Protein AF-H5TN17-F1 (afdb_monomer_lite)

Sequence (384 aa):
MGSSLEGPAGLLGFRPIAGLRTSDGRRVIDGALYRSATPQFVAAADARHFVERTGLRQIVDLRLDYEAAAEGSGGFSATEVAILNIPFAIRAPVAEGSAVAPMPGADPLVATYLGYLGACDAFRALIDALLDRDGLPAMVHCTMGKDRTGVAVAMVLDSIGVLRRDICRNYAQRSEDIPAMMGRLREMASYGDAVDVYPPEAMQMDPATVLRFLAWMDLRHNGTRQWLASVGVDATRLLQLENTLLEDDMTTASTQILRSVVLPATPDEVWAVVGDTGGVHRWIPGIDSSSVDGEVRTAIFDDGSPAHERIVEHDDARRTYTYSYLDGPIPLDAYESTITVGPELDGDGALFVWNATLSATPEVVTAVEGLYDAGIARLQEIFR

Foldseek 3Di:
DDDADDAAPPFAPKHWLFQFDFLVQKTFDTLFEIETAAQLRHALVRLVVSCVVSVQAEEEEQDDPLLCVQRPRHNVVVDNHHYHDLHLDQADAPDPLASHHAQDDQLSQLLVLVSSLVSLVSLVVLLVLSLDPRNTPYYYYYNGSARSVLSSQLLLCVLLRGALLSSLVSNQPSLVCLVVSVVVQCVGPNHNPVCVSYDPCVSHRGSVSSLVSQQVCCVPQVGSQSSNVVSPCHPVSSVSSNVSTIDGHPDFRKDKAKDKDWFAAALLVLLVQPLPLQNLCQQQPQFPGWDDDDQWIWTQGPVRKIWIKGFPDHDSVQSKTKIATDDIDQPWDPKMKMWGWGADDPDRIIMIMIMIMTGDDPVSVVVVNVRVVSSVVRSNVVRD

InterPro domains:
  IPR000387 Tyrosine-specific protein phosphatases domain [PS50056] (121-157)
  IPR016130 Protein-tyrosine phosphatase, active site [PS00383] (140-150)
  IPR019587 Polyketide cyclase/dehydrase [PF10604] (259-381)
  IPR023393 START-like domain superfamily [G3DSA:3.30.530.20] (254-383)
  IPR026893 Tyrosine/serine-protein phosphatase IphP-type [PF13350] (13-247)
  IPR029021 Protein-tyrosine phosphatase-like [G3DSA:3.90.190.10] (9-246)
  IPR029021 Protein-tyrosine phosphatase-like [SSF52799] (14-246)

Organism: Gordonia otitidis (strain DSM 44809 / CCUG 52243 / JCM 12355 / NBRC 100426 / IFM 10032) (NCBI:txid1108044)

Structure (mmCIF, N/CA/C/O backbone):
data_AF-H5TN17-F1
#
_entry.id   AF-H5TN17-F1
#
loop_
_atom_site.group_PDB
_atom_site.id
_atom_site.type_symbol
_atom_site.label_atom_id
_atom_site.label_alt_id
_atom_site.label_comp_id
_atom_site.label_asym_id
_atom_site.label_entity_id
_atom_site.label_seq_id
_atom_site.pdbx_PDB_ins_code
_atom_site.Cartn_x
_atom_site.Cartn_y
_atom_site.Cartn_z
_atom_site.occupancy
_atom_site.B_iso_or_equiv
_atom_site.auth_seq_id
_atom_site.auth_comp_id
_atom_site.auth_asym_id
_atom_site.auth_atom_id
_atom_site.pdbx_PDB_model_num
ATOM 1 N N . MET A 1 1 ? -4.064 25.799 -7.564 1.00 29.78 1 MET A N 1
ATOM 2 C CA . MET A 1 1 ? -4.654 24.849 -8.530 1.00 29.78 1 MET A CA 1
ATOM 3 C C . MET A 1 1 ? -3.506 24.254 -9.331 1.00 29.78 1 MET A C 1
ATOM 5 O O . MET A 1 1 ? -3.147 24.803 -10.362 1.00 29.78 1 MET A O 1
ATOM 9 N N . GLY A 1 2 ? -2.830 23.241 -8.784 1.00 38.84 2 GLY A N 1
ATOM 10 C CA . GLY A 1 2 ? -1.743 22.562 -9.494 1.00 38.84 2 GLY A CA 1
ATOM 11 C C . GLY A 1 2 ? -2.352 21.586 -10.491 1.00 38.84 2 GLY A C 1
ATOM 12 O O . GLY A 1 2 ? -3.173 20.763 -10.095 1.00 38.84 2 GLY A O 1
ATOM 13 N N . SER A 1 3 ? -2.020 21.706 -11.775 1.00 44.12 3 SER A N 1
ATOM 14 C CA . SER A 1 3 ? -2.397 20.693 -12.762 1.00 44.12 3 SER A CA 1
ATOM 15 C C . SER A 1 3 ? -1.764 19.366 -12.347 1.00 44.12 3 SER A C 1
ATOM 17 O O . SER A 1 3 ? -0.541 19.303 -12.206 1.00 44.12 3 SER A O 1
ATOM 19 N N . SER A 1 4 ? -2.566 18.323 -12.139 1.00 71.75 4 SER A N 1
ATOM 20 C CA . SER A 1 4 ? -2.053 16.973 -11.907 1.00 71.75 4 SER A CA 1
ATOM 21 C C . SER A 1 4 ? -1.130 16.589 -13.062 1.00 71.75 4 SER A C 1
ATOM 23 O O . SER A 1 4 ? -1.545 16.638 -14.219 1.00 71.75 4 SER A O 1
ATOM 25 N N . LEU A 1 5 ? 0.126 16.250 -12.768 1.00 86.62 5 LEU A N 1
ATOM 26 C CA . LEU A 1 5 ? 1.064 15.782 -13.783 1.00 86.62 5 LEU A CA 1
ATOM 27 C C . LEU A 1 5 ? 0.512 14.499 -14.421 1.00 86.62 5 LEU A C 1
ATOM 29 O O . LEU A 1 5 ? 0.372 13.480 -13.747 1.00 86.62 5 LEU A O 1
ATOM 33 N N . GLU A 1 6 ? 0.208 14.552 -15.715 1.00 90.62 6 GLU A N 1
ATOM 34 C CA . GLU A 1 6 ? -0.247 13.396 -16.492 1.00 90.62 6 GLU A CA 1
ATOM 35 C C . GLU A 1 6 ? 0.919 12.702 -17.199 1.00 90.62 6 GLU A C 1
ATOM 37 O O . GLU A 1 6 ? 1.883 13.349 -17.621 1.00 90.62 6 GLU A O 1
ATOM 42 N N . GLY A 1 7 ? 0.822 11.379 -17.337 1.00 93.25 7 GLY A N 1
ATOM 43 C CA . GLY A 1 7 ? 1.794 10.575 -18.073 1.00 93.25 7 GLY A CA 1
ATOM 44 C C . GLY A 1 7 ? 1.673 10.792 -19.585 1.00 93.25 7 GLY A C 1
ATOM 45 O O . GLY A 1 7 ? 0.625 11.235 -20.059 1.00 93.25 7 GLY A O 1
ATOM 46 N N . PRO A 1 8 ? 2.725 10.495 -20.366 1.00 95.88 8 PRO A N 1
ATOM 47 C CA . PRO A 1 8 ? 2.626 10.496 -21.817 1.00 95.88 8 PRO A CA 1
ATOM 48 C C . PRO A 1 8 ? 1.641 9.416 -22.285 1.00 95.88 8 PRO A C 1
ATOM 50 O O . PRO A 1 8 ? 1.426 8.407 -21.605 1.00 95.88 8 PRO A O 1
ATOM 53 N N . ALA A 1 9 ? 1.071 9.608 -23.475 1.00 94.50 9 ALA A N 1
ATOM 54 C CA . ALA A 1 9 ? 0.209 8.608 -24.092 1.00 94.50 9 ALA A CA 1
ATOM 55 C C . ALA A 1 9 ? 0.918 7.243 -24.139 1.00 94.50 9 ALA A C 1
ATOM 57 O O . ALA A 1 9 ? 2.100 7.142 -24.464 1.00 94.50 9 ALA A O 1
ATOM 58 N N . GLY A 1 10 ? 0.193 6.186 -23.771 1.00 93.00 10 GLY A N 1
ATOM 59 C CA . GLY A 1 10 ? 0.748 4.836 -23.679 1.00 93.00 10 GLY A CA 1
ATOM 60 C C . GLY A 1 10 ? 1.281 4.449 -22.295 1.00 93.00 10 GLY A C 1
ATOM 61 O O . GLY A 1 10 ? 1.310 3.251 -22.016 1.00 93.00 10 GLY A O 1
ATOM 62 N N . LEU A 1 11 ? 1.602 5.400 -21.409 1.00 96.56 11 LEU A N 1
ATOM 63 C CA . LEU A 1 11 ? 2.094 5.121 -20.052 1.00 96.56 11 LEU A CA 1
ATOM 64 C C . LEU A 1 11 ? 0.942 4.977 -19.046 1.00 96.56 11 LEU A C 1
ATOM 66 O O . LEU A 1 11 ? 0.649 5.882 -18.263 1.00 96.56 11 LEU A O 1
ATOM 70 N N . LEU A 1 12 ? 0.272 3.827 -19.086 1.00 96.75 12 LEU A N 1
ATOM 71 C CA . LEU A 1 12 ? -0.854 3.529 -18.197 1.00 96.75 12 LEU A CA 1
ATOM 72 C C . LEU A 1 12 ? -0.422 3.471 -16.725 1.00 96.75 12 LEU A C 1
ATOM 74 O O . LEU A 1 12 ? 0.736 3.189 -16.403 1.00 96.75 12 LEU A O 1
ATOM 78 N N . GLY A 1 13 ? -1.360 3.732 -15.815 1.00 95.25 13 GLY A N 1
ATOM 79 C CA . GLY A 1 13 ? -1.133 3.663 -14.371 1.00 95.25 13 GLY A CA 1
ATOM 80 C C . GLY A 1 13 ? -0.176 4.720 -13.828 1.00 95.25 13 GLY A C 1
ATOM 81 O O . GLY A 1 13 ? 0.133 4.696 -12.632 1.00 95.25 13 GLY A O 1
ATOM 82 N N . PHE A 1 14 ? 0.312 5.626 -14.683 1.00 97.69 14 PHE A N 1
ATOM 83 C CA . PHE A 1 14 ? 1.251 6.658 -14.286 1.00 97.69 14 PHE A CA 1
ATOM 84 C C . PHE A 1 14 ? 0.647 7.573 -13.226 1.00 97.69 14 PHE A C 1
ATOM 86 O O . PHE A 1 14 ? -0.470 8.088 -13.367 1.00 97.69 14 PHE A O 1
ATOM 93 N N . ARG A 1 15 ? 1.439 7.815 -12.184 1.00 96.50 15 ARG A N 1
ATOM 94 C CA . ARG A 1 15 ? 1.158 8.821 -11.168 1.00 96.50 15 ARG A CA 1
ATOM 95 C C . ARG A 1 15 ? 2.422 9.221 -10.404 1.00 96.50 15 ARG A C 1
ATOM 97 O O . ARG A 1 15 ? 3.283 8.368 -10.156 1.00 96.50 15 ARG A O 1
ATOM 104 N N . PRO A 1 16 ? 2.517 10.489 -9.978 1.00 96.50 16 PRO A N 1
ATOM 105 C CA . PRO A 1 16 ? 3.448 10.895 -8.935 1.00 96.50 16 PRO A CA 1
ATOM 106 C C . PRO A 1 16 ? 3.158 10.196 -7.609 1.00 96.50 16 PRO A C 1
ATOM 108 O O . PRO A 1 16 ? 2.006 9.928 -7.262 1.00 96.50 16 PRO A O 1
ATOM 111 N N . ILE A 1 17 ? 4.217 9.937 -6.853 1.00 96.69 17 ILE A N 1
ATOM 112 C CA . ILE A 1 17 ? 4.142 9.623 -5.431 1.00 96.69 17 ILE A CA 1
ATOM 113 C C . ILE A 1 17 ? 4.407 10.944 -4.717 1.00 96.69 17 ILE A C 1
ATOM 115 O O . ILE A 1 17 ? 5.549 11.341 -4.528 1.00 96.69 17 ILE A O 1
ATOM 119 N N . ALA A 1 18 ? 3.328 11.665 -4.439 1.00 90.19 18 ALA A N 1
ATOM 120 C CA . ALA A 1 18 ? 3.352 13.063 -4.029 1.00 90.19 18 ALA A CA 1
ATOM 121 C C . ALA A 1 18 ? 2.337 13.294 -2.906 1.00 90.19 18 ALA A C 1
ATOM 123 O O . ALA A 1 18 ? 1.306 12.615 -2.856 1.00 90.19 18 ALA A O 1
ATOM 124 N N . GLY A 1 19 ? 2.637 14.232 -2.008 1.00 87.31 19 GLY A N 1
ATOM 125 C CA . GLY A 1 19 ? 1.747 14.625 -0.910 1.00 87.31 19 GLY A CA 1
ATOM 126 C C . GLY A 1 19 ? 1.412 13.539 0.125 1.00 87.31 19 GLY A C 1
ATOM 127 O O . GLY A 1 19 ? 0.492 13.741 0.919 1.00 87.31 19 GLY A O 1
ATOM 128 N N . LEU A 1 20 ? 2.117 12.400 0.130 1.00 95.31 20 LEU A N 1
ATOM 129 C CA . LEU A 1 20 ? 1.919 11.343 1.128 1.00 95.31 20 LEU A CA 1
ATOM 130 C C . LEU A 1 20 ? 2.637 11.718 2.424 1.00 95.31 20 LEU A C 1
ATOM 132 O O . LEU A 1 20 ? 3.803 12.109 2.384 1.00 95.31 20 LEU A O 1
ATOM 136 N N . ARG A 1 21 ? 1.947 11.607 3.558 1.00 94.44 21 ARG A N 1
ATOM 137 C CA . ARG A 1 21 ? 2.403 12.165 4.838 1.00 94.44 21 ARG A CA 1
ATOM 138 C C . ARG A 1 21 ? 2.988 11.103 5.743 1.00 94.44 21 ARG A C 1
ATOM 140 O O . ARG A 1 21 ? 2.549 9.956 5.711 1.00 94.44 21 ARG A O 1
ATOM 147 N N . THR A 1 22 ? 3.934 11.498 6.581 1.00 94.69 22 THR A N 1
ATOM 148 C CA . THR A 1 22 ? 4.460 10.676 7.668 1.00 94.69 22 THR A CA 1
ATOM 149 C C . THR A 1 22 ? 3.795 11.029 8.995 1.00 94.69 22 THR A C 1
ATOM 151 O O . THR A 1 22 ? 3.180 12.089 9.149 1.00 94.69 22 THR A O 1
ATOM 154 N N . SER A 1 23 ? 3.940 10.151 9.987 1.00 87.56 23 SER A N 1
ATOM 155 C CA . SER A 1 23 ? 3.427 10.412 11.337 1.00 87.56 23 SER A CA 1
ATOM 156 C C . SER A 1 23 ? 4.197 11.491 12.105 1.00 87.56 23 SER A C 1
ATOM 158 O O . SER A 1 23 ? 3.718 11.975 13.126 1.00 87.56 23 SER A O 1
ATOM 160 N N . ASP A 1 24 ? 5.388 11.870 11.636 1.00 89.88 24 ASP A N 1
ATOM 161 C CA . ASP A 1 24 ? 6.265 12.851 12.283 1.00 89.88 24 ASP A CA 1
ATOM 162 C C . ASP A 1 24 ? 6.238 14.243 11.633 1.00 89.88 24 ASP A C 1
ATOM 164 O O . ASP A 1 24 ? 7.095 15.076 11.915 1.00 89.88 24 ASP A O 1
ATOM 168 N N . GLY A 1 25 ? 5.225 14.519 10.803 1.00 90.12 25 GLY A N 1
ATOM 169 C CA . GLY A 1 25 ? 5.008 15.851 10.230 1.00 90.12 25 GLY A CA 1
ATOM 170 C C . GLY A 1 25 ? 5.872 16.155 9.007 1.00 90.12 25 GLY A C 1
ATOM 171 O O . GLY A 1 25 ? 6.120 17.320 8.709 1.00 90.12 25 GLY A O 1
ATOM 172 N N . ARG A 1 26 ? 6.324 15.127 8.288 1.00 95.12 26 ARG A N 1
ATOM 173 C CA . ARG A 1 26 ? 6.974 15.251 6.980 1.00 95.12 26 ARG A CA 1
ATOM 174 C C . ARG A 1 26 ? 6.045 14.743 5.878 1.00 95.12 26 ARG A C 1
ATOM 176 O O . ARG A 1 26 ? 5.018 14.108 6.131 1.00 95.12 26 ARG A O 1
ATOM 183 N N . ARG A 1 27 ? 6.399 15.016 4.627 1.00 96.00 27 ARG A N 1
ATOM 184 C CA . ARG A 1 27 ? 5.713 14.482 3.445 1.00 96.00 27 ARG A CA 1
ATOM 185 C C . ARG A 1 27 ? 6.704 14.107 2.358 1.00 96.00 27 ARG A C 1
ATOM 187 O O . ARG A 1 27 ? 7.814 14.630 2.327 1.00 96.00 27 ARG A O 1
ATOM 194 N N . VAL A 1 28 ? 6.287 13.229 1.451 1.00 96.94 28 VAL A N 1
ATOM 195 C CA . VAL A 1 28 ? 7.069 12.896 0.255 1.00 96.94 28 VAL A CA 1
ATOM 196 C C . VAL A 1 28 ? 7.235 14.137 -0.623 1.00 96.94 28 VAL A C 1
ATOM 198 O O . VAL A 1 28 ? 6.247 14.809 -0.921 1.00 96.94 28 VAL A O 1
ATOM 201 N N . ILE A 1 29 ? 8.473 14.406 -1.044 1.00 96.25 29 ILE A N 1
ATOM 202 C CA . ILE A 1 29 ? 8.836 15.515 -1.930 1.00 96.25 29 ILE A CA 1
ATOM 203 C C . ILE A 1 29 ? 8.144 15.338 -3.281 1.00 96.25 29 ILE A C 1
ATOM 205 O O . ILE A 1 29 ? 8.331 14.338 -3.986 1.00 96.25 29 ILE A O 1
ATOM 209 N N . ASP A 1 30 ? 7.378 16.351 -3.671 1.00 95.12 30 ASP A N 1
ATOM 210 C CA . ASP A 1 30 ? 6.678 16.356 -4.946 1.00 95.12 30 ASP A CA 1
ATOM 211 C C . ASP A 1 30 ? 7.665 16.279 -6.119 1.00 95.12 30 ASP A C 1
ATOM 213 O O . ASP A 1 30 ? 8.630 17.037 -6.225 1.00 95.12 30 ASP A O 1
ATOM 217 N N . GLY A 1 31 ? 7.405 15.345 -7.033 1.00 95.38 31 GLY A N 1
ATOM 218 C CA . GLY A 1 31 ? 8.223 15.149 -8.227 1.00 95.38 31 GLY A CA 1
ATOM 219 C C . GLY A 1 31 ? 9.525 14.380 -8.002 1.00 95.38 31 GLY A C 1
ATOM 220 O O . GLY A 1 31 ? 10.259 14.208 -8.968 1.00 95.38 31 GLY A O 1
ATOM 221 N N . ALA A 1 32 ? 9.806 13.879 -6.793 1.00 97.00 32 ALA A N 1
ATOM 222 C CA . ALA A 1 32 ? 10.967 13.022 -6.540 1.00 97.00 32 ALA A CA 1
ATOM 223 C C . ALA A 1 32 ? 10.771 11.596 -7.083 1.00 97.00 32 ALA A C 1
ATOM 225 O O . ALA A 1 32 ? 11.688 11.014 -7.664 1.00 97.00 32 ALA A O 1
ATOM 226 N N . LEU A 1 33 ? 9.572 11.031 -6.920 1.00 98.12 33 LEU A N 1
ATOM 227 C CA . LEU A 1 33 ? 9.294 9.636 -7.252 1.00 98.12 33 LEU A CA 1
ATOM 228 C C . LEU A 1 33 ? 7.982 9.485 -8.030 1.00 98.12 33 LEU A C 1
ATOM 230 O O . LEU A 1 33 ? 6.953 10.078 -7.699 1.00 98.12 33 LEU A O 1
ATOM 234 N N . TYR A 1 34 ? 8.012 8.641 -9.054 1.00 98.44 34 TYR A N 1
ATOM 235 C CA . TYR A 1 34 ? 6.870 8.277 -9.885 1.00 98.44 34 TYR A CA 1
ATOM 236 C C . TYR A 1 34 ? 6.704 6.761 -9.928 1.00 98.44 34 TYR A C 1
ATOM 238 O O . TYR A 1 34 ? 7.658 6.002 -9.741 1.00 98.44 34 TYR A O 1
ATOM 246 N N . ARG A 1 35 ? 5.494 6.311 -10.254 1.00 98.44 35 ARG A N 1
ATOM 247 C CA . ARG A 1 35 ? 5.220 4.909 -10.581 1.00 98.44 35 ARG A CA 1
ATOM 248 C C . ARG A 1 35 ? 4.317 4.786 -11.796 1.00 98.44 35 ARG A C 1
ATOM 250 O O . ARG A 1 35 ? 3.513 5.681 -12.054 1.00 98.44 35 ARG A O 1
ATOM 257 N N . SER A 1 36 ? 4.430 3.678 -12.517 1.00 98.19 36 SER A N 1
ATOM 258 C CA . SER A 1 36 ? 3.649 3.408 -13.731 1.00 98.19 36 SER A CA 1
ATOM 259 C C . SER A 1 36 ? 3.616 1.918 -14.080 1.00 98.19 36 SER A C 1
ATOM 261 O O . SER A 1 36 ? 4.308 1.103 -13.465 1.00 98.19 36 SER A O 1
ATOM 263 N N . ALA A 1 37 ? 2.802 1.568 -15.078 1.00 97.44 37 ALA A N 1
ATOM 264 C CA . ALA A 1 37 ? 2.973 0.348 -15.859 1.00 97.44 37 ALA A CA 1
ATOM 265 C C . ALA A 1 37 ? 4.128 0.489 -16.869 1.00 97.44 37 ALA A C 1
ATOM 267 O O . ALA A 1 37 ? 4.792 1.524 -16.945 1.00 97.44 37 ALA A O 1
ATOM 268 N N . THR A 1 38 ? 4.362 -0.563 -17.655 1.00 97.25 38 THR A N 1
ATOM 269 C CA . THR A 1 38 ? 5.454 -0.612 -18.635 1.00 97.25 38 THR A CA 1
ATOM 270 C C . THR A 1 38 ? 5.465 0.601 -19.586 1.00 97.25 38 THR A C 1
ATOM 272 O O . THR A 1 38 ? 4.427 0.953 -20.161 1.00 97.25 38 THR A O 1
ATOM 275 N N . PRO A 1 39 ? 6.635 1.231 -19.811 1.00 97.25 39 PRO A N 1
ATOM 276 C CA . PRO A 1 39 ? 6.781 2.344 -20.741 1.00 97.25 39 PRO A CA 1
ATOM 277 C C . PRO A 1 39 ? 6.913 1.913 -22.209 1.00 97.25 39 PRO A C 1
ATOM 279 O O . PRO A 1 39 ? 7.036 2.776 -23.079 1.00 97.25 39 PRO A O 1
ATOM 282 N N . GLN A 1 40 ? 6.864 0.611 -22.521 1.00 96.06 40 GLN A N 1
ATOM 283 C CA . GLN A 1 40 ? 7.117 0.092 -23.876 1.00 96.06 40 GLN A CA 1
ATOM 284 C C . GLN A 1 40 ? 6.216 0.689 -24.970 1.00 96.06 40 GLN A C 1
ATOM 286 O O . GLN A 1 40 ? 6.600 0.741 -26.134 1.00 96.06 40 GLN A O 1
ATOM 291 N N . PHE A 1 41 ? 5.033 1.179 -24.594 1.00 96.31 41 PHE A N 1
ATOM 292 C CA . PHE A 1 41 ? 4.046 1.752 -25.513 1.00 96.31 41 PHE A CA 1
ATOM 293 C C . PHE A 1 41 ? 4.167 3.270 -25.695 1.00 96.31 41 PHE A C 1
ATOM 295 O O . PHE A 1 41 ? 3.321 3.873 -26.352 1.00 96.31 41 PHE A O 1
ATOM 302 N N . VAL A 1 42 ? 5.171 3.906 -25.092 1.00 98.12 42 VAL A N 1
ATOM 303 C CA . VAL A 1 42 ? 5.386 5.353 -25.196 1.00 98.12 42 VAL A CA 1
ATOM 304 C C . VAL A 1 42 ? 6.219 5.660 -26.436 1.00 98.12 42 VAL A C 1
ATOM 306 O O . VAL A 1 42 ? 7.265 5.050 -26.651 1.00 98.12 42 VAL A O 1
ATOM 309 N N . ALA A 1 43 ? 5.798 6.630 -27.250 1.00 98.19 43 ALA A N 1
ATOM 310 C CA . ALA A 1 43 ? 6.569 7.055 -28.416 1.00 98.19 43 ALA A CA 1
ATOM 311 C C . ALA A 1 43 ? 7.800 7.893 -28.017 1.00 98.19 43 ALA A C 1
ATOM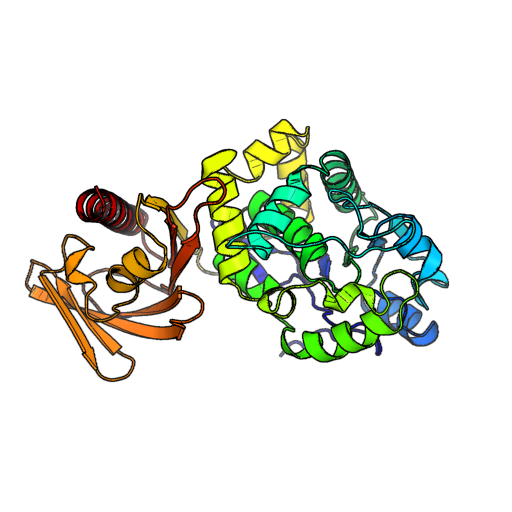 313 O O . ALA A 1 43 ? 7.795 8.616 -27.024 1.00 98.19 43 ALA A O 1
ATOM 314 N N . ALA A 1 44 ? 8.864 7.860 -28.828 1.00 98.00 44 ALA A N 1
ATOM 315 C CA . ALA A 1 44 ? 10.125 8.555 -28.527 1.00 98.00 44 ALA A CA 1
ATOM 316 C C . ALA A 1 44 ? 9.996 10.087 -28.404 1.00 98.00 44 ALA A C 1
ATOM 318 O O . ALA A 1 44 ? 10.758 10.719 -27.675 1.00 98.00 44 ALA A O 1
ATOM 319 N N . ALA A 1 45 ? 9.056 10.712 -29.120 1.00 97.88 45 ALA A N 1
ATOM 320 C CA . ALA A 1 45 ? 8.790 12.144 -28.969 1.00 97.88 45 ALA A CA 1
ATOM 321 C C . ALA A 1 45 ? 8.142 12.457 -27.610 1.00 97.88 45 ALA A C 1
ATOM 323 O O . ALA A 1 45 ? 8.593 13.371 -26.921 1.00 97.88 45 ALA A O 1
ATOM 324 N N . ASP A 1 46 ? 7.159 11.652 -27.201 1.00 98.19 46 ASP A N 1
ATOM 325 C CA . ASP A 1 46 ? 6.454 11.821 -25.929 1.00 98.19 46 ASP A CA 1
ATOM 326 C C . ASP A 1 46 ? 7.362 11.518 -24.734 1.00 98.19 46 ASP A C 1
ATOM 328 O O . ASP A 1 46 ? 7.333 12.243 -23.742 1.00 98.19 46 ASP A O 1
ATOM 332 N N . ALA A 1 47 ? 8.224 10.500 -24.845 1.00 98.44 47 ALA A N 1
ATOM 333 C CA . ALA A 1 47 ? 9.234 10.197 -23.834 1.00 98.44 47 ALA A CA 1
ATOM 334 C C . ALA A 1 47 ? 10.204 11.373 -23.638 1.00 98.44 47 ALA A C 1
ATOM 336 O O . ALA A 1 47 ? 10.403 11.810 -22.508 1.00 98.44 47 ALA A O 1
ATOM 337 N N . ARG A 1 48 ? 10.757 11.945 -24.720 1.00 98.19 48 ARG A N 1
ATOM 338 C CA . ARG A 1 48 ? 11.640 13.125 -24.631 1.00 98.19 48 ARG A CA 1
ATOM 339 C C . ARG A 1 48 ? 10.940 14.315 -23.983 1.00 98.19 48 ARG A C 1
ATOM 341 O O . ARG A 1 48 ? 11.479 14.888 -23.043 1.00 98.19 48 ARG A O 1
ATOM 348 N N . HIS A 1 49 ? 9.721 14.629 -24.419 1.00 97.50 49 HIS A N 1
ATOM 349 C CA . HIS A 1 49 ? 8.951 15.725 -23.833 1.00 97.50 49 HIS A CA 1
ATOM 350 C C . HIS A 1 49 ? 8.650 15.492 -22.344 1.00 97.50 49 HIS A C 1
ATOM 352 O O . HIS A 1 49 ? 8.737 16.408 -21.525 1.00 97.50 49 HIS A O 1
ATOM 358 N N . PHE A 1 50 ? 8.328 14.253 -21.969 1.00 97.94 50 PHE A N 1
ATOM 359 C CA . PHE A 1 50 ? 8.103 13.888 -20.578 1.00 97.94 50 PHE A CA 1
ATOM 360 C C . PHE A 1 50 ? 9.364 14.080 -19.724 1.00 97.94 50 PHE A C 1
ATOM 362 O O . PHE A 1 50 ? 9.276 14.651 -18.636 1.00 97.94 50 PHE A O 1
ATOM 369 N N . VAL A 1 51 ? 10.529 13.663 -20.225 1.00 98.25 51 VAL A N 1
ATOM 370 C CA . VAL A 1 51 ? 11.826 13.845 -19.553 1.00 98.25 51 VAL A CA 1
ATOM 371 C C . VAL A 1 51 ? 12.176 15.324 -19.411 1.00 98.25 51 VAL A C 1
ATOM 373 O O . VAL A 1 51 ? 12.530 15.754 -18.319 1.00 98.25 51 VAL A O 1
ATOM 376 N N . GLU A 1 52 ? 12.006 16.127 -20.463 1.00 97.25 52 GLU A N 1
ATOM 377 C CA . GLU A 1 52 ? 12.230 17.580 -20.421 1.00 97.25 52 GLU A CA 1
ATOM 378 C C . GLU A 1 52 ? 11.346 18.268 -19.372 1.00 97.25 52 GLU A C 1
ATOM 380 O O . GLU A 1 52 ? 11.808 19.144 -18.642 1.00 97.25 52 GLU A O 1
ATOM 385 N N . ARG A 1 53 ? 10.077 17.854 -19.269 1.00 96.31 53 ARG A N 1
ATOM 386 C CA . ARG A 1 53 ? 9.097 18.453 -18.353 1.00 96.31 53 ARG A CA 1
ATOM 387 C C . ARG A 1 53 ? 9.305 18.055 -16.893 1.00 96.31 53 ARG A C 1
ATOM 389 O O . ARG A 1 53 ? 9.042 18.861 -16.008 1.00 96.31 53 ARG A O 1
ATOM 396 N N . THR A 1 54 ? 9.700 16.811 -16.640 1.00 96.81 54 THR A N 1
ATOM 397 C CA . THR A 1 54 ? 9.806 16.257 -15.277 1.00 96.81 54 THR A CA 1
ATOM 398 C C . THR A 1 54 ? 11.225 16.263 -14.732 1.00 96.81 54 THR A C 1
ATOM 400 O O . THR A 1 54 ? 11.418 16.120 -13.530 1.00 96.81 54 THR A O 1
ATOM 403 N N . GLY A 1 55 ? 12.222 16.389 -15.606 1.00 97.44 55 GLY A N 1
ATOM 404 C CA . GLY A 1 55 ? 13.617 16.183 -15.256 1.00 97.44 55 GLY A CA 1
ATOM 405 C C . GLY A 1 55 ? 13.952 14.731 -14.909 1.00 97.44 55 GLY A C 1
ATOM 406 O O . GLY A 1 55 ? 14.997 14.524 -14.301 1.00 97.44 55 GLY A O 1
ATOM 407 N N . LEU A 1 56 ? 13.110 13.748 -15.267 1.00 98.38 56 LEU A N 1
ATOM 408 C CA . LEU A 1 56 ? 13.323 12.329 -14.957 1.00 98.38 56 LEU A CA 1
ATOM 409 C C . LEU A 1 56 ? 14.776 11.913 -15.231 1.00 98.38 56 LEU A C 1
ATOM 411 O O . LEU A 1 56 ? 15.294 12.156 -16.321 1.00 98.38 56 LEU A O 1
ATOM 415 N N . ARG A 1 57 ? 15.427 11.316 -14.231 1.00 98.44 57 ARG A N 1
ATOM 416 C CA . ARG A 1 57 ? 16.832 10.895 -14.299 1.00 98.44 57 ARG A CA 1
ATOM 417 C C . ARG A 1 57 ? 16.980 9.405 -14.519 1.00 98.44 57 ARG A C 1
ATOM 419 O O . ARG A 1 57 ? 17.830 8.994 -15.304 1.00 98.44 57 ARG A O 1
ATOM 426 N N . GLN A 1 58 ? 16.120 8.614 -13.881 1.00 98.50 58 GLN A N 1
ATOM 427 C CA . GLN A 1 58 ? 16.163 7.165 -14.022 1.00 98.50 58 GLN A CA 1
ATOM 428 C C . GLN A 1 58 ? 14.786 6.503 -14.083 1.00 98.50 58 GLN A C 1
ATOM 430 O O . GLN A 1 58 ? 13.778 7.016 -13.584 1.00 98.50 58 GLN A O 1
ATOM 435 N N . ILE A 1 59 ? 14.784 5.305 -14.657 1.00 98.75 59 ILE A N 1
ATOM 436 C CA . ILE A 1 59 ? 13.691 4.344 -14.657 1.00 98.75 59 ILE A CA 1
ATOM 437 C C . ILE A 1 59 ? 14.198 3.071 -13.995 1.00 98.75 59 ILE A C 1
ATOM 439 O O . ILE A 1 59 ? 15.150 2.456 -14.470 1.00 98.75 59 ILE A O 1
ATOM 443 N N . VAL A 1 60 ? 13.533 2.666 -12.920 1.00 98.81 60 VAL A N 1
ATOM 444 C CA . VAL A 1 60 ? 13.769 1.389 -12.253 1.00 98.81 60 VAL A CA 1
ATOM 445 C C . VAL A 1 60 ? 12.752 0.377 -12.780 1.00 98.81 60 VAL A C 1
ATOM 447 O O . VAL A 1 60 ? 11.559 0.456 -12.471 1.00 98.81 60 VAL A O 1
ATOM 450 N N . ASP A 1 61 ? 13.230 -0.555 -13.599 1.00 98.75 61 ASP A N 1
ATOM 451 C CA . ASP A 1 61 ? 12.441 -1.607 -14.236 1.00 98.75 61 ASP A CA 1
ATOM 452 C C . ASP A 1 61 ? 12.497 -2.895 -13.411 1.00 98.75 61 ASP A C 1
ATOM 454 O O . ASP A 1 61 ? 13.511 -3.594 -13.387 1.00 98.75 61 ASP A O 1
ATOM 458 N N . LEU A 1 62 ? 11.388 -3.223 -12.746 1.00 98.56 62 LEU A N 1
ATOM 459 C CA . LEU A 1 62 ? 11.273 -4.393 -11.874 1.00 98.56 62 LEU A CA 1
ATOM 460 C C . LEU A 1 62 ? 10.911 -5.690 -12.613 1.00 98.56 62 LEU A C 1
ATOM 462 O O . LEU A 1 62 ? 10.673 -6.725 -11.973 1.00 98.56 62 LEU A O 1
ATOM 466 N N . ARG A 1 63 ? 10.779 -5.643 -13.945 1.00 97.50 63 ARG A N 1
ATOM 467 C CA . ARG A 1 63 ? 10.486 -6.824 -14.764 1.00 97.50 63 ARG A CA 1
ATOM 468 C C . ARG A 1 63 ? 11.645 -7.816 -14.741 1.00 97.50 63 ARG A C 1
ATOM 470 O O . ARG A 1 63 ? 12.779 -7.455 -14.445 1.00 97.50 63 ARG A O 1
ATOM 477 N N . LEU A 1 64 ? 11.352 -9.078 -15.036 1.00 95.00 64 LEU A N 1
ATOM 478 C CA . LEU A 1 64 ? 12.382 -10.102 -15.191 1.00 95.00 64 LEU A CA 1
ATOM 479 C C . LEU A 1 64 ? 13.264 -9.781 -16.403 1.00 95.00 64 LEU A C 1
ATOM 481 O O . LEU A 1 64 ? 12.797 -9.155 -17.352 1.00 95.00 64 LEU A O 1
ATOM 485 N N . ASP A 1 65 ? 14.511 -10.247 -16.401 1.00 94.12 65 ASP A N 1
ATOM 486 C CA . ASP A 1 65 ? 15.482 -9.909 -17.454 1.00 94.12 65 ASP A CA 1
ATOM 487 C C . ASP A 1 65 ? 14.953 -10.214 -18.866 1.00 94.12 65 ASP A C 1
ATOM 489 O O . ASP A 1 65 ? 15.098 -9.411 -19.787 1.00 94.12 65 ASP A O 1
ATOM 493 N N . TYR A 1 66 ? 14.278 -11.355 -19.041 1.00 91.56 66 TYR A N 1
ATOM 494 C CA . TYR A 1 66 ? 13.701 -11.737 -20.332 1.00 91.56 66 TYR A CA 1
ATOM 495 C C . TYR A 1 66 ? 12.451 -10.925 -20.696 1.00 91.56 66 TYR A C 1
ATOM 497 O O . TYR A 1 66 ? 12.243 -10.662 -21.876 1.00 91.56 66 TYR A O 1
ATOM 505 N N . GLU A 1 67 ? 11.651 -10.484 -19.716 1.00 93.69 67 GLU A N 1
ATOM 506 C CA . GLU A 1 67 ? 10.533 -9.562 -19.958 1.00 93.69 67 GLU A CA 1
ATOM 507 C C . GLU A 1 67 ? 11.063 -8.218 -20.456 1.00 93.69 67 GLU A C 1
ATOM 509 O O . GLU A 1 67 ? 10.594 -7.683 -21.457 1.00 93.69 67 GLU A O 1
ATOM 514 N N . ALA A 1 68 ? 12.062 -7.667 -19.764 1.00 95.38 68 ALA A N 1
ATOM 515 C CA . ALA A 1 68 ? 12.668 -6.397 -20.134 1.00 95.38 68 ALA A CA 1
ATOM 516 C C . ALA A 1 68 ? 13.328 -6.479 -21.520 1.00 95.38 68 ALA A C 1
ATOM 518 O O . ALA A 1 68 ? 13.151 -5.577 -22.340 1.00 95.38 68 ALA A O 1
ATOM 519 N N . ALA A 1 69 ? 14.027 -7.580 -21.814 1.00 94.44 69 ALA A N 1
ATOM 520 C CA . ALA A 1 69 ? 14.663 -7.807 -23.108 1.00 94.44 69 ALA A CA 1
ATOM 521 C C . ALA A 1 69 ? 13.656 -7.989 -24.258 1.00 94.44 69 ALA A C 1
ATOM 523 O O . ALA A 1 69 ? 13.892 -7.475 -25.351 1.00 94.44 69 ALA A O 1
ATOM 524 N N . ALA A 1 70 ? 12.554 -8.711 -24.031 1.00 93.69 70 ALA A N 1
ATOM 525 C CA . ALA A 1 70 ? 11.550 -8.978 -25.060 1.00 93.69 70 ALA A CA 1
ATOM 526 C C . ALA A 1 70 ? 10.685 -7.750 -25.369 1.00 93.69 70 ALA A C 1
ATOM 528 O O . ALA A 1 70 ? 10.375 -7.481 -26.528 1.00 93.69 70 ALA A O 1
ATOM 529 N N . GLU A 1 71 ? 10.302 -7.005 -24.334 1.00 94.62 71 GLU A N 1
ATOM 530 C CA . GLU A 1 71 ? 9.303 -5.945 -24.448 1.00 94.62 71 GLU A CA 1
ATOM 531 C C . GLU A 1 71 ? 9.922 -4.539 -24.568 1.00 94.62 71 GLU A C 1
ATOM 533 O O . GLU A 1 71 ? 9.298 -3.617 -25.095 1.00 94.62 71 GLU A O 1
ATOM 538 N N . GLY A 1 72 ? 11.153 -4.352 -24.081 1.00 95.25 72 GLY A N 1
ATOM 539 C CA . GLY A 1 72 ? 11.876 -3.080 -24.119 1.00 95.25 72 GLY A CA 1
ATOM 540 C C . GLY A 1 72 ? 11.255 -1.971 -23.259 1.00 95.25 72 GLY A C 1
ATOM 541 O O . GLY A 1 72 ? 10.332 -2.194 -22.469 1.00 95.25 72 GLY A O 1
ATOM 542 N N . SER A 1 73 ? 11.776 -0.749 -23.415 1.00 96.81 73 SER A N 1
ATOM 543 C CA . SER A 1 73 ? 11.356 0.446 -22.653 1.00 96.81 73 SER A CA 1
ATOM 544 C C . SER A 1 73 ? 10.743 1.542 -23.533 1.00 96.81 73 SER A C 1
ATOM 546 O O . SER A 1 73 ? 10.584 2.688 -23.105 1.00 96.81 73 SER A O 1
ATOM 548 N N . GLY A 1 74 ? 10.392 1.190 -24.774 1.00 96.75 74 GLY A N 1
ATOM 549 C CA . GLY A 1 74 ? 9.738 2.083 -25.725 1.00 96.75 74 GLY A CA 1
ATOM 550 C C . GLY A 1 74 ? 10.582 3.318 -26.032 1.00 96.75 74 GLY A C 1
ATOM 551 O O . GLY A 1 74 ? 11.804 3.255 -26.169 1.00 96.75 74 GLY A O 1
ATOM 552 N N . GLY A 1 75 ? 9.924 4.471 -26.120 1.00 97.69 75 GLY A N 1
ATOM 553 C CA . GLY A 1 75 ? 10.549 5.749 -26.441 1.00 97.69 75 GLY A CA 1
ATOM 554 C C . GLY A 1 75 ? 11.633 6.205 -25.463 1.00 97.69 75 GLY A C 1
ATOM 555 O O . GLY A 1 75 ? 12.476 7.013 -25.849 1.00 97.69 75 GLY A O 1
ATOM 556 N N . PHE A 1 76 ? 11.649 5.685 -24.231 1.00 98.12 76 PHE A N 1
ATOM 557 C CA . PHE A 1 76 ? 12.673 6.029 -23.241 1.00 98.12 76 PHE A CA 1
ATOM 558 C C . PHE A 1 76 ? 14.049 5.447 -23.573 1.00 98.12 76 PHE A C 1
ATOM 560 O O . PHE A 1 76 ? 15.049 6.009 -23.153 1.00 98.12 76 PHE A O 1
ATOM 567 N N . SER A 1 77 ? 14.139 4.402 -24.403 1.00 97.06 77 SER A N 1
ATOM 568 C CA . SER A 1 77 ? 15.433 3.902 -24.896 1.00 97.06 77 SER A CA 1
ATOM 569 C C . SER A 1 77 ? 16.164 4.896 -25.814 1.00 97.06 77 SER A C 1
ATOM 571 O O . SER A 1 77 ? 17.325 4.681 -26.144 1.00 97.06 77 SER A O 1
ATOM 573 N N . ALA A 1 78 ? 15.489 5.967 -26.247 1.00 96.19 78 ALA A N 1
ATOM 574 C CA . ALA A 1 78 ? 16.048 7.040 -27.069 1.00 96.19 78 ALA A CA 1
ATOM 575 C C . ALA A 1 78 ? 16.269 8.349 -26.281 1.00 96.19 78 ALA A C 1
ATOM 577 O O . ALA A 1 78 ? 16.370 9.419 -26.887 1.00 96.19 78 ALA A O 1
ATOM 578 N N . THR A 1 79 ? 16.284 8.289 -24.947 1.00 97.44 79 THR A N 1
ATOM 579 C CA . THR A 1 79 ? 16.561 9.433 -24.067 1.00 97.44 79 THR A CA 1
ATOM 580 C C . THR A 1 79 ? 17.832 9.191 -23.251 1.00 97.44 79 THR A C 1
ATOM 582 O O . THR A 1 79 ? 18.379 8.093 -23.243 1.00 97.44 79 THR A O 1
ATOM 585 N N . GLU A 1 80 ? 18.294 10.222 -22.543 1.00 95.56 80 GLU A N 1
ATOM 586 C CA . GLU A 1 80 ? 19.450 10.145 -21.631 1.00 95.56 80 GLU A CA 1
ATOM 587 C C . GLU A 1 80 ? 19.093 9.544 -20.256 1.00 95.56 80 GLU A C 1
ATOM 589 O O . GLU A 1 80 ? 19.913 9.542 -19.341 1.00 95.56 80 GLU A O 1
ATOM 594 N N . VAL A 1 81 ? 17.852 9.083 -20.070 1.00 97.88 81 VAL A N 1
ATOM 595 C CA . VAL A 1 81 ? 17.386 8.530 -18.795 1.00 97.88 81 VAL A CA 1
ATOM 596 C C . VAL A 1 81 ? 18.045 7.179 -18.552 1.00 97.88 81 VAL A C 1
ATOM 598 O O . VAL A 1 81 ? 17.958 6.281 -19.389 1.00 97.88 81 VAL A O 1
ATOM 601 N N . ALA A 1 82 ? 18.651 7.005 -17.378 1.00 98.19 82 ALA A N 1
ATOM 602 C CA . ALA A 1 82 ? 19.214 5.722 -16.984 1.00 98.19 82 ALA A CA 1
ATOM 603 C C . ALA A 1 82 ? 18.092 4.690 -16.794 1.00 98.19 82 ALA A C 1
ATOM 605 O O . ALA A 1 82 ? 17.151 4.925 -16.041 1.00 98.19 82 ALA A O 1
ATOM 606 N N . ILE A 1 83 ? 18.178 3.538 -17.458 1.00 98.25 83 ILE A N 1
ATOM 607 C CA . ILE A 1 83 ? 17.221 2.437 -17.283 1.00 98.25 83 ILE A CA 1
ATOM 608 C C . ILE A 1 83 ? 17.931 1.322 -16.521 1.00 98.25 83 ILE A C 1
ATOM 610 O O . ILE A 1 83 ? 18.852 0.695 -17.042 1.00 98.25 83 ILE A O 1
ATOM 614 N N . LEU A 1 84 ? 17.504 1.089 -15.282 1.00 98.12 84 LEU A N 1
ATOM 615 C CA . LEU A 1 84 ? 18.063 0.086 -14.385 1.00 98.12 84 LEU A CA 1
ATOM 616 C C . LEU A 1 84 ? 17.090 -1.084 -14.275 1.00 98.12 84 LEU A C 1
ATOM 618 O O . LEU A 1 84 ? 16.024 -0.948 -13.673 1.00 98.12 84 LEU A O 1
ATOM 622 N N . ASN A 1 85 ? 17.447 -2.237 -14.839 1.00 98.19 85 ASN A N 1
ATOM 623 C CA . ASN A 1 85 ? 16.660 -3.449 -14.649 1.00 98.19 85 ASN A CA 1
ATOM 624 C C . ASN A 1 85 ? 17.039 -4.118 -13.319 1.00 98.19 85 ASN A C 1
ATOM 626 O O . ASN A 1 85 ? 18.169 -4.566 -13.137 1.00 98.19 85 ASN A O 1
ATOM 630 N N . ILE A 1 86 ? 16.090 -4.133 -12.382 1.00 98.00 86 ILE A N 1
ATOM 631 C CA . ILE A 1 86 ? 16.219 -4.678 -11.028 1.00 98.00 86 ILE A CA 1
ATOM 632 C C . ILE A 1 86 ? 15.121 -5.741 -10.852 1.00 98.00 86 ILE A C 1
ATOM 634 O O . ILE A 1 86 ? 14.049 -5.439 -10.325 1.00 98.00 86 ILE A O 1
ATOM 638 N N . PRO A 1 87 ? 15.327 -6.975 -11.339 1.00 95.94 87 PRO A N 1
ATOM 639 C CA . PRO A 1 87 ? 14.258 -7.959 -11.471 1.00 95.94 87 PRO A CA 1
ATOM 640 C C . PRO A 1 87 ? 13.716 -8.432 -10.117 1.00 95.94 87 PRO A C 1
ATOM 642 O O . PRO A 1 87 ? 14.435 -8.978 -9.281 1.00 95.94 87 PRO A O 1
ATOM 645 N N . PHE A 1 88 ? 12.401 -8.306 -9.921 1.00 93.81 88 PHE A N 1
ATOM 646 C CA . PHE A 1 88 ? 11.700 -8.885 -8.768 1.00 93.81 88 PHE A CA 1
ATOM 647 C C . PHE A 1 88 ? 11.272 -10.327 -9.091 1.00 93.81 88 PHE A C 1
ATOM 649 O O . PHE A 1 88 ? 10.123 -10.590 -9.465 1.00 93.81 88 PHE A O 1
ATOM 656 N N . ALA A 1 89 ? 12.224 -11.261 -8.982 1.00 82.75 89 ALA A N 1
ATOM 657 C CA . ALA A 1 89 ? 12.085 -12.663 -9.382 1.00 82.75 89 ALA A CA 1
ATOM 658 C C . ALA A 1 89 ? 11.905 -13.605 -8.186 1.00 82.75 89 ALA A C 1
ATOM 660 O O . ALA A 1 89 ? 12.840 -13.844 -7.432 1.00 82.75 89 ALA A O 1
ATOM 661 N N . ILE A 1 90 ? 10.704 -14.163 -8.020 1.00 71.69 90 ILE A N 1
ATOM 662 C CA . ILE A 1 90 ? 10.379 -14.996 -6.842 1.00 71.69 90 ILE A CA 1
ATOM 663 C C . ILE A 1 90 ? 9.549 -16.245 -7.149 1.00 71.69 90 ILE A C 1
ATOM 665 O O . ILE A 1 90 ? 9.427 -17.120 -6.298 1.00 71.69 90 ILE A O 1
ATOM 669 N N . ARG A 1 91 ? 8.945 -16.337 -8.340 1.00 74.00 91 ARG A N 1
ATOM 670 C CA . ARG A 1 91 ? 8.016 -17.417 -8.689 1.00 74.00 91 ARG A CA 1
ATOM 671 C C . ARG A 1 91 ? 8.473 -18.131 -9.946 1.00 74.00 91 ARG A C 1
ATOM 673 O O . ARG A 1 91 ? 8.949 -17.497 -10.885 1.00 74.00 91 ARG A O 1
ATOM 680 N N . ALA A 1 92 ? 8.281 -19.447 -9.949 1.00 81.94 92 ALA A N 1
ATOM 681 C CA . ALA A 1 92 ? 8.445 -20.247 -11.146 1.00 81.94 92 ALA A CA 1
ATOM 682 C C . ALA A 1 92 ? 7.349 -19.861 -12.153 1.00 81.94 92 ALA A C 1
ATOM 684 O O . ALA A 1 92 ? 6.164 -19.881 -11.793 1.00 81.94 92 ALA A O 1
ATOM 685 N N . PRO A 1 93 ? 7.717 -19.486 -13.383 1.00 85.50 93 PRO A N 1
ATOM 686 C CA . PRO A 1 93 ? 6.733 -19.207 -14.408 1.00 85.50 93 PRO A CA 1
ATOM 687 C C . PRO A 1 93 ? 6.042 -20.484 -14.890 1.00 85.50 93 PRO A C 1
ATOM 689 O O . PRO A 1 93 ? 6.551 -21.592 -14.712 1.00 85.50 93 PRO A O 1
ATOM 692 N N . VAL A 1 94 ? 4.886 -20.329 -15.536 1.00 88.19 94 VAL A N 1
ATOM 693 C CA . VAL A 1 94 ? 4.117 -21.451 -16.104 1.00 88.19 94 VAL A CA 1
ATOM 694 C C . VAL A 1 94 ? 4.844 -22.161 -17.249 1.00 88.19 94 VAL A C 1
ATOM 696 O O . VAL A 1 94 ? 4.538 -23.313 -17.543 1.00 88.19 94 VAL A O 1
ATOM 699 N N . ALA A 1 95 ? 5.796 -21.485 -17.895 1.00 87.44 95 ALA A N 1
ATOM 700 C CA . ALA A 1 95 ? 6.648 -22.040 -18.938 1.00 87.44 95 ALA A CA 1
ATOM 701 C C . ALA A 1 95 ? 7.956 -21.239 -19.050 1.00 87.44 95 ALA A C 1
ATOM 703 O O . ALA A 1 95 ? 8.040 -20.101 -18.585 1.00 87.44 95 ALA A O 1
ATOM 704 N N . GLU A 1 96 ? 8.966 -21.812 -19.704 1.00 84.94 96 GLU A N 1
ATOM 705 C CA . GLU A 1 96 ? 10.195 -21.093 -20.053 1.00 84.94 96 GLU A CA 1
ATOM 706 C C . GLU A 1 96 ? 9.879 -19.872 -20.936 1.00 84.94 96 GLU A C 1
ATOM 708 O O . GLU A 1 96 ? 9.091 -19.966 -21.876 1.00 84.94 96 GLU A O 1
ATOM 713 N N . GLY A 1 97 ? 10.460 -18.714 -20.609 1.00 82.38 97 GLY A N 1
ATOM 714 C CA . GLY A 1 97 ? 10.223 -17.449 -21.318 1.00 82.38 97 GLY A CA 1
ATOM 715 C C . GLY A 1 97 ? 8.890 -16.749 -21.008 1.00 82.38 97 GLY A C 1
ATOM 716 O O . GLY A 1 97 ? 8.688 -15.629 -21.466 1.00 82.38 97 GLY A O 1
ATOM 717 N N . SER A 1 98 ? 7.998 -17.360 -20.218 1.00 88.19 98 SER A N 1
ATOM 718 C CA . SER A 1 98 ? 6.764 -16.719 -19.742 1.00 88.19 98 SER A CA 1
ATOM 719 C C . SER A 1 98 ? 7.003 -15.981 -18.432 1.00 88.19 98 SER A C 1
ATOM 721 O O . SER A 1 98 ? 7.610 -16.533 -17.531 1.00 88.19 98 SER A O 1
ATOM 723 N N . ALA A 1 99 ? 6.455 -14.778 -18.296 1.00 88.38 99 ALA A N 1
ATOM 724 C CA . ALA A 1 99 ? 6.419 -13.954 -17.089 1.00 88.38 99 ALA A CA 1
ATOM 725 C C . ALA A 1 99 ? 5.239 -14.268 -16.168 1.00 88.38 99 ALA A C 1
ATOM 727 O O . ALA A 1 99 ? 5.095 -13.680 -15.090 1.00 88.38 99 ALA A O 1
ATOM 728 N N . VAL A 1 100 ? 4.352 -15.158 -16.607 1.00 88.88 100 VAL A N 1
ATOM 729 C CA . VAL A 1 100 ? 3.164 -15.527 -15.855 1.00 88.88 100 VAL A CA 1
ATOM 730 C C . VAL A 1 100 ? 3.517 -16.600 -14.845 1.00 88.88 100 VAL A C 1
ATOM 732 O O . VAL A 1 100 ? 4.024 -17.661 -15.199 1.00 88.88 100 VAL A O 1
ATOM 735 N N . ALA A 1 101 ? 3.182 -16.344 -13.586 1.00 90.19 101 ALA A N 1
ATOM 736 C CA . ALA A 1 101 ? 3.269 -17.325 -12.517 1.00 90.19 101 ALA A CA 1
ATOM 737 C C . ALA A 1 101 ? 1.900 -17.484 -11.836 1.00 90.19 101 ALA A C 1
ATOM 739 O O . ALA A 1 101 ? 1.244 -16.467 -11.576 1.00 90.19 101 ALA A O 1
ATOM 740 N N . PRO A 1 102 ? 1.473 -18.714 -11.493 1.00 89.12 102 PRO A N 1
ATOM 741 C CA . PRO A 1 102 ? 0.214 -18.936 -10.788 1.00 89.12 102 PRO A CA 1
ATOM 742 C C . PRO A 1 102 ? 0.156 -18.173 -9.459 1.00 89.12 102 PRO A C 1
ATOM 744 O O . PRO A 1 102 ? 1.180 -17.963 -8.800 1.00 89.12 102 PRO A O 1
ATOM 747 N N . MET A 1 103 ? -1.051 -17.775 -9.059 1.00 91.75 103 MET A N 1
ATOM 748 C CA . MET A 1 103 ? -1.327 -17.161 -7.757 1.00 91.75 103 MET A CA 1
ATOM 749 C C . MET A 1 103 ? -2.309 -18.062 -6.992 1.00 91.75 103 MET A C 1
ATOM 751 O O . MET A 1 103 ? -3.517 -17.862 -7.098 1.00 91.75 103 MET A O 1
ATOM 755 N N . PRO A 1 104 ? -1.825 -19.121 -6.317 1.00 87.12 104 PRO A N 1
ATOM 756 C CA . PRO A 1 104 ? -2.682 -20.037 -5.573 1.00 87.12 104 PRO A CA 1
ATOM 757 C C . PRO A 1 104 ? -3.028 -19.489 -4.181 1.00 87.12 104 PRO A C 1
ATOM 759 O O . PRO A 1 104 ? -2.419 -18.533 -3.703 1.00 87.12 104 PRO A O 1
ATOM 762 N N . GLY A 1 105 ? -3.941 -20.179 -3.499 1.00 88.12 105 GLY A N 1
ATOM 763 C CA . GLY A 1 105 ? -4.276 -19.930 -2.097 1.00 88.12 105 GLY A CA 1
ATOM 764 C C . GLY A 1 105 ? -5.540 -19.096 -1.909 1.00 88.12 105 GLY A C 1
ATOM 765 O O . GLY A 1 105 ? -6.133 -18.611 -2.868 1.00 88.12 105 GLY A O 1
ATOM 766 N N . ALA A 1 106 ? -5.955 -18.965 -0.650 1.00 87.94 106 ALA A N 1
ATOM 767 C CA . ALA A 1 106 ? -7.175 -18.250 -0.273 1.00 87.94 106 ALA A CA 1
ATOM 768 C C . ALA A 1 106 ? -7.049 -16.721 -0.415 1.00 87.94 106 ALA A C 1
ATOM 770 O O . ALA A 1 106 ? -8.054 -16.032 -0.549 1.00 87.94 106 ALA A O 1
ATOM 771 N N . ASP A 1 107 ? -5.821 -16.194 -0.396 1.00 92.25 107 ASP A N 1
ATOM 772 C CA . ASP A 1 107 ? -5.518 -14.782 -0.640 1.00 92.25 107 ASP A CA 1
ATOM 773 C C . ASP A 1 107 ? -4.330 -14.643 -1.596 1.00 92.25 107 ASP A C 1
ATOM 775 O O . ASP A 1 107 ? -3.185 -14.414 -1.183 1.00 92.25 107 ASP A O 1
ATOM 779 N N . PRO A 1 108 ? -4.595 -14.840 -2.897 1.00 93.06 108 PRO A N 1
ATOM 780 C CA . PRO A 1 108 ? -3.555 -15.004 -3.903 1.00 93.06 108 PRO A CA 1
ATOM 781 C C . PRO A 1 108 ? -2.657 -13.770 -4.043 1.00 93.06 108 PRO A C 1
ATOM 783 O O . PRO A 1 108 ? -1.461 -13.907 -4.319 1.00 93.06 108 PRO A O 1
ATOM 786 N N . LEU A 1 109 ? -3.195 -12.563 -3.828 1.00 94.88 109 LEU A N 1
ATOM 787 C CA . LEU A 1 109 ? -2.421 -11.325 -3.927 1.00 94.88 109 LEU A CA 1
ATOM 788 C C . LEU A 1 109 ? -1.470 -11.146 -2.746 1.00 94.88 109 LEU A C 1
ATOM 790 O O . LEU A 1 109 ? -0.279 -10.948 -2.970 1.00 94.88 109 LEU A O 1
ATOM 794 N N . VAL A 1 110 ? -1.947 -11.246 -1.501 1.00 96.31 110 VAL A N 1
ATOM 795 C CA . VAL A 1 110 ? -1.073 -11.056 -0.329 1.00 96.31 110 VAL A CA 1
ATOM 796 C C . VAL A 1 110 ? -0.015 -12.153 -0.255 1.00 96.31 110 VAL A C 1
ATOM 798 O O . VAL A 1 110 ? 1.150 -11.846 -0.003 1.00 96.31 110 VAL A O 1
ATOM 801 N N . ALA A 1 111 ? -0.375 -13.405 -0.558 1.00 94.62 111 ALA A N 1
ATOM 802 C CA . ALA A 1 111 ? 0.592 -14.497 -0.652 1.00 94.62 111 ALA A CA 1
ATOM 803 C C . ALA A 1 111 ? 1.672 -14.203 -1.711 1.00 94.62 111 ALA A C 1
ATOM 805 O O . ALA A 1 111 ? 2.867 -14.361 -1.453 1.00 94.62 111 ALA A O 1
ATOM 806 N N . THR A 1 112 ? 1.273 -13.690 -2.882 1.00 94.69 112 THR A N 1
ATOM 807 C CA . THR A 1 112 ? 2.217 -13.242 -3.919 1.00 94.69 112 THR A CA 1
ATOM 808 C C . THR A 1 112 ? 3.092 -12.082 -3.433 1.00 94.69 112 THR A C 1
ATOM 810 O O . THR A 1 112 ? 4.291 -12.066 -3.712 1.00 94.69 112 THR A O 1
ATOM 813 N N . TYR A 1 113 ? 2.525 -11.124 -2.695 1.00 96.62 113 TYR A N 1
ATOM 814 C CA . TYR A 1 113 ? 3.236 -9.933 -2.221 1.00 96.62 113 TYR A CA 1
ATOM 815 C C . TYR A 1 113 ? 4.304 -10.282 -1.192 1.00 96.62 113 TYR A C 1
ATOM 817 O O . TYR A 1 113 ? 5.434 -9.811 -1.294 1.00 96.62 113 TYR A O 1
ATOM 825 N N . LEU A 1 114 ? 3.984 -11.175 -0.258 1.00 95.69 114 LEU A N 1
ATOM 826 C CA . LEU A 1 114 ? 4.956 -11.716 0.690 1.00 95.69 114 LEU A CA 1
ATOM 827 C C . LEU A 1 114 ? 6.007 -12.579 0.002 1.00 95.69 114 LEU A C 1
ATOM 829 O O . LEU A 1 114 ? 7.168 -12.564 0.401 1.00 95.69 114 LEU A O 1
ATOM 833 N N . GLY A 1 115 ? 5.637 -13.263 -1.081 1.00 94.75 115 GLY A N 1
ATOM 834 C CA . GLY A 1 115 ? 6.601 -13.928 -1.945 1.00 94.75 115 GLY A CA 1
ATOM 835 C C . GLY A 1 115 ? 7.691 -12.974 -2.441 1.00 94.75 115 GLY A C 1
ATOM 836 O O . GLY A 1 115 ? 8.849 -13.382 -2.507 1.00 94.75 115 GLY A O 1
ATOM 837 N N . TYR A 1 116 ? 7.365 -11.703 -2.738 1.00 96.25 116 TYR A N 1
ATOM 838 C CA . TYR A 1 116 ? 8.334 -10.744 -3.297 1.00 96.25 116 TYR A CA 1
ATOM 839 C C . TYR A 1 116 ? 9.453 -10.406 -2.315 1.00 96.25 116 TYR A C 1
ATOM 841 O O . TYR A 1 116 ? 10.535 -10.032 -2.759 1.00 96.25 116 TYR A O 1
ATOM 849 N N . LEU A 1 117 ? 9.249 -10.634 -1.014 1.00 95.75 117 LEU A N 1
ATOM 850 C CA . LEU A 1 117 ? 10.296 -10.519 0.002 1.00 95.75 117 LEU A CA 1
ATOM 851 C C . LEU A 1 117 ? 11.480 -11.462 -0.275 1.00 95.75 117 LEU A C 1
ATOM 853 O O . LEU A 1 117 ? 12.597 -11.181 0.135 1.00 95.75 117 LEU A O 1
ATOM 857 N N . GLY A 1 118 ? 11.297 -12.545 -1.036 1.00 95.00 118 GLY A N 1
ATOM 858 C CA . GLY A 1 118 ? 12.416 -13.379 -1.486 1.00 95.00 118 GLY A CA 1
ATOM 859 C C . GLY A 1 118 ? 13.438 -12.637 -2.364 1.00 95.00 118 GLY A C 1
ATOM 860 O O . GLY A 1 118 ? 14.591 -13.055 -2.441 1.00 95.00 118 GLY A O 1
ATOM 861 N N . ALA A 1 119 ? 13.059 -11.517 -2.992 1.00 95.50 119 ALA A N 1
ATOM 862 C CA . ALA A 1 119 ? 13.919 -10.715 -3.863 1.00 95.50 119 ALA A CA 1
ATOM 863 C C . ALA A 1 119 ? 14.820 -9.740 -3.074 1.00 95.50 119 ALA A C 1
ATOM 865 O O . ALA A 1 119 ? 14.884 -8.548 -3.374 1.00 95.50 119 ALA A O 1
ATOM 866 N N . CYS A 1 120 ? 15.527 -10.234 -2.054 1.00 96.50 120 CYS A N 1
ATOM 867 C CA . CYS A 1 120 ? 16.335 -9.420 -1.136 1.00 96.50 120 CYS A CA 1
ATOM 868 C C . CYS A 1 120 ? 17.338 -8.500 -1.857 1.00 96.50 120 CYS A C 1
ATOM 870 O O . CYS A 1 120 ? 17.469 -7.329 -1.505 1.00 96.50 120 CYS A O 1
ATOM 872 N N . ASP A 1 121 ? 18.028 -9.011 -2.882 1.00 96.62 121 ASP A N 1
ATOM 873 C CA . ASP A 1 121 ? 18.999 -8.229 -3.659 1.00 96.62 121 ASP A CA 1
ATOM 874 C C . ASP A 1 121 ? 18.330 -7.125 -4.480 1.00 96.62 121 ASP A C 1
ATOM 876 O O . ASP A 1 121 ? 18.869 -6.025 -4.588 1.00 96.62 121 ASP A O 1
ATOM 880 N N . ALA A 1 122 ? 17.121 -7.378 -4.983 1.00 97.50 122 ALA A N 1
ATOM 881 C CA . ALA A 1 122 ? 16.348 -6.390 -5.721 1.00 97.50 122 ALA A CA 1
ATOM 882 C C . ALA A 1 122 ? 15.909 -5.228 -4.815 1.00 97.50 122 ALA A C 1
ATOM 884 O O . ALA A 1 122 ? 15.964 -4.071 -5.227 1.00 97.50 122 ALA A O 1
ATOM 885 N N . PHE A 1 123 ? 15.551 -5.502 -3.555 1.00 98.31 123 PHE A N 1
ATOM 886 C CA . PHE A 1 123 ? 15.284 -4.442 -2.579 1.00 98.31 123 PHE A CA 1
ATOM 887 C C . PHE A 1 123 ? 16.530 -3.622 -2.250 1.00 98.31 123 PHE A C 1
ATOM 889 O O . PHE A 1 123 ? 16.445 -2.397 -2.225 1.00 98.31 123 PHE A O 1
ATOM 896 N N . ARG A 1 124 ? 17.693 -4.256 -2.045 1.00 98.38 124 ARG A N 1
ATOM 897 C CA . ARG A 1 124 ? 18.959 -3.527 -1.833 1.00 98.38 124 ARG A CA 1
ATOM 898 C C . ARG A 1 124 ? 19.257 -2.598 -3.007 1.00 98.38 124 ARG A C 1
ATOM 900 O O . ARG A 1 124 ? 19.448 -1.404 -2.795 1.00 98.38 124 ARG A O 1
ATOM 907 N N . ALA A 1 125 ? 19.201 -3.138 -4.223 1.00 98.38 125 ALA A N 1
ATOM 908 C CA . ALA A 1 125 ? 19.477 -2.405 -5.450 1.00 98.38 125 ALA A CA 1
ATOM 909 C C . ALA A 1 125 ? 18.473 -1.268 -5.696 1.00 98.38 125 ALA A C 1
ATOM 911 O O . ALA A 1 125 ? 18.870 -0.191 -6.129 1.00 98.38 125 ALA A O 1
ATOM 912 N N . LEU A 1 126 ? 17.187 -1.461 -5.375 1.00 98.69 126 LEU A N 1
ATOM 913 C CA . LEU A 1 126 ? 16.190 -0.390 -5.427 1.00 98.69 126 LEU A CA 1
ATOM 914 C C . LEU A 1 126 ? 16.561 0.757 -4.480 1.00 98.69 126 LEU A C 1
ATOM 916 O O . LEU A 1 126 ? 16.517 1.917 -4.878 1.00 98.69 126 LEU A O 1
ATOM 920 N N . ILE A 1 127 ? 16.943 0.450 -3.238 1.00 98.56 127 ILE A N 1
ATOM 921 C CA . ILE A 1 127 ? 17.351 1.478 -2.274 1.00 98.56 127 ILE A CA 1
ATOM 922 C C . ILE A 1 127 ? 18.655 2.151 -2.723 1.00 98.56 127 ILE A C 1
ATOM 924 O O . ILE A 1 127 ? 18.762 3.366 -2.608 1.00 98.56 127 ILE A O 1
ATOM 928 N N . ASP A 1 128 ? 19.627 1.403 -3.257 1.00 98.38 128 ASP A N 1
ATOM 929 C CA . ASP A 1 128 ? 20.845 1.974 -3.856 1.00 98.38 128 ASP A CA 1
ATOM 930 C C . ASP A 1 128 ? 20.510 2.957 -4.987 1.00 98.38 128 ASP A C 1
ATOM 932 O O . ASP A 1 128 ? 21.019 4.073 -4.991 1.00 98.38 128 ASP A O 1
ATOM 936 N N . ALA A 1 129 ? 19.611 2.580 -5.899 1.00 98.50 129 ALA A N 1
ATOM 937 C CA . ALA A 1 129 ? 19.192 3.429 -7.011 1.00 98.50 129 ALA A CA 1
ATOM 938 C C . ALA A 1 129 ? 18.516 4.723 -6.532 1.00 98.50 129 ALA A C 1
ATOM 940 O O . ALA A 1 129 ? 18.775 5.794 -7.076 1.00 98.50 129 ALA A O 1
ATOM 941 N N . LEU A 1 130 ? 17.664 4.650 -5.504 1.00 98.44 130 LEU A N 1
ATOM 942 C CA . LEU A 1 130 ? 16.989 5.831 -4.949 1.00 98.44 130 LEU A CA 1
ATOM 943 C C . LEU A 1 130 ? 17.925 6.744 -4.144 1.00 98.44 130 LEU A C 1
ATOM 945 O O . LEU A 1 130 ? 17.644 7.933 -4.028 1.00 98.44 130 LEU A O 1
ATOM 949 N N . LEU A 1 131 ? 19.014 6.201 -3.594 1.00 98.06 131 LEU A N 1
ATOM 950 C CA . LEU A 1 131 ? 20.039 6.959 -2.871 1.00 98.06 131 LEU A CA 1
ATOM 951 C C . LEU A 1 131 ? 21.152 7.497 -3.778 1.00 98.06 131 LEU A C 1
ATOM 953 O O . LEU A 1 131 ? 22.023 8.231 -3.300 1.00 98.06 131 LEU A O 1
ATOM 957 N N . ASP A 1 132 ? 21.152 7.138 -5.062 1.00 97.06 132 ASP A N 1
ATOM 958 C CA . ASP A 1 132 ? 22.123 7.671 -6.003 1.00 97.06 132 ASP A CA 1
ATOM 959 C C . ASP A 1 132 ? 21.964 9.191 -6.149 1.00 97.06 132 ASP A C 1
ATOM 961 O O . ASP A 1 132 ? 20.854 9.721 -6.245 1.00 97.06 132 ASP A O 1
ATOM 965 N N . ARG A 1 133 ? 23.091 9.911 -6.171 1.00 91.31 133 ARG A N 1
ATOM 966 C CA . ARG A 1 133 ? 23.114 11.385 -6.114 1.00 91.31 133 ARG A CA 1
ATOM 967 C C . ARG A 1 133 ? 22.384 12.033 -7.284 1.00 91.31 133 ARG A C 1
ATOM 969 O O . ARG A 1 133 ? 21.781 13.087 -7.103 1.00 91.31 133 ARG A O 1
ATOM 976 N N . ASP A 1 134 ? 22.444 11.394 -8.445 1.00 91.75 134 ASP A N 1
ATOM 977 C CA . ASP A 1 134 ? 21.802 11.846 -9.677 1.00 91.75 134 ASP A CA 1
ATOM 978 C C . ASP A 1 134 ? 20.601 10.956 -10.049 1.00 91.75 134 ASP A C 1
ATOM 980 O O . ASP A 1 134 ? 20.087 11.039 -11.162 1.00 91.75 134 ASP A O 1
ATOM 984 N N . GLY A 1 135 ? 20.127 10.123 -9.113 1.00 94.12 135 GLY A N 1
ATOM 985 C CA . GLY A 1 135 ? 19.065 9.146 -9.338 1.00 94.12 135 GLY A CA 1
ATOM 986 C C . GLY A 1 135 ? 17.648 9.724 -9.313 1.00 94.12 135 GLY A C 1
ATOM 987 O O . GLY A 1 135 ? 16.724 9.090 -9.814 1.00 94.12 135 GLY A O 1
ATOM 988 N N . LEU A 1 136 ? 17.422 10.916 -8.757 1.00 97.44 136 LEU A N 1
ATOM 989 C CA . LEU A 1 136 ? 16.081 11.509 -8.672 1.00 97.44 136 LEU A CA 1
ATOM 990 C C . LEU A 1 136 ? 15.921 12.715 -9.613 1.00 97.44 136 LEU A C 1
ATOM 992 O O . LEU A 1 136 ? 16.846 13.520 -9.732 1.00 97.44 136 LEU A O 1
ATOM 996 N N . PRO A 1 137 ? 14.749 12.897 -10.253 1.00 98.25 137 PRO A N 1
ATOM 997 C CA . PRO A 1 137 ? 13.535 12.085 -10.127 1.00 98.25 137 PRO A CA 1
ATOM 998 C C . PRO A 1 137 ? 13.602 10.678 -10.735 1.00 98.25 137 PRO A C 1
ATOM 1000 O O . PRO A 1 137 ? 14.157 10.500 -11.822 1.00 98.25 137 PRO A O 1
ATOM 1003 N N . ALA A 1 138 ? 12.975 9.701 -10.074 1.00 98.69 138 ALA A N 1
ATOM 1004 C CA . ALA A 1 138 ? 12.933 8.304 -10.516 1.00 98.69 138 ALA A CA 1
ATOM 1005 C C . ALA A 1 138 ? 11.510 7.829 -10.833 1.00 98.69 138 ALA A C 1
ATOM 1007 O O . ALA A 1 138 ? 10.551 8.218 -10.167 1.00 98.69 138 ALA A O 1
ATOM 1008 N N . MET A 1 139 ? 11.368 6.935 -11.813 1.00 98.75 139 MET A N 1
ATOM 1009 C CA . MET A 1 139 ? 10.120 6.217 -12.088 1.00 98.75 139 MET A CA 1
ATOM 1010 C C . MET A 1 139 ? 10.311 4.720 -11.851 1.00 98.75 139 MET A C 1
ATOM 1012 O O . MET A 1 139 ? 11.133 4.097 -12.513 1.00 98.75 139 MET A O 1
ATOM 1016 N N . VAL A 1 140 ? 9.530 4.135 -10.944 1.00 98.88 140 VAL A N 1
ATOM 1017 C CA . VAL A 1 140 ? 9.554 2.692 -10.659 1.00 98.88 140 VAL A CA 1
ATOM 1018 C C . VAL A 1 140 ? 8.394 2.014 -11.377 1.00 98.88 140 VAL A C 1
ATOM 1020 O O . VAL A 1 140 ? 7.238 2.407 -11.202 1.00 98.88 140 VAL A O 1
ATOM 1023 N N . HIS A 1 141 ? 8.666 0.972 -12.159 1.00 98.69 141 HIS A N 1
ATOM 1024 C CA . HIS A 1 141 ? 7.616 0.240 -12.864 1.00 98.69 141 HIS A CA 1
ATOM 1025 C C . HIS A 1 141 ? 7.861 -1.267 -12.891 1.00 98.69 141 HIS A C 1
ATOM 1027 O O . HIS A 1 141 ? 8.931 -1.774 -12.581 1.00 98.69 141 HIS A O 1
ATOM 1033 N N . CYS A 1 142 ? 6.821 -1.992 -13.271 1.00 97.31 142 CYS A N 1
ATOM 1034 C CA . CYS A 1 142 ? 6.901 -3.365 -13.736 1.00 97.31 142 CYS A CA 1
ATOM 1035 C C . CYS A 1 142 ? 6.026 -3.447 -14.991 1.00 97.31 142 CYS A C 1
ATOM 1037 O O . CYS A 1 142 ? 5.834 -2.435 -15.667 1.00 97.31 142 CYS A O 1
ATOM 1039 N N . THR A 1 143 ? 5.462 -4.603 -15.321 1.00 95.88 143 THR A N 1
ATOM 1040 C CA . THR A 1 143 ? 4.574 -4.705 -16.487 1.00 95.88 143 THR A CA 1
ATOM 1041 C C . THR A 1 143 ? 3.268 -3.938 -16.284 1.00 95.88 143 THR A C 1
ATOM 1043 O O . THR A 1 143 ? 2.933 -3.081 -17.093 1.00 95.88 143 THR A O 1
ATOM 1046 N N . MET A 1 144 ? 2.573 -4.173 -15.168 1.00 94.75 144 MET A N 1
ATOM 1047 C CA . MET A 1 144 ? 1.281 -3.537 -14.853 1.00 94.75 144 MET A CA 1
ATOM 1048 C C . MET A 1 144 ? 1.404 -2.334 -13.910 1.00 94.75 144 MET A C 1
ATOM 1050 O O . MET A 1 144 ? 0.436 -1.621 -13.682 1.00 94.75 144 MET A O 1
ATOM 1054 N N . GLY A 1 145 ? 2.561 -2.141 -13.270 1.00 95.25 145 GLY A N 1
ATOM 1055 C CA . GLY A 1 145 ? 2.718 -1.123 -12.223 1.00 95.25 145 GLY A CA 1
ATOM 1056 C C . GLY A 1 145 ? 1.929 -1.405 -10.938 1.00 95.25 145 GLY A C 1
ATOM 1057 O O . GLY A 1 145 ? 1.847 -0.533 -10.065 1.00 95.25 145 GLY A O 1
ATOM 1058 N N . LYS A 1 146 ? 1.359 -2.613 -10.820 1.00 95.25 146 LYS A N 1
ATOM 1059 C CA . LYS A 1 146 ? 0.476 -3.048 -9.733 1.00 95.25 146 LYS A CA 1
ATOM 1060 C C . LYS A 1 146 ? 1.217 -3.856 -8.673 1.00 95.25 146 LYS A C 1
ATOM 1062 O O . LYS A 1 146 ? 1.448 -3.326 -7.599 1.00 95.25 146 LYS A O 1
ATOM 1067 N N . ASP A 1 147 ? 1.623 -5.091 -8.979 1.00 95.06 147 ASP A N 1
ATOM 1068 C CA . ASP A 1 147 ? 2.099 -6.050 -7.968 1.00 95.06 147 ASP A CA 1
ATOM 1069 C C . ASP A 1 147 ? 3.543 -5.769 -7.523 1.00 95.06 147 ASP A C 1
ATOM 1071 O O . ASP A 1 147 ? 3.764 -5.221 -6.448 1.00 95.06 147 ASP A O 1
ATOM 1075 N N . ARG A 1 148 ? 4.539 -6.056 -8.380 1.00 97.31 148 ARG A N 1
ATOM 1076 C CA . ARG A 1 148 ? 5.972 -5.802 -8.097 1.00 97.31 148 ARG A CA 1
ATOM 1077 C C . ARG A 1 148 ? 6.225 -4.351 -7.695 1.00 97.31 148 ARG A C 1
ATOM 1079 O O . ARG A 1 148 ? 6.818 -4.085 -6.657 1.00 97.31 148 ARG A O 1
ATOM 1086 N N . THR A 1 149 ? 5.720 -3.414 -8.498 1.00 98.31 149 THR A N 1
ATOM 1087 C CA . THR A 1 149 ? 5.817 -1.977 -8.215 1.00 98.31 149 THR A CA 1
ATOM 1088 C C . THR A 1 149 ? 5.062 -1.595 -6.953 1.00 98.31 149 THR A C 1
ATOM 1090 O O . THR A 1 149 ? 5.560 -0.775 -6.196 1.00 98.31 149 THR A O 1
ATOM 1093 N N . GLY A 1 150 ? 3.885 -2.172 -6.700 1.00 98.06 150 GLY A N 1
ATOM 1094 C CA . GLY A 1 150 ? 3.106 -1.892 -5.496 1.00 98.06 150 GLY A CA 1
ATOM 1095 C C . GLY A 1 150 ? 3.831 -2.303 -4.235 1.00 98.06 150 GLY A C 1
ATOM 1096 O O . GLY A 1 150 ? 3.929 -1.480 -3.334 1.00 98.06 150 GLY A O 1
ATOM 1097 N N . VAL A 1 151 ? 4.395 -3.509 -4.201 1.00 98.50 151 VAL A N 1
ATOM 1098 C CA . VAL A 1 151 ? 5.188 -3.985 -3.063 1.00 98.50 151 VAL A CA 1
ATOM 1099 C C . VAL A 1 151 ? 6.453 -3.151 -2.895 1.00 98.50 151 VAL A C 1
ATOM 1101 O O . VAL A 1 151 ? 6.684 -2.623 -1.812 1.00 98.50 151 VAL A O 1
ATOM 1104 N N . ALA A 1 152 ? 7.235 -2.961 -3.960 1.00 98.69 152 ALA A N 1
ATOM 1105 C CA . ALA A 1 152 ? 8.461 -2.166 -3.914 1.00 98.69 152 ALA A CA 1
ATOM 1106 C C . ALA A 1 152 ? 8.210 -0.746 -3.375 1.00 98.69 152 ALA A C 1
ATOM 1108 O O . ALA A 1 152 ? 8.874 -0.302 -2.439 1.00 98.69 152 ALA A O 1
ATOM 1109 N N . VAL A 1 153 ? 7.203 -0.059 -3.921 1.00 98.81 153 VAL A N 1
ATOM 1110 C CA . VAL A 1 153 ? 6.819 1.291 -3.494 1.00 98.81 153 VAL A CA 1
ATOM 1111 C C . VAL A 1 153 ? 6.257 1.292 -2.073 1.00 98.81 153 VAL A C 1
ATOM 1113 O O . VAL A 1 153 ? 6.638 2.150 -1.283 1.00 98.81 153 VAL A O 1
ATOM 1116 N N . ALA A 1 154 ? 5.381 0.346 -1.719 1.00 98.81 154 ALA A N 1
ATOM 1117 C CA . ALA A 1 154 ? 4.808 0.275 -0.377 1.00 98.81 154 ALA A CA 1
ATOM 1118 C C . ALA A 1 154 ? 5.892 0.073 0.685 1.00 98.81 154 ALA A C 1
ATOM 1120 O O . ALA A 1 154 ? 5.851 0.733 1.716 1.00 98.81 154 ALA A O 1
ATOM 1121 N N . MET A 1 155 ? 6.890 -0.772 0.415 1.00 98.75 155 MET A N 1
ATOM 1122 C CA . MET A 1 155 ? 7.998 -0.992 1.342 1.00 98.75 155 MET A CA 1
ATOM 1123 C C . MET A 1 155 ? 8.920 0.221 1.457 1.00 98.75 155 MET A C 1
ATOM 1125 O O . MET A 1 155 ? 9.329 0.556 2.564 1.00 98.75 155 MET A O 1
ATOM 1129 N N . VAL A 1 156 ? 9.211 0.924 0.355 1.00 98.75 156 VAL A N 1
ATOM 1130 C CA . VAL A 1 156 ? 9.951 2.197 0.414 1.00 98.75 156 VAL A CA 1
ATOM 1131 C C . VAL A 1 156 ? 9.206 3.204 1.295 1.00 98.75 156 VAL A C 1
ATOM 1133 O O . VAL A 1 156 ? 9.796 3.746 2.227 1.00 98.75 156 VAL A O 1
ATOM 1136 N N . LEU A 1 157 ? 7.907 3.403 1.058 1.00 98.75 157 LEU A N 1
ATOM 1137 C CA . LEU A 1 157 ? 7.092 4.385 1.776 1.00 98.75 157 LEU A CA 1
ATOM 1138 C C . LEU A 1 157 ? 6.882 4.035 3.258 1.00 98.75 157 LEU A C 1
ATOM 1140 O O . LEU A 1 157 ? 7.040 4.902 4.116 1.00 98.75 157 LEU A O 1
ATOM 1144 N N . ASP A 1 158 ? 6.584 2.773 3.576 1.00 98.62 158 ASP A N 1
ATOM 1145 C CA . ASP A 1 158 ? 6.422 2.310 4.963 1.00 98.62 158 ASP A CA 1
ATOM 1146 C C . ASP A 1 158 ? 7.756 2.419 5.730 1.00 98.62 158 ASP A C 1
ATOM 1148 O O . ASP A 1 158 ? 7.776 2.796 6.900 1.00 98.62 158 ASP A O 1
ATOM 1152 N N . SER A 1 159 ? 8.898 2.191 5.060 1.00 98.31 159 SER A N 1
ATOM 1153 C CA . SER A 1 159 ? 10.229 2.293 5.684 1.00 98.31 159 SER A CA 1
ATOM 1154 C C . SER A 1 159 ? 10.611 3.712 6.118 1.00 98.31 159 SER A C 1
ATOM 1156 O O . SER A 1 159 ? 11.337 3.867 7.103 1.00 98.31 159 SER A O 1
ATOM 1158 N N . ILE A 1 160 ? 10.087 4.727 5.424 1.00 97.38 160 ILE A N 1
ATOM 1159 C CA . ILE A 1 160 ? 10.294 6.148 5.731 1.00 97.38 160 ILE A CA 1
ATOM 1160 C C . ILE A 1 160 ? 9.129 6.745 6.543 1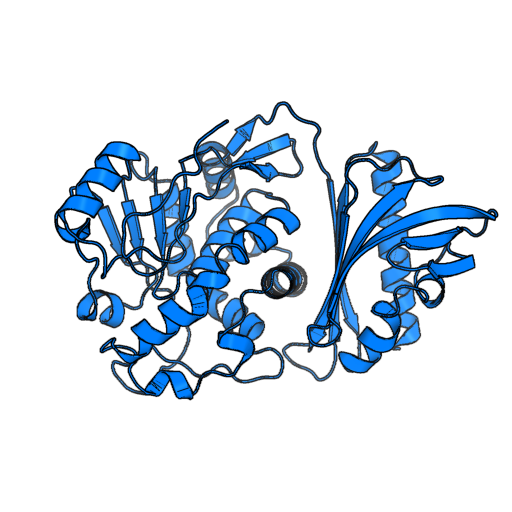.00 97.38 160 ILE A C 1
ATOM 1162 O O . ILE A 1 160 ? 9.069 7.954 6.737 1.00 97.38 160 ILE A O 1
ATOM 1166 N N . GLY A 1 161 ? 8.211 5.908 7.044 1.00 96.38 161 GLY A N 1
ATOM 1167 C CA . GLY A 1 161 ? 7.171 6.316 7.993 1.00 96.38 161 GLY A CA 1
ATOM 1168 C C . GLY A 1 161 ? 5.929 6.957 7.376 1.00 96.38 161 GLY A C 1
ATOM 1169 O O . GLY A 1 161 ? 5.180 7.613 8.102 1.00 96.38 161 GLY A O 1
ATOM 1170 N N . VAL A 1 162 ? 5.690 6.793 6.069 1.00 97.81 162 VAL A N 1
ATOM 1171 C CA . VAL A 1 162 ? 4.447 7.261 5.432 1.00 97.81 162 VAL A CA 1
ATOM 1172 C C . VAL A 1 162 ? 3.251 6.488 5.992 1.00 97.81 162 VAL A C 1
ATOM 1174 O O . VAL A 1 162 ? 3.301 5.269 6.152 1.00 97.81 162 VAL A O 1
ATOM 1177 N N . LEU A 1 163 ? 2.154 7.196 6.265 1.00 97.56 163 LEU A N 1
ATOM 1178 C CA . LEU A 1 163 ? 0.915 6.618 6.784 1.00 97.56 163 LEU A CA 1
ATOM 1179 C C . LEU A 1 163 ? 0.396 5.535 5.830 1.00 97.56 163 LEU A C 1
ATOM 1181 O O . LEU A 1 163 ? 0.193 5.772 4.638 1.00 97.56 163 LEU A O 1
ATOM 1185 N N . ARG A 1 164 ? 0.098 4.347 6.354 1.00 97.94 164 ARG A N 1
ATOM 1186 C CA . ARG A 1 164 ? -0.355 3.195 5.564 1.00 97.94 164 ARG A CA 1
ATOM 1187 C C . ARG A 1 164 ? -1.656 3.463 4.833 1.00 97.94 164 ARG A C 1
ATOM 1189 O O . ARG A 1 164 ? -1.810 2.982 3.717 1.00 97.94 164 ARG A O 1
ATOM 1196 N N . ARG A 1 165 ? -2.550 4.285 5.393 1.00 96.81 165 ARG A N 1
ATOM 1197 C CA . ARG A 1 165 ? -3.737 4.787 4.677 1.00 96.81 165 ARG A CA 1
ATOM 1198 C C . ARG A 1 165 ? -3.341 5.442 3.348 1.00 96.81 165 ARG A C 1
ATOM 1200 O O . ARG A 1 165 ? -3.921 5.135 2.309 1.00 96.81 165 ARG A O 1
ATOM 1207 N N . ASP A 1 166 ? -2.330 6.306 3.372 1.00 96.94 166 ASP A N 1
ATOM 1208 C CA . ASP A 1 166 ? -1.867 7.051 2.202 1.00 96.94 166 ASP A CA 1
ATOM 1209 C C . ASP A 1 166 ? -1.119 6.131 1.219 1.00 96.94 166 ASP A C 1
ATOM 1211 O O . ASP A 1 166 ? -1.329 6.232 0.009 1.00 96.94 166 ASP A O 1
ATOM 1215 N N . ILE A 1 167 ? -0.340 5.162 1.719 1.00 98.50 167 ILE A N 1
ATOM 1216 C CA . ILE A 1 167 ? 0.282 4.103 0.899 1.00 98.50 167 ILE A CA 1
ATOM 1217 C C . ILE A 1 167 ? -0.788 3.280 0.167 1.00 98.50 167 ILE A C 1
ATOM 1219 O O . ILE A 1 167 ? -0.703 3.082 -1.047 1.00 98.50 167 ILE A O 1
ATOM 1223 N N . CYS A 1 168 ? -1.813 2.819 0.886 1.00 98.06 168 CYS A N 1
ATOM 1224 C CA . CYS A 1 168 ? -2.879 1.978 0.342 1.00 98.06 168 CYS A CA 1
ATOM 1225 C C . CYS A 1 168 ? -3.728 2.741 -0.686 1.00 98.06 168 CYS A C 1
ATOM 1227 O O . CYS A 1 168 ? -4.034 2.211 -1.756 1.00 98.06 168 CYS A O 1
ATOM 1229 N N . ARG A 1 169 ? -4.034 4.018 -0.422 1.00 96.56 169 ARG A N 1
ATOM 1230 C CA . ARG A 1 169 ? -4.699 4.907 -1.388 1.00 96.56 169 ARG A CA 1
ATOM 1231 C C . ARG A 1 169 ? -3.845 5.143 -2.626 1.00 96.56 169 ARG A C 1
ATOM 1233 O O . ARG A 1 169 ? -4.357 5.026 -3.735 1.00 96.56 169 ARG A O 1
ATOM 1240 N N . ASN A 1 170 ? -2.549 5.427 -2.471 1.00 97.31 170 ASN A N 1
ATOM 1241 C CA . ASN A 1 170 ? -1.646 5.568 -3.616 1.00 97.31 170 ASN A CA 1
ATOM 1242 C C . ASN A 1 170 ? -1.594 4.281 -4.444 1.00 97.31 170 ASN A C 1
ATOM 1244 O O . ASN A 1 170 ? -1.595 4.350 -5.672 1.00 97.31 170 ASN A O 1
ATOM 1248 N N . TYR A 1 171 ? -1.570 3.112 -3.802 1.00 97.81 171 TYR A N 1
ATOM 1249 C CA . TYR A 1 171 ? -1.612 1.826 -4.489 1.00 97.81 171 TYR A CA 1
ATOM 1250 C C . TYR A 1 171 ? -2.881 1.670 -5.338 1.00 97.81 171 TYR A C 1
ATOM 1252 O O . TYR A 1 171 ? -2.748 1.310 -6.502 1.00 97.81 171 TYR A O 1
ATOM 1260 N N . ALA A 1 172 ? -4.057 2.015 -4.805 1.00 96.12 172 ALA A N 1
ATOM 1261 C CA . ALA A 1 172 ? -5.354 1.829 -5.463 1.00 96.12 172 ALA A CA 1
ATOM 1262 C C . ALA A 1 172 ? -5.702 2.855 -6.560 1.00 96.12 172 ALA A C 1
ATOM 1264 O O . ALA A 1 1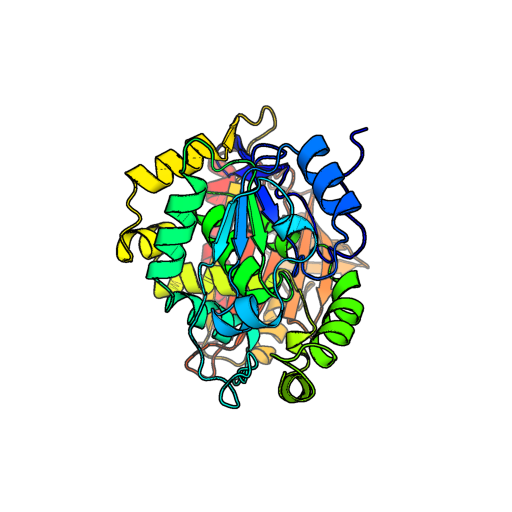72 ? -6.635 2.643 -7.334 1.00 96.12 172 ALA A O 1
ATOM 1265 N N . GLN A 1 173 ? -4.951 3.955 -6.667 1.00 95.12 173 GLN A N 1
ATOM 1266 C CA . GLN A 1 173 ? -5.129 4.936 -7.743 1.00 95.12 173 GLN A CA 1
ATOM 1267 C C . GLN A 1 173 ? -4.852 4.340 -9.126 1.00 95.12 173 GLN A C 1
ATOM 1269 O O . GLN A 1 173 ? -3.855 3.639 -9.298 1.00 95.12 173 GLN A O 1
ATOM 1274 N N . ARG A 1 174 ? -5.640 4.755 -10.128 1.00 93.31 174 ARG A N 1
ATOM 1275 C CA . ARG A 1 174 ? -5.592 4.266 -11.518 1.00 93.31 174 ARG A CA 1
ATOM 1276 C C . ARG A 1 174 ? -6.120 2.840 -11.694 1.00 93.31 174 ARG A C 1
ATOM 1278 O O . ARG A 1 174 ? -5.695 2.132 -12.605 1.00 93.31 174 ARG A O 1
ATOM 1285 N N . SER A 1 175 ? -7.033 2.393 -10.831 1.00 91.81 175 SER A N 1
ATOM 1286 C CA . SER A 1 175 ? -7.683 1.084 -10.983 1.00 91.81 175 SER A CA 1
ATOM 1287 C C . SER A 1 175 ? -8.528 1.005 -12.261 1.00 91.81 175 SER A C 1
ATOM 1289 O O . SER A 1 175 ? -8.686 -0.076 -12.827 1.00 91.81 175 SER A O 1
ATOM 1291 N N . GLU A 1 176 ? -8.977 2.151 -12.779 1.00 92.62 176 GLU A N 1
ATOM 1292 C CA . GLU A 1 176 ? -9.670 2.282 -14.058 1.00 92.62 176 GLU A CA 1
ATOM 1293 C C . GLU A 1 176 ? -8.827 1.850 -15.274 1.00 92.62 176 GLU A C 1
ATOM 1295 O O . GLU A 1 176 ? -9.393 1.458 -16.294 1.00 92.62 176 GLU A O 1
ATOM 1300 N N . ASP A 1 177 ? -7.491 1.848 -15.167 1.00 93.69 177 ASP A N 1
ATOM 1301 C CA . ASP A 1 177 ? -6.596 1.444 -16.259 1.00 93.69 177 ASP A CA 1
ATOM 1302 C C . ASP A 1 177 ? -6.426 -0.083 -16.363 1.00 93.69 177 ASP A C 1
ATOM 1304 O O . ASP A 1 177 ? -5.950 -0.579 -17.390 1.00 93.69 177 ASP A O 1
ATOM 1308 N N . ILE A 1 178 ? -6.813 -0.848 -15.332 1.00 92.12 178 ILE A N 1
ATOM 1309 C CA . ILE A 1 178 ? -6.578 -2.299 -15.264 1.00 92.12 178 ILE A CA 1
ATOM 1310 C C . ILE A 1 178 ? -7.120 -3.044 -16.497 1.00 92.12 178 ILE A C 1
ATOM 1312 O O . ILE A 1 178 ? -6.358 -3.825 -17.073 1.00 92.12 178 ILE A O 1
ATOM 1316 N N . PRO A 1 179 ? -8.359 -2.806 -16.982 1.00 91.38 179 PRO A N 1
ATOM 1317 C CA . PRO A 1 179 ? -8.857 -3.491 -18.174 1.00 91.38 179 PRO A CA 1
ATOM 1318 C C . PRO A 1 179 ? -7.988 -3.250 -19.417 1.00 91.38 179 PRO A C 1
ATOM 1320 O O . PRO A 1 179 ? -7.705 -4.186 -20.166 1.00 91.38 179 PRO A O 1
ATOM 1323 N N . ALA A 1 180 ? -7.521 -2.013 -19.621 1.00 93.00 180 ALA A N 1
ATOM 1324 C CA . ALA A 1 180 ? -6.667 -1.663 -20.754 1.00 93.00 180 ALA A CA 1
ATOM 1325 C C . ALA A 1 180 ? -5.278 -2.305 -20.636 1.00 93.00 180 ALA A C 1
ATOM 1327 O O . ALA A 1 180 ? -4.745 -2.828 -21.615 1.00 93.00 180 ALA A O 1
ATOM 1328 N N . MET A 1 181 ? -4.701 -2.305 -19.434 1.00 93.06 181 MET A N 1
ATOM 1329 C CA . MET A 1 181 ? -3.418 -2.950 -19.179 1.00 93.06 181 MET A CA 1
ATOM 1330 C C . MET A 1 181 ? -3.492 -4.475 -19.383 1.00 93.06 181 MET A C 1
ATOM 1332 O O . MET A 1 181 ? -2.608 -5.047 -20.016 1.00 93.06 181 MET A O 1
ATOM 1336 N N . MET A 1 182 ? -4.570 -5.127 -18.933 1.00 89.00 182 MET A N 1
ATOM 1337 C CA . MET A 1 182 ? -4.790 -6.565 -19.138 1.00 89.00 182 MET A CA 1
ATOM 1338 C C . MET A 1 182 ? -4.973 -6.931 -20.609 1.00 89.00 182 MET A C 1
ATOM 1340 O O . MET A 1 182 ? -4.458 -7.958 -21.050 1.00 89.00 182 MET A O 1
ATOM 1344 N N . GLY A 1 183 ? -5.657 -6.080 -21.382 1.00 90.56 183 GLY A N 1
ATOM 1345 C CA . GLY A 1 183 ? -5.735 -6.230 -22.835 1.00 90.56 183 GLY A CA 1
ATOM 1346 C C . GLY A 1 183 ? -4.347 -6.266 -23.476 1.00 90.56 183 GLY A C 1
ATOM 1347 O O . GLY A 1 183 ? -4.071 -7.147 -24.284 1.00 90.56 183 GLY A O 1
ATOM 1348 N N . ARG A 1 184 ? -3.440 -5.383 -23.036 1.00 92.50 184 ARG A N 1
ATOM 1349 C CA . ARG A 1 184 ? -2.058 -5.340 -23.536 1.00 92.50 184 ARG A CA 1
ATOM 1350 C C . ARG A 1 184 ? -1.221 -6.544 -23.123 1.00 92.50 184 ARG A C 1
ATOM 1352 O O . ARG A 1 184 ? -0.399 -6.972 -23.921 1.00 92.50 184 ARG A O 1
ATOM 1359 N N . LEU A 1 185 ? -1.409 -7.105 -21.923 1.00 90.56 185 LEU A N 1
ATOM 1360 C CA . LEU A 1 185 ? -0.649 -8.296 -21.510 1.00 90.56 185 LEU A CA 1
ATOM 1361 C C . LEU A 1 185 ? -0.834 -9.461 -22.488 1.00 90.56 185 LEU A C 1
ATOM 1363 O O . LEU A 1 185 ? 0.130 -10.148 -22.806 1.00 90.56 185 LEU A O 1
ATOM 1367 N N . ARG A 1 186 ? -2.051 -9.663 -23.006 1.00 89.81 186 ARG A N 1
ATOM 1368 C CA . ARG A 1 186 ? -2.326 -10.731 -23.983 1.00 89.81 186 ARG A CA 1
ATOM 1369 C C . ARG A 1 186 ? -1.575 -10.560 -25.302 1.00 89.81 186 ARG A C 1
ATOM 1371 O O . ARG A 1 186 ? -1.356 -11.535 -26.007 1.00 89.81 186 ARG A O 1
ATOM 1378 N N . GLU A 1 187 ? -1.176 -9.337 -25.632 1.00 91.25 187 GLU A N 1
ATOM 1379 C CA . GLU A 1 187 ? -0.442 -9.019 -26.859 1.00 91.25 187 GLU A CA 1
ATOM 1380 C C . GLU A 1 187 ? 1.086 -9.110 -26.678 1.00 91.25 187 GLU A C 1
ATOM 1382 O O . GLU A 1 187 ? 1.822 -9.068 -27.662 1.00 91.25 187 GLU A O 1
ATOM 1387 N N . MET A 1 188 ? 1.575 -9.238 -25.439 1.00 92.31 188 MET A N 1
ATOM 1388 C CA . MET A 1 188 ? 3.005 -9.280 -25.114 1.00 92.31 188 MET A CA 1
ATOM 1389 C C . MET A 1 188 ? 3.586 -10.686 -25.258 1.00 92.31 188 MET A C 1
ATOM 1391 O O . MET A 1 188 ? 2.984 -11.668 -24.816 1.00 92.31 188 MET A O 1
ATOM 1395 N N . ALA A 1 189 ? 4.807 -10.776 -25.787 1.00 89.12 189 ALA A N 1
ATOM 1396 C CA . ALA A 1 189 ? 5.504 -12.043 -26.008 1.00 89.12 189 ALA A CA 1
ATOM 1397 C C . ALA A 1 189 ? 5.767 -12.796 -24.696 1.00 89.12 189 ALA A C 1
ATOM 1399 O O . ALA A 1 189 ? 5.674 -14.021 -24.650 1.00 89.12 189 ALA A O 1
ATOM 1400 N N . SER A 1 190 ? 6.045 -12.055 -23.622 1.00 90.56 190 SER A N 1
ATOM 1401 C CA . SER A 1 190 ? 6.350 -12.630 -22.307 1.00 90.56 190 SER A CA 1
ATOM 1402 C C . SER A 1 190 ? 5.103 -13.083 -21.537 1.00 90.56 190 SER A C 1
ATOM 1404 O O . SER A 1 190 ? 5.230 -13.649 -20.458 1.00 90.56 190 SER A O 1
ATOM 1406 N N . TYR A 1 191 ? 3.893 -12.823 -22.036 1.00 91.69 191 TYR A N 1
ATOM 1407 C CA . TYR A 1 191 ? 2.642 -13.083 -21.317 1.00 91.69 191 TYR A CA 1
ATOM 1408 C C . TYR A 1 191 ? 1.670 -13.915 -22.157 1.00 91.69 191 TYR A C 1
ATOM 1410 O O . TYR A 1 191 ? 1.422 -15.074 -21.825 1.00 91.69 191 TYR A O 1
ATOM 1418 N N . GLY A 1 192 ? 1.137 -13.348 -23.242 1.00 91.19 192 GLY A N 1
ATOM 1419 C CA . GLY A 1 192 ? 0.204 -14.030 -24.139 1.00 91.19 192 GLY A CA 1
ATOM 1420 C C . GLY A 1 192 ? -1.031 -14.595 -23.427 1.00 91.19 192 GLY A C 1
ATOM 1421 O O . GLY A 1 192 ? -1.492 -14.066 -22.415 1.00 91.19 192 GLY A O 1
ATOM 1422 N N . ASP A 1 193 ? -1.533 -15.722 -23.931 1.00 91.00 193 ASP A N 1
ATOM 1423 C CA . ASP A 1 193 ? -2.705 -16.421 -23.381 1.00 91.00 193 ASP A CA 1
ATOM 1424 C C . ASP A 1 193 ? -2.463 -17.008 -21.980 1.00 91.00 193 ASP A C 1
ATOM 1426 O O . ASP A 1 193 ? -3.408 -17.362 -21.275 1.00 91.00 193 ASP A O 1
ATOM 1430 N N . ALA A 1 194 ? -1.207 -17.082 -21.519 1.00 90.69 194 ALA A N 1
ATOM 1431 C CA . ALA A 1 194 ? -0.898 -17.621 -20.199 1.00 90.69 194 ALA A CA 1
ATOM 1432 C C . ALA A 1 194 ? -1.553 -16.815 -19.068 1.00 90.69 194 ALA A C 1
ATOM 1434 O O . ALA A 1 194 ? -1.777 -17.359 -17.991 1.00 90.69 194 ALA A O 1
ATOM 1435 N N . VAL A 1 195 ? -1.905 -15.545 -19.296 1.00 90.75 195 VAL A N 1
ATOM 1436 C CA . VAL A 1 195 ? -2.583 -14.703 -18.295 1.00 90.75 195 VAL A CA 1
ATOM 1437 C C . VAL A 1 195 ? -3.930 -15.257 -17.831 1.00 90.75 195 VAL A C 1
ATOM 1439 O O . VAL A 1 195 ? -4.397 -14.865 -16.765 1.00 90.75 195 VAL A O 1
ATOM 1442 N N . ASP A 1 196 ? -4.536 -16.185 -18.574 1.00 90.56 196 ASP A N 1
ATOM 1443 C CA . ASP A 1 196 ? -5.805 -16.811 -18.200 1.00 90.56 196 ASP A CA 1
ATOM 1444 C C . ASP A 1 196 ? -5.683 -17.730 -16.965 1.00 90.56 196 ASP A C 1
ATOM 1446 O O . ASP A 1 196 ? -6.696 -18.136 -16.398 1.00 90.56 196 ASP A O 1
ATOM 1450 N N . VAL A 1 197 ? -4.462 -18.028 -16.491 1.00 90.88 197 VAL A N 1
ATOM 1451 C CA . VAL A 1 197 ? -4.250 -18.725 -15.206 1.00 90.88 197 VAL A CA 1
ATOM 1452 C C . VAL A 1 197 ? -4.469 -17.823 -13.990 1.00 90.88 197 VAL A C 1
ATOM 1454 O O . VAL A 1 197 ? -4.503 -18.319 -12.862 1.00 90.88 197 VAL A O 1
ATOM 1457 N N . TYR A 1 198 ? -4.529 -16.501 -14.182 1.00 91.56 198 TYR A N 1
ATOM 1458 C CA . TYR A 1 198 ? -4.682 -15.576 -13.070 1.00 91.56 198 TYR A CA 1
ATOM 1459 C C . TYR A 1 198 ? -6.098 -15.630 -12.492 1.00 91.56 198 TYR A C 1
ATOM 1461 O O . TYR A 1 198 ? -7.075 -15.645 -13.243 1.00 91.56 198 TYR A O 1
ATOM 1469 N N . PRO A 1 199 ? -6.230 -15.616 -11.156 1.00 91.94 199 PRO A N 1
ATOM 1470 C CA . PRO A 1 199 ? -7.536 -15.603 -10.524 1.00 91.94 199 PRO A CA 1
ATOM 1471 C C . PRO A 1 199 ? -8.188 -14.210 -10.674 1.00 91.94 199 PRO A C 1
ATOM 1473 O O . PRO A 1 199 ? -7.481 -13.230 -10.940 1.00 91.94 199 PRO A O 1
ATOM 1476 N N . PRO A 1 200 ? -9.518 -14.073 -10.509 1.00 90.25 200 PRO A N 1
ATOM 1477 C CA . PRO A 1 200 ? -10.219 -12.790 -10.656 1.00 90.25 200 PRO A CA 1
ATOM 1478 C C . PRO A 1 200 ? -9.633 -11.647 -9.811 1.00 90.25 200 PRO A C 1
ATOM 1480 O O . PRO A 1 200 ? -9.634 -10.490 -10.232 1.00 90.25 200 PRO A O 1
ATOM 1483 N N . GLU A 1 201 ? -9.076 -11.961 -8.644 1.00 90.69 201 GLU A N 1
ATOM 1484 C CA . GLU A 1 201 ? -8.397 -11.043 -7.728 1.00 90.69 201 GLU A CA 1
ATOM 1485 C C . GLU A 1 201 ? -7.192 -10.357 -8.390 1.00 90.69 201 GLU A C 1
ATOM 1487 O O . GLU A 1 201 ? -6.882 -9.205 -8.087 1.00 90.69 201 GLU A O 1
ATOM 1492 N N . ALA A 1 202 ? -6.543 -10.994 -9.371 1.00 88.00 202 ALA A N 1
ATOM 1493 C CA . ALA A 1 202 ? -5.473 -10.370 -10.149 1.00 88.00 202 ALA A CA 1
ATOM 1494 C C . ALA A 1 202 ? -5.943 -9.123 -10.921 1.00 88.00 202 ALA A C 1
ATOM 1496 O O . ALA A 1 202 ? -5.124 -8.260 -11.241 1.00 88.00 202 ALA A O 1
ATOM 1497 N N . MET A 1 203 ? -7.251 -8.966 -11.138 1.00 88.56 203 MET A N 1
ATOM 1498 C CA . MET A 1 203 ? -7.857 -7.785 -11.761 1.00 88.56 203 MET A CA 1
ATOM 1499 C C . MET A 1 203 ? -8.176 -6.665 -10.758 1.00 88.56 203 MET A C 1
ATOM 1501 O O . MET A 1 203 ? -8.682 -5.616 -11.147 1.00 88.56 203 MET A O 1
ATOM 1505 N N . GLN A 1 204 ? -7.914 -6.864 -9.465 1.00 90.00 204 GLN A N 1
ATOM 1506 C CA . GLN A 1 204 ? -8.289 -5.920 -8.411 1.00 90.00 204 GLN A CA 1
ATOM 1507 C C . GLN A 1 204 ? -7.090 -5.108 -7.923 1.00 90.00 204 GLN A C 1
ATOM 1509 O O . GLN A 1 204 ? -5.972 -5.611 -7.842 1.00 90.00 204 GLN A O 1
ATOM 1514 N N . MET A 1 205 ? -7.312 -3.851 -7.549 1.00 93.38 205 MET A N 1
ATOM 1515 C CA . MET A 1 205 ? -6.280 -2.988 -6.966 1.00 93.38 205 MET A CA 1
ATOM 1516 C C . MET A 1 205 ? -6.801 -2.344 -5.681 1.00 93.38 205 MET A C 1
ATOM 1518 O O . MET A 1 205 ? -6.893 -1.129 -5.563 1.00 93.38 205 MET A O 1
ATOM 1522 N N . ASP A 1 206 ? -7.197 -3.195 -4.735 1.00 93.81 206 ASP A N 1
ATOM 1523 C CA . ASP A 1 206 ? -7.854 -2.777 -3.497 1.00 93.81 206 ASP A CA 1
ATOM 1524 C C . ASP A 1 206 ? -6.852 -2.270 -2.431 1.00 93.81 206 ASP A C 1
ATOM 1526 O O . ASP A 1 206 ? -5.866 -2.974 -2.160 1.00 93.81 206 ASP A O 1
ATOM 1530 N N . PRO A 1 207 ? -7.092 -1.104 -1.787 1.00 96.62 207 PRO A N 1
ATOM 1531 C CA . PRO A 1 207 ? -6.288 -0.609 -0.665 1.00 96.62 207 PRO A CA 1
ATOM 1532 C C . PRO A 1 207 ? -6.044 -1.649 0.444 1.00 96.62 207 PRO A C 1
ATOM 1534 O O . PRO A 1 207 ? -4.922 -1.781 0.940 1.00 96.62 207 PRO A O 1
ATOM 1537 N N . ALA A 1 208 ? -7.066 -2.425 0.807 1.00 96.94 208 ALA A N 1
ATOM 1538 C CA . ALA A 1 208 ? -7.029 -3.422 1.870 1.00 96.94 208 ALA A CA 1
ATOM 1539 C C . ALA A 1 208 ? -6.029 -4.554 1.593 1.00 96.94 208 ALA A C 1
ATOM 1541 O O . ALA A 1 208 ? -5.507 -5.163 2.525 1.00 96.94 208 ALA A O 1
ATOM 1542 N N . THR A 1 209 ? -5.695 -4.820 0.326 1.00 97.25 209 THR A N 1
ATOM 1543 C CA . THR A 1 209 ? -4.664 -5.813 -0.024 1.00 97.25 209 THR A CA 1
ATOM 1544 C C . THR A 1 209 ? -3.291 -5.383 0.488 1.00 97.25 209 THR A C 1
ATOM 1546 O O . THR A 1 209 ? -2.590 -6.171 1.123 1.00 97.25 209 THR A O 1
ATOM 1549 N N . VAL A 1 210 ? -2.909 -4.120 0.262 1.00 98.44 210 VAL A N 1
ATOM 1550 C CA . VAL A 1 210 ? -1.625 -3.592 0.751 1.00 98.44 210 VAL A CA 1
ATOM 1551 C C . VAL A 1 210 ? -1.647 -3.430 2.267 1.00 98.44 210 VAL A C 1
ATOM 1553 O O . VAL A 1 210 ? -0.647 -3.726 2.916 1.00 98.44 210 VAL A O 1
ATOM 1556 N N . LEU A 1 211 ? -2.787 -3.048 2.849 1.00 98.69 211 LEU A N 1
ATOM 1557 C CA . LEU A 1 211 ? -2.921 -2.957 4.301 1.00 98.69 211 LEU A CA 1
ATOM 1558 C C . LEU A 1 211 ? -2.683 -4.315 4.981 1.00 98.69 211 LEU A C 1
ATOM 1560 O O . LEU A 1 211 ? -1.919 -4.393 5.941 1.00 98.69 211 LEU A O 1
ATOM 1564 N N . ARG A 1 212 ? -3.275 -5.394 4.453 1.00 98.44 212 ARG A N 1
ATOM 1565 C CA . ARG A 1 212 ? -3.071 -6.762 4.961 1.00 98.44 212 ARG A CA 1
ATOM 1566 C C . ARG A 1 212 ? -1.650 -7.266 4.721 1.00 98.44 212 ARG A C 1
ATOM 1568 O O . ARG A 1 212 ? -1.078 -7.894 5.606 1.00 98.44 212 ARG A O 1
ATOM 1575 N N . PHE A 1 213 ? -1.042 -6.942 3.579 1.00 98.56 213 PHE A N 1
ATOM 1576 C CA . PHE A 1 213 ? 0.379 -7.215 3.339 1.00 98.56 213 PHE A CA 1
ATOM 1577 C C . PHE A 1 213 ? 1.277 -6.556 4.399 1.00 98.56 213 PHE A C 1
ATOM 1579 O O . PHE A 1 213 ? 2.120 -7.227 4.991 1.00 98.56 213 PHE A O 1
ATOM 1586 N N . LEU A 1 214 ? 1.068 -5.271 4.697 1.00 98.69 214 LEU A N 1
ATOM 1587 C CA . LEU A 1 214 ? 1.855 -4.557 5.705 1.00 98.69 214 LEU A CA 1
ATOM 1588 C C . LEU A 1 214 ? 1.566 -5.044 7.137 1.00 98.69 214 LEU A C 1
ATOM 1590 O O . LEU A 1 214 ? 2.474 -5.084 7.962 1.00 98.69 214 LEU A O 1
ATOM 1594 N N . ALA A 1 215 ? 0.346 -5.500 7.432 1.00 98.56 215 ALA A N 1
ATOM 1595 C CA . ALA A 1 215 ? 0.056 -6.179 8.697 1.00 98.56 215 ALA A CA 1
ATOM 1596 C C . ALA A 1 215 ? 0.860 -7.485 8.843 1.00 98.56 215 ALA A C 1
ATOM 1598 O O . ALA A 1 215 ? 1.421 -7.758 9.902 1.00 98.56 215 ALA A O 1
ATOM 1599 N N . TRP A 1 216 ? 1.006 -8.265 7.768 1.00 98.25 216 TRP A N 1
ATOM 1600 C CA . TRP A 1 216 ? 1.882 -9.439 7.780 1.00 98.25 216 TRP A CA 1
ATOM 1601 C C . TRP A 1 216 ? 3.363 -9.091 7.935 1.00 98.25 216 TRP A C 1
ATOM 1603 O O . TRP A 1 216 ? 4.086 -9.853 8.581 1.00 98.25 216 TRP A O 1
ATOM 1613 N N . MET A 1 217 ? 3.814 -7.948 7.407 1.00 98.44 217 MET A N 1
ATOM 1614 C CA . MET A 1 217 ? 5.165 -7.441 7.678 1.00 98.44 217 MET A CA 1
ATOM 1615 C C . MET A 1 217 ? 5.387 -7.216 9.174 1.00 98.44 217 MET A C 1
ATOM 1617 O O . MET A 1 217 ? 6.436 -7.594 9.701 1.00 98.44 217 MET A O 1
ATOM 1621 N N . ASP A 1 218 ? 4.400 -6.660 9.875 1.00 98.12 218 ASP A N 1
ATOM 1622 C CA . ASP A 1 218 ? 4.478 -6.477 11.325 1.00 98.12 218 ASP A CA 1
ATOM 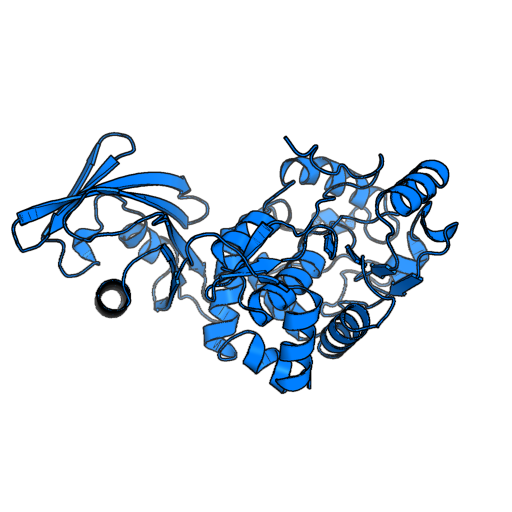1623 C C . ASP A 1 218 ? 4.522 -7.826 12.046 1.00 98.12 218 ASP A C 1
ATOM 1625 O O . ASP A 1 218 ? 5.453 -8.083 12.808 1.00 98.12 218 ASP A O 1
ATOM 1629 N N . LEU A 1 219 ? 3.572 -8.717 11.745 1.00 97.38 219 LEU A N 1
ATOM 1630 C CA . LEU A 1 219 ? 3.426 -10.004 12.429 1.00 97.38 219 LEU A CA 1
ATOM 1631 C C . LEU A 1 219 ? 4.616 -10.955 12.216 1.00 97.38 219 LEU A C 1
ATOM 1633 O O . LEU A 1 219 ? 4.979 -11.690 13.132 1.00 97.38 219 LEU A O 1
ATOM 1637 N N . ARG A 1 220 ? 5.222 -10.977 11.019 1.00 96.56 220 ARG A N 1
ATOM 1638 C CA . ARG A 1 220 ? 6.301 -11.931 10.675 1.00 96.56 220 ARG A CA 1
ATOM 1639 C C . ARG A 1 220 ? 7.701 -11.361 10.824 1.00 96.56 220 ARG A C 1
ATOM 1641 O O . ARG A 1 220 ? 8.650 -12.120 11.019 1.00 96.56 220 ARG A O 1
ATOM 1648 N N . HIS A 1 221 ? 7.848 -10.049 10.678 1.00 97.38 221 HIS A N 1
ATOM 1649 C CA . HIS A 1 221 ? 9.160 -9.422 10.547 1.00 97.38 221 HIS A CA 1
ATOM 1650 C C . HIS A 1 221 ? 9.386 -8.253 11.506 1.00 97.38 221 HIS A C 1
ATOM 1652 O O . HIS A 1 221 ? 10.470 -7.675 11.482 1.00 97.38 221 HIS A O 1
ATOM 1658 N N . ASN A 1 222 ? 8.422 -7.942 12.382 1.00 97.50 222 ASN A N 1
ATOM 1659 C CA . ASN A 1 222 ? 8.426 -6.748 13.233 1.00 97.50 222 ASN A CA 1
ATOM 1660 C C . ASN A 1 222 ? 8.512 -5.447 12.413 1.00 97.50 222 ASN A C 1
ATOM 1662 O O . ASN A 1 222 ? 9.166 -4.481 12.808 1.00 97.50 222 ASN A O 1
ATOM 1666 N N . GLY A 1 223 ? 7.862 -5.447 11.248 1.00 97.69 223 GLY A N 1
ATOM 1667 C CA . GLY A 1 223 ? 7.703 -4.287 10.382 1.00 97.69 223 GLY A CA 1
ATOM 1668 C C . GLY A 1 223 ? 8.765 -4.162 9.289 1.00 97.69 223 GLY A C 1
ATOM 1669 O O . GLY A 1 223 ? 9.804 -4.829 9.273 1.00 97.69 223 GLY A O 1
ATOM 1670 N N . THR A 1 224 ? 8.499 -3.259 8.346 1.00 98.38 224 THR A N 1
ATOM 1671 C CA . THR A 1 224 ? 9.302 -3.092 7.128 1.00 98.38 224 THR A CA 1
ATOM 1672 C C . THR A 1 224 ? 10.748 -2.687 7.402 1.00 98.38 224 THR A C 1
ATOM 1674 O O . THR A 1 224 ? 11.655 -3.230 6.774 1.00 98.38 224 THR A O 1
ATOM 1677 N N . ARG A 1 225 ? 11.003 -1.776 8.354 1.00 98.06 225 ARG A N 1
ATOM 1678 C CA . ARG A 1 225 ? 12.375 -1.338 8.689 1.00 98.06 225 ARG A CA 1
ATOM 1679 C C . ARG A 1 225 ? 13.220 -2.493 9.226 1.00 98.06 225 ARG A C 1
ATOM 1681 O O . ARG A 1 225 ? 14.371 -2.638 8.824 1.00 98.06 225 ARG A O 1
ATOM 1688 N N . GLN A 1 226 ? 12.647 -3.329 10.093 1.00 98.38 226 GLN A N 1
ATOM 1689 C CA . GLN A 1 226 ? 13.345 -4.487 10.651 1.00 98.38 226 GLN A CA 1
ATOM 1690 C C . GLN A 1 226 ? 13.624 -5.537 9.572 1.00 98.38 226 GLN A C 1
ATOM 1692 O O . GLN A 1 226 ? 14.722 -6.098 9.518 1.00 98.38 226 GLN A O 1
ATOM 1697 N N . TRP A 1 227 ? 12.665 -5.763 8.675 1.00 98.50 227 TRP A N 1
ATOM 1698 C CA . TRP A 1 227 ? 12.872 -6.638 7.531 1.00 98.50 227 TRP A CA 1
ATOM 1699 C C . TRP A 1 227 ? 13.983 -6.121 6.599 1.00 98.50 227 TRP A C 1
ATOM 1701 O O . TRP A 1 227 ? 14.916 -6.864 6.296 1.00 98.50 227 TRP A O 1
ATOM 1711 N N . LEU A 1 228 ? 13.949 -4.839 6.217 1.00 98.50 228 LEU A N 1
ATOM 1712 C CA . LEU A 1 228 ? 14.975 -4.193 5.386 1.00 98.50 228 LEU A CA 1
ATOM 1713 C C . LEU A 1 228 ? 16.370 -4.271 6.026 1.00 98.50 228 LEU A C 1
ATOM 1715 O O . LEU A 1 228 ? 17.346 -4.604 5.350 1.00 98.50 228 LEU A O 1
ATOM 1719 N N . ALA A 1 229 ? 16.460 -4.071 7.343 1.00 97.94 229 ALA A N 1
ATOM 1720 C CA . ALA A 1 229 ? 17.701 -4.242 8.091 1.00 97.94 229 ALA A CA 1
ATOM 1721 C C . ALA A 1 229 ? 18.216 -5.690 8.040 1.00 97.94 229 ALA A C 1
ATOM 1723 O O . ALA A 1 229 ? 19.414 -5.908 7.852 1.00 97.94 229 ALA A O 1
ATOM 1724 N N . SER A 1 230 ? 17.324 -6.685 8.135 1.00 97.38 230 SER A N 1
ATOM 1725 C CA . SER A 1 230 ? 17.693 -8.106 8.010 1.00 97.38 230 SER A CA 1
ATOM 1726 C C . SER A 1 230 ? 18.264 -8.452 6.630 1.00 97.38 230 SER A C 1
ATOM 1728 O O . SER A 1 230 ? 19.095 -9.352 6.506 1.00 97.38 230 SER A O 1
ATOM 1730 N N . VAL A 1 231 ? 17.887 -7.682 5.604 1.00 96.50 231 VAL A N 1
ATOM 1731 C CA . VAL A 1 231 ? 18.450 -7.760 4.257 1.00 96.50 231 VAL A CA 1
ATOM 1732 C C . VAL A 1 231 ? 19.489 -6.661 3.999 1.00 96.50 231 VAL A C 1
ATOM 1734 O O . VAL A 1 231 ? 19.776 -6.349 2.857 1.00 96.50 231 VAL A O 1
ATOM 1737 N N . GLY A 1 232 ? 20.154 -6.110 5.013 1.00 96.31 232 GLY A N 1
ATOM 1738 C CA . GLY A 1 232 ? 21.341 -5.259 4.826 1.00 96.31 232 GLY A CA 1
ATOM 1739 C C . GLY A 1 232 ? 21.078 -3.805 4.411 1.00 96.31 232 GLY A C 1
ATOM 1740 O O . GLY A 1 232 ? 22.021 -3.101 4.058 1.00 96.31 232 GLY A O 1
ATOM 1741 N N . VAL A 1 233 ? 19.832 -3.333 4.478 1.00 97.75 233 VAL A N 1
ATOM 1742 C CA . VAL A 1 233 ? 19.495 -1.904 4.406 1.00 97.75 233 VAL A CA 1
ATOM 1743 C C . VAL A 1 233 ? 19.380 -1.384 5.838 1.00 97.75 233 VAL A C 1
ATOM 1745 O O . VAL A 1 233 ? 18.328 -1.461 6.468 1.00 97.75 233 VAL A O 1
ATOM 1748 N N . ASP A 1 234 ? 20.505 -0.934 6.388 1.00 95.38 234 ASP A N 1
ATOM 1749 C CA . ASP A 1 234 ? 20.595 -0.531 7.791 1.00 95.38 234 ASP A CA 1
ATOM 1750 C C . ASP A 1 234 ? 19.886 0.802 8.106 1.00 95.38 234 ASP A C 1
ATOM 1752 O O . ASP A 1 234 ? 19.405 1.525 7.229 1.00 95.38 234 ASP A O 1
ATOM 1756 N N . ALA A 1 235 ? 19.844 1.154 9.394 1.00 96.06 235 ALA A N 1
ATOM 1757 C CA . ALA A 1 235 ? 19.224 2.392 9.860 1.00 96.06 235 ALA A CA 1
ATOM 1758 C C . ALA A 1 235 ? 19.853 3.657 9.245 1.00 96.06 235 ALA A C 1
ATOM 1760 O O . ALA A 1 235 ? 19.140 4.634 9.028 1.00 96.06 235 ALA A O 1
ATOM 1761 N N . THR A 1 236 ? 21.153 3.644 8.928 1.00 97.75 236 THR A N 1
ATOM 1762 C CA . THR A 1 236 ? 21.838 4.785 8.299 1.00 97.75 236 THR A CA 1
ATOM 1763 C C . THR A 1 236 ? 21.293 5.019 6.898 1.00 97.75 236 THR A C 1
ATOM 1765 O O . THR A 1 236 ? 20.960 6.149 6.546 1.00 97.75 236 THR A O 1
ATOM 1768 N N . ARG A 1 237 ? 21.151 3.950 6.112 1.00 97.62 237 ARG A N 1
ATOM 1769 C CA . ARG A 1 237 ? 20.588 4.012 4.761 1.00 97.62 237 ARG A CA 1
ATOM 1770 C C . ARG A 1 237 ? 19.114 4.407 4.774 1.00 97.62 237 ARG A C 1
ATOM 1772 O O . ARG A 1 237 ? 18.696 5.193 3.931 1.00 97.62 237 ARG A O 1
ATOM 1779 N N . LEU A 1 238 ? 18.340 3.928 5.748 1.00 97.25 238 LEU A N 1
ATOM 1780 C CA . LEU A 1 238 ? 16.945 4.348 5.920 1.00 97.25 238 LEU A CA 1
ATOM 1781 C C . LEU A 1 238 ? 16.835 5.843 6.250 1.00 97.25 238 LEU A C 1
ATOM 1783 O O . LEU A 1 238 ? 16.017 6.534 5.657 1.00 97.25 238 LEU A O 1
ATOM 1787 N N . LEU A 1 239 ? 17.695 6.369 7.129 1.00 97.56 239 LEU A N 1
ATOM 1788 C CA . LEU A 1 239 ? 17.743 7.807 7.418 1.00 97.56 239 LEU A CA 1
ATOM 1789 C C . LEU A 1 239 ? 18.173 8.633 6.200 1.00 97.56 239 LEU A C 1
ATOM 1791 O O . LEU A 1 239 ? 17.663 9.729 5.985 1.00 97.56 239 LEU A O 1
ATOM 1795 N N . GLN A 1 240 ? 19.103 8.128 5.385 1.00 98.00 240 GLN A N 1
ATOM 1796 C CA . GLN A 1 240 ? 19.446 8.770 4.114 1.00 98.00 240 GLN A CA 1
ATOM 1797 C C . GLN A 1 240 ? 18.236 8.814 3.183 1.00 98.00 240 GLN A C 1
ATOM 1799 O O . GLN A 1 240 ? 17.951 9.869 2.631 1.00 98.00 240 GLN A O 1
ATOM 1804 N N . LEU A 1 241 ? 17.491 7.713 3.079 1.00 97.62 241 LEU A N 1
ATOM 1805 C CA . LEU A 1 241 ? 16.306 7.630 2.232 1.00 97.62 241 LEU A CA 1
ATOM 1806 C C . LEU A 1 241 ? 15.220 8.606 2.686 1.00 97.62 241 LEU A C 1
ATOM 1808 O O . LEU A 1 241 ? 14.642 9.301 1.855 1.00 97.62 241 LEU A O 1
ATOM 1812 N N . GLU A 1 242 ? 14.996 8.712 3.997 1.00 97.50 242 GLU A N 1
ATOM 1813 C CA . GLU A 1 242 ? 14.126 9.730 4.584 1.00 97.50 242 GLU A CA 1
ATOM 1814 C C . GLU A 1 242 ? 14.564 11.143 4.164 1.00 97.50 242 GLU A C 1
ATOM 1816 O O . GLU A 1 242 ? 13.759 11.891 3.624 1.00 97.50 242 GLU A O 1
ATOM 1821 N N . ASN A 1 243 ? 15.843 11.495 4.329 1.00 96.81 243 ASN A N 1
ATOM 1822 C CA . ASN A 1 243 ? 16.367 12.816 3.948 1.00 96.81 243 ASN A CA 1
ATOM 1823 C C . ASN A 1 243 ? 16.333 13.079 2.433 1.00 96.81 243 ASN A C 1
ATOM 1825 O O . ASN A 1 243 ? 16.371 14.228 2.001 1.00 96.81 243 ASN A O 1
ATOM 1829 N N . THR A 1 244 ? 16.337 12.021 1.625 1.00 97.00 244 THR A N 1
ATOM 1830 C CA . THR A 1 244 ? 16.298 12.097 0.164 1.00 97.00 244 THR A CA 1
ATOM 1831 C C . THR A 1 244 ? 14.874 12.255 -0.369 1.00 97.00 244 THR A C 1
ATOM 1833 O O . THR A 1 244 ? 14.683 12.927 -1.380 1.00 97.00 244 THR A O 1
ATOM 1836 N N . LEU A 1 245 ? 13.880 11.645 0.284 1.00 97.38 245 LEU A N 1
ATOM 1837 C CA . LEU A 1 245 ? 12.506 11.577 -0.222 1.00 97.38 245 LEU A CA 1
ATOM 1838 C C . LEU A 1 245 ? 11.504 12.431 0.550 1.00 97.38 245 LEU A C 1
ATOM 1840 O O . LEU A 1 245 ? 10.399 12.619 0.045 1.00 97.38 245 LEU A O 1
ATOM 1844 N N . LEU A 1 246 ? 11.842 12.918 1.744 1.00 97.19 246 LEU A N 1
ATOM 1845 C CA . LEU A 1 246 ? 10.922 13.661 2.600 1.00 97.19 246 LEU A CA 1
ATOM 1846 C C . LEU A 1 246 ? 11.331 15.124 2.774 1.00 97.19 246 LEU A C 1
ATOM 1848 O O . LEU A 1 246 ? 12.509 15.463 2.859 1.00 97.19 246 LEU A O 1
ATOM 1852 N N . GLU A 1 247 ? 10.324 15.977 2.908 1.00 95.69 247 GLU A N 1
ATOM 1853 C CA . GLU A 1 247 ? 10.440 17.376 3.315 1.00 95.69 247 GLU A CA 1
ATOM 1854 C C . GLU A 1 247 ? 9.473 17.683 4.463 1.00 95.69 247 GLU A C 1
ATOM 1856 O O . GLU A 1 247 ? 8.490 16.966 4.672 1.00 95.69 247 GLU A O 1
ATOM 1861 N N . ASP A 1 248 ? 9.737 18.760 5.202 1.00 94.75 248 ASP A N 1
ATOM 1862 C CA . ASP A 1 248 ? 8.870 19.192 6.298 1.00 94.75 248 ASP A CA 1
ATOM 1863 C C . ASP A 1 248 ? 7.464 19.560 5.792 1.00 94.75 248 ASP A C 1
ATOM 1865 O O . ASP A 1 248 ? 7.278 20.246 4.772 1.00 94.75 248 ASP A O 1
ATOM 1869 N N . ASP A 1 249 ? 6.445 19.127 6.536 1.00 89.00 249 ASP A N 1
ATOM 1870 C CA . ASP A 1 249 ? 5.050 19.432 6.257 1.00 89.00 249 ASP A CA 1
ATOM 1871 C C . ASP A 1 249 ? 4.474 20.412 7.279 1.00 89.00 249 ASP A C 1
ATOM 1873 O O . ASP A 1 249 ? 4.291 20.100 8.449 1.00 89.00 249 ASP A O 1
ATOM 1877 N N . MET A 1 250 ? 4.139 21.624 6.825 1.00 79.56 250 MET A N 1
ATOM 1878 C CA . MET A 1 250 ? 3.676 22.728 7.686 1.00 79.56 250 MET A CA 1
ATOM 1879 C C . MET A 1 250 ? 2.229 22.565 8.185 1.00 79.56 250 MET A C 1
ATOM 1881 O O . MET A 1 250 ? 1.631 23.493 8.728 1.00 79.56 250 MET A O 1
ATOM 1885 N N . THR A 1 251 ? 1.636 21.403 7.955 1.00 77.50 251 THR A N 1
ATOM 1886 C CA . THR A 1 251 ? 0.276 21.040 8.363 1.00 77.50 251 THR A CA 1
ATOM 1887 C C . THR A 1 251 ? 0.282 20.198 9.636 1.00 77.50 251 THR A C 1
ATOM 1889 O O . THR A 1 251 ? 1.300 19.614 9.988 1.00 77.50 251 THR A O 1
ATOM 1892 N N . THR A 1 252 ? -0.869 20.071 10.296 1.00 72.62 252 THR A N 1
ATOM 1893 C CA . THR A 1 252 ? -1.008 19.255 11.509 1.00 72.62 252 THR A CA 1
ATOM 1894 C C . THR A 1 252 ? -0.564 17.810 11.274 1.00 72.62 252 THR A C 1
ATOM 1896 O O . THR A 1 252 ? -0.994 17.169 10.312 1.00 72.62 252 THR A O 1
ATOM 1899 N N . ALA A 1 253 ? 0.283 17.301 12.172 1.00 78.44 253 ALA A N 1
ATOM 1900 C CA . ALA A 1 253 ? 0.701 15.908 12.163 1.00 78.44 253 ALA A CA 1
ATOM 1901 C C . ALA A 1 253 ? -0.507 14.978 12.368 1.00 78.44 253 ALA A C 1
ATOM 1903 O O . ALA A 1 253 ? -1.429 15.275 13.136 1.00 78.44 253 ALA A O 1
ATOM 1904 N N . SER A 1 254 ? -0.492 13.846 11.669 1.00 88.75 254 SER A N 1
ATOM 1905 C CA . SER A 1 254 ? -1.476 12.780 11.827 1.00 88.75 254 SER A CA 1
ATOM 1906 C C . SER A 1 254 ? -0.778 11.571 12.426 1.00 88.75 254 SER A C 1
ATOM 1908 O O . SER A 1 254 ? 0.234 11.111 11.913 1.00 88.75 254 SER A O 1
ATOM 1910 N N . THR A 1 255 ? -1.348 11.022 13.482 1.00 93.06 255 THR A N 1
ATOM 1911 C CA . THR A 1 255 ? -0.924 9.769 14.097 1.00 93.06 255 THR A CA 1
ATOM 1912 C C . THR A 1 255 ? -1.580 8.598 13.378 1.00 93.06 255 THR A C 1
ATOM 1914 O O . THR A 1 255 ? -2.703 8.727 12.891 1.00 93.06 255 THR A O 1
ATOM 1917 N N . GLN A 1 256 ? -0.896 7.455 13.329 1.00 95.56 256 GLN A N 1
ATOM 1918 C CA . GLN A 1 256 ? -1.470 6.178 12.913 1.00 95.56 256 GLN A CA 1
ATOM 1919 C C . GLN A 1 256 ? -1.584 5.241 14.113 1.00 95.56 256 GLN A C 1
ATOM 1921 O O . GLN A 1 256 ? -0.617 5.075 14.851 1.00 95.56 256 GLN A O 1
ATOM 1926 N N . ILE A 1 257 ? -2.730 4.581 14.254 1.00 97.12 257 ILE A N 1
ATOM 1927 C CA . ILE A 1 257 ? -2.936 3.481 15.196 1.00 97.12 257 ILE A CA 1
ATOM 1928 C C . ILE A 1 257 ? -3.343 2.265 14.378 1.00 97.12 257 ILE A C 1
ATOM 1930 O O . ILE A 1 257 ? -4.385 2.270 13.730 1.00 97.12 257 ILE A O 1
ATOM 1934 N N . LEU A 1 258 ? -2.517 1.224 14.398 1.00 97.19 258 LEU A N 1
ATOM 1935 C CA . LEU A 1 258 ? -2.791 -0.032 13.711 1.00 97.19 258 LEU A CA 1
ATOM 1936 C C . LEU A 1 258 ? -2.727 -1.179 14.707 1.00 97.19 258 LEU A C 1
ATOM 1938 O O . LEU A 1 258 ? -1.814 -1.246 15.534 1.00 97.19 258 LEU A O 1
ATOM 1942 N N . ARG A 1 259 ? -3.680 -2.100 14.597 1.00 98.06 259 ARG A N 1
ATOM 1943 C CA . ARG A 1 259 ? -3.621 -3.418 15.219 1.00 98.06 259 ARG A CA 1
ATOM 1944 C C . ARG A 1 259 ? -3.943 -4.490 14.195 1.00 98.06 259 ARG A C 1
ATOM 1946 O O . ARG A 1 259 ? -4.762 -4.290 13.300 1.00 98.06 259 ARG A O 1
ATOM 1953 N N . SER A 1 260 ? -3.292 -5.635 14.339 1.00 98.19 260 SER A N 1
ATOM 1954 C CA . SER A 1 260 ? -3.619 -6.828 13.572 1.00 98.19 260 SER A CA 1
ATOM 1955 C C . SER A 1 260 ? -3.468 -8.073 14.431 1.00 98.19 260 SER A C 1
ATOM 1957 O O . SER A 1 260 ? -2.675 -8.094 15.373 1.00 98.19 260 SER A O 1
ATOM 1959 N N . VAL A 1 261 ? -4.270 -9.090 14.137 1.00 98.19 261 VAL A N 1
ATOM 1960 C CA . VAL A 1 261 ? -4.278 -10.354 14.875 1.00 98.19 261 VAL A CA 1
ATOM 1961 C C . VAL A 1 261 ? -4.774 -11.478 13.972 1.00 98.19 261 VAL A C 1
ATOM 1963 O O . VAL A 1 261 ? -5.630 -11.257 13.116 1.00 98.19 261 VAL A O 1
ATOM 1966 N N . VAL A 1 262 ? -4.243 -12.683 14.171 1.00 98.25 262 VAL A N 1
ATOM 1967 C CA . VAL A 1 262 ? -4.794 -13.906 13.580 1.00 98.25 262 VAL A CA 1
ATOM 1968 C C . VAL A 1 262 ? -5.792 -14.517 14.562 1.00 98.25 262 VAL A C 1
ATOM 1970 O O . VAL A 1 262 ? -5.469 -14.712 15.735 1.00 98.25 262 VAL A O 1
ATOM 1973 N N . LEU A 1 263 ? -7.002 -14.796 14.089 1.00 98.44 263 LEU A N 1
ATOM 1974 C CA . LEU A 1 263 ? -8.097 -15.390 14.854 1.00 98.44 263 LEU A CA 1
ATOM 1975 C C . LEU A 1 263 ? -8.360 -16.813 14.337 1.00 98.44 263 LEU A C 1
ATOM 1977 O O . LEU A 1 263 ? -8.355 -17.007 13.119 1.00 98.44 263 LEU A O 1
ATOM 1981 N N . PRO A 1 264 ? -8.608 -17.807 15.210 1.00 97.56 264 PRO A N 1
ATOM 1982 C CA . PRO A 1 264 ? -8.800 -19.197 14.800 1.00 97.56 264 PRO A CA 1
ATOM 1983 C C . PRO A 1 264 ? -10.258 -19.453 14.370 1.00 97.56 264 PRO A C 1
ATOM 1985 O O . PRO A 1 264 ? -10.938 -20.338 14.882 1.00 97.56 264 PRO A O 1
ATOM 1988 N N . ALA A 1 265 ? -10.734 -18.643 13.430 1.00 98.12 265 ALA A N 1
ATOM 1989 C CA . ALA A 1 265 ? -12.037 -18.735 12.788 1.00 98.12 265 ALA A CA 1
ATOM 1990 C C . ALA A 1 265 ? -11.893 -18.333 11.318 1.00 98.12 265 ALA A C 1
ATOM 1992 O O . ALA A 1 265 ? -10.936 -17.649 10.946 1.00 98.12 265 ALA A O 1
ATOM 1993 N N . THR A 1 266 ? -12.842 -18.735 10.480 1.00 98.00 266 THR A N 1
ATOM 1994 C CA . THR A 1 266 ? -12.797 -18.394 9.057 1.00 98.00 266 THR A CA 1
ATOM 1995 C C . THR A 1 266 ? -12.971 -16.883 8.845 1.00 98.00 266 THR A C 1
ATOM 1997 O O . THR A 1 266 ? -13.606 -16.200 9.658 1.00 98.00 266 THR A O 1
ATOM 2000 N N . PRO A 1 267 ? -12.472 -16.323 7.727 1.00 98.25 267 PRO A N 1
ATOM 2001 C CA . PRO A 1 267 ? -12.669 -14.909 7.410 1.00 98.25 267 PRO A CA 1
ATOM 2002 C C . PRO A 1 267 ? -14.133 -14.464 7.399 1.00 98.25 267 PRO A C 1
ATOM 2004 O O . PRO A 1 267 ? -14.421 -13.342 7.804 1.00 98.25 267 PRO A O 1
ATOM 2007 N N . ASP A 1 268 ? -15.054 -15.332 6.969 1.00 98.19 268 ASP A N 1
ATOM 2008 C CA . ASP A 1 268 ? -16.490 -15.034 6.960 1.00 98.19 268 ASP A CA 1
ATOM 2009 C C . ASP A 1 268 ? -17.081 -14.986 8.372 1.00 98.19 268 ASP A C 1
ATOM 2011 O O . ASP A 1 268 ? -17.888 -14.107 8.665 1.00 98.19 268 ASP A O 1
ATOM 2015 N N . GLU A 1 269 ? -16.652 -15.872 9.275 1.00 98.44 269 GLU A N 1
ATOM 2016 C CA . GLU A 1 269 ? -17.083 -15.850 10.679 1.00 98.44 269 GLU A CA 1
ATOM 2017 C C . GLU A 1 269 ? -16.573 -14.605 11.407 1.00 98.44 269 GLU A C 1
ATOM 2019 O O . GLU A 1 269 ? -17.326 -13.965 12.144 1.00 98.44 269 GLU A O 1
ATOM 2024 N N . VAL A 1 270 ? -15.314 -14.220 11.170 1.00 98.75 270 VAL A N 1
ATOM 2025 C CA . VAL A 1 270 ? -14.763 -12.977 11.722 1.00 98.75 270 VAL A CA 1
ATOM 2026 C C . VAL A 1 270 ? -15.493 -11.768 11.148 1.00 98.75 270 VAL A C 1
ATOM 2028 O O . VAL A 1 270 ? -15.915 -10.891 11.906 1.00 98.75 270 VAL A O 1
ATOM 2031 N N . TRP A 1 271 ? -15.700 -11.732 9.830 1.00 98.75 271 TRP A N 1
ATOM 2032 C CA . TRP A 1 271 ? -16.398 -10.638 9.160 1.00 98.75 271 TRP A CA 1
ATOM 2033 C C . TRP A 1 271 ? -17.856 -10.493 9.601 1.00 98.75 271 TRP A C 1
ATOM 2035 O O . TRP A 1 271 ? -18.314 -9.371 9.787 1.00 98.75 271 TRP A O 1
ATOM 2045 N N . ALA A 1 272 ? -18.562 -11.589 9.882 1.00 98.44 272 ALA A N 1
ATOM 2046 C CA . ALA A 1 272 ? -19.922 -11.538 10.418 1.00 98.44 272 ALA A CA 1
ATOM 2047 C C . ALA A 1 272 ? -20.020 -10.792 11.766 1.00 98.44 272 ALA A C 1
ATOM 2049 O O . ALA A 1 272 ? -21.084 -10.274 12.108 1.00 98.44 272 ALA A O 1
ATOM 2050 N N . VAL A 1 273 ? -18.924 -10.727 12.534 1.00 98.50 273 VAL A N 1
ATOM 2051 C CA . VAL A 1 273 ? -18.845 -9.958 13.785 1.00 98.50 273 VAL A CA 1
ATOM 2052 C C . VAL A 1 273 ? -18.350 -8.541 13.530 1.00 98.50 273 VAL A C 1
ATOM 2054 O O . VAL A 1 273 ? -19.006 -7.584 13.938 1.00 98.50 273 VAL A O 1
ATOM 2057 N N . VAL A 1 274 ? -17.186 -8.394 12.892 1.00 98.62 274 VAL A N 1
ATOM 2058 C CA . VAL A 1 274 ? -16.535 -7.080 12.785 1.00 98.62 274 VAL A CA 1
ATOM 2059 C C . VAL A 1 274 ? -17.144 -6.215 11.691 1.00 98.62 274 VAL A C 1
ATOM 2061 O O . VAL A 1 274 ? -17.166 -5.006 11.856 1.00 98.62 274 VAL A O 1
ATOM 2064 N N . GLY A 1 275 ? -17.665 -6.820 10.619 1.00 98.06 275 GLY A N 1
ATOM 2065 C CA . GLY A 1 275 ? -18.300 -6.163 9.474 1.00 98.06 275 GLY A CA 1
ATOM 2066 C C . GLY A 1 275 ? -19.734 -5.688 9.724 1.00 98.06 275 GLY A C 1
ATOM 2067 O O . GLY A 1 275 ? -20.245 -4.889 8.936 1.00 98.06 275 GLY A O 1
ATOM 2068 N N . ASP A 1 276 ? -20.373 -6.116 10.823 1.00 98.00 276 ASP A N 1
ATOM 2069 C CA . ASP A 1 276 ? -21.640 -5.542 11.292 1.00 98.00 276 ASP A CA 1
ATOM 2070 C C . ASP A 1 276 ? -21.378 -4.138 11.849 1.00 98.00 276 ASP A C 1
ATOM 2072 O O . ASP A 1 276 ? -21.047 -3.950 13.024 1.00 98.00 276 ASP A O 1
ATOM 2076 N N . THR A 1 277 ? -21.534 -3.132 10.987 1.00 97.50 277 THR A N 1
ATOM 2077 C CA . THR A 1 277 ? -21.247 -1.739 11.332 1.00 97.50 277 THR A CA 1
ATOM 2078 C C . THR A 1 277 ? -22.117 -1.231 12.480 1.00 97.50 277 THR A C 1
ATOM 2080 O O . THR A 1 277 ? -21.626 -0.414 13.250 1.00 97.50 277 THR A O 1
ATOM 2083 N N . GLY A 1 278 ? -23.342 -1.735 12.677 1.00 97.44 278 GLY A N 1
ATOM 2084 C CA . GLY A 1 278 ? -24.185 -1.402 13.837 1.00 97.44 278 GLY A CA 1
ATOM 2085 C C . GLY A 1 278 ? -23.904 -2.250 15.081 1.00 97.44 278 GLY A C 1
ATOM 2086 O O . GLY A 1 278 ? -24.303 -1.901 16.191 1.00 97.44 278 GLY A O 1
ATOM 2087 N N . GLY A 1 279 ? -23.192 -3.361 14.923 1.00 97.44 279 GLY A N 1
ATOM 2088 C CA . GLY A 1 279 ? -22.893 -4.335 15.968 1.00 97.44 279 GLY A CA 1
ATOM 2089 C C . GLY A 1 279 ? -21.604 -4.089 16.752 1.00 97.44 279 GLY A C 1
ATOM 2090 O O . GLY A 1 279 ? -21.205 -4.972 17.509 1.00 97.44 279 GLY A O 1
ATOM 2091 N N . VAL A 1 280 ? -20.940 -2.935 16.613 1.00 97.69 280 VAL A N 1
ATOM 2092 C CA . VAL A 1 280 ? -19.587 -2.729 17.180 1.00 97.69 280 VAL A CA 1
ATOM 2093 C C . VAL A 1 280 ? -19.494 -2.865 18.703 1.00 97.69 280 VAL A C 1
ATOM 2095 O O . VAL A 1 280 ? -18.480 -3.338 19.210 1.00 97.69 280 VAL A O 1
ATOM 2098 N N . HIS A 1 281 ? -20.571 -2.559 19.431 1.00 97.62 281 HIS A N 1
ATOM 2099 C CA . HIS A 1 281 ? -20.684 -2.758 20.884 1.00 97.62 281 HIS A CA 1
ATOM 2100 C C . HIS A 1 281 ? -20.450 -4.217 21.325 1.00 97.62 281 HIS A C 1
ATOM 2102 O O . HIS A 1 281 ? -20.110 -4.488 22.472 1.00 97.62 281 HIS A O 1
ATOM 2108 N N . ARG A 1 282 ? -20.596 -5.193 20.417 1.00 97.06 282 ARG A N 1
ATOM 2109 C CA . ARG A 1 282 ? -20.374 -6.617 20.722 1.00 97.06 282 ARG A CA 1
ATOM 2110 C C . ARG A 1 282 ? -18.900 -6.962 20.937 1.00 97.06 282 ARG A C 1
ATOM 2112 O O . ARG A 1 282 ? -18.606 -7.963 21.598 1.00 97.06 282 ARG A O 1
ATOM 2119 N N . TRP A 1 283 ? -17.986 -6.181 20.360 1.00 97.69 283 TRP A N 1
ATOM 2120 C CA . TRP A 1 283 ? -16.558 -6.505 20.347 1.00 97.69 283 TRP A CA 1
ATOM 2121 C C . TRP A 1 283 ? -15.628 -5.335 20.679 1.00 97.69 283 TRP A C 1
ATOM 2123 O O . TRP A 1 283 ? -14.463 -5.593 20.961 1.00 97.69 283 TRP A O 1
ATOM 2133 N N . ILE A 1 284 ? -16.113 -4.090 20.711 1.00 97.19 284 ILE A N 1
ATOM 2134 C CA . ILE A 1 284 ? -15.357 -2.926 21.189 1.00 97.19 284 ILE A CA 1
ATOM 2135 C C . ILE A 1 284 ? -15.790 -2.612 22.630 1.00 97.19 284 ILE A C 1
ATOM 2137 O O . ILE A 1 284 ? -16.898 -2.109 22.830 1.00 97.19 284 ILE A O 1
ATOM 2141 N N . PRO A 1 285 ? -14.950 -2.891 23.646 1.00 95.75 285 PRO A N 1
ATOM 2142 C CA . PRO A 1 285 ? -15.256 -2.535 25.028 1.00 95.75 285 PRO A CA 1
ATOM 2143 C C . PRO A 1 285 ? -15.416 -1.021 25.214 1.00 95.75 285 PRO A C 1
ATOM 2145 O O . PRO A 1 285 ? -14.718 -0.237 24.570 1.00 95.75 285 PRO A O 1
ATOM 2148 N N . GLY A 1 286 ? -16.304 -0.613 26.121 1.00 93.81 286 GLY A N 1
ATOM 2149 C CA . GLY A 1 286 ? -16.607 0.797 26.389 1.00 93.81 286 GLY A CA 1
ATOM 2150 C C . GLY A 1 286 ? -17.785 1.359 25.589 1.00 93.81 286 GLY A C 1
ATOM 2151 O O . GLY A 1 286 ? -18.192 2.490 25.850 1.00 93.81 286 GLY A O 1
ATOM 2152 N N . ILE A 1 287 ? -18.320 0.597 24.627 1.00 97.19 287 ILE A N 1
ATOM 2153 C CA . ILE A 1 287 ? -19.545 0.926 23.891 1.00 97.19 287 ILE A CA 1
ATOM 2154 C C . ILE A 1 287 ? -20.685 0.054 24.432 1.00 97.19 287 ILE A C 1
ATOM 2156 O O . ILE A 1 287 ? -20.678 -1.161 24.235 1.00 97.19 287 ILE A O 1
ATOM 2160 N N . ASP A 1 288 ? -21.682 0.680 25.053 1.00 97.81 288 ASP A N 1
ATOM 2161 C CA . ASP A 1 288 ? -22.876 0.025 25.599 1.00 97.81 288 ASP A CA 1
ATOM 2162 C C . ASP A 1 288 ? -23.817 -0.441 24.478 1.00 97.81 288 ASP A C 1
ATOM 2164 O O . ASP A 1 288 ? -24.284 -1.582 24.448 1.00 97.81 288 ASP A O 1
ATOM 2168 N N . SER A 1 289 ? -24.069 0.432 23.501 1.00 98.19 289 SER A N 1
ATOM 2169 C CA . SER A 1 289 ? -24.938 0.126 22.366 1.00 98.19 289 SER A CA 1
ATOM 2170 C C . SER A 1 289 ? -24.512 0.859 21.101 1.00 98.19 289 SER A C 1
ATOM 2172 O O . SER A 1 289 ? -23.844 1.891 21.134 1.00 98.19 289 SER A O 1
ATOM 2174 N N . SER A 1 290 ? -24.879 0.312 19.942 1.00 98.19 290 SER A N 1
ATOM 2175 C CA . SER A 1 290 ? -24.651 0.971 18.660 1.00 98.19 290 SER A CA 1
ATOM 2176 C C . SER A 1 290 ? -25.764 0.653 17.666 1.00 98.19 290 SER A C 1
ATOM 2178 O O . SER A 1 290 ? -26.422 -0.384 17.757 1.00 98.19 290 SER A O 1
ATOM 2180 N N . SER A 1 291 ? -26.010 1.587 16.751 1.00 97.69 291 SER A N 1
ATOM 2181 C CA . SER A 1 291 ? -26.994 1.468 15.677 1.00 97.69 291 SER A CA 1
ATOM 2182 C C . SER A 1 291 ? -26.544 2.265 14.456 1.00 97.69 291 SER A C 1
ATOM 2184 O O . SER A 1 291 ? -25.713 3.167 14.573 1.00 97.69 291 SER A O 1
ATOM 2186 N N . VAL A 1 292 ? -27.086 1.929 13.287 1.00 98.00 292 VAL A N 1
ATOM 2187 C CA . VAL A 1 292 ? -26.805 2.620 12.024 1.00 98.00 292 VAL A CA 1
ATOM 2188 C C . VAL A 1 292 ? -28.113 3.127 11.431 1.00 98.00 292 VAL A C 1
ATOM 2190 O O . VAL A 1 292 ? -29.081 2.372 11.333 1.00 98.00 292 VAL A O 1
ATOM 2193 N N . ASP A 1 293 ? -28.119 4.394 11.026 1.00 97.44 293 ASP A N 1
ATOM 2194 C CA . ASP A 1 293 ? -29.172 5.021 10.230 1.00 97.44 293 ASP A CA 1
ATOM 2195 C C . ASP A 1 293 ? -28.552 5.621 8.961 1.00 97.44 293 ASP A C 1
ATOM 2197 O O . ASP A 1 293 ? -27.723 6.536 9.013 1.00 97.44 293 ASP A O 1
ATOM 2201 N N . GLY A 1 294 ? -28.908 5.057 7.805 1.00 95.94 294 GLY A N 1
ATOM 2202 C CA . GLY A 1 294 ? -28.252 5.361 6.535 1.00 95.94 294 GLY A CA 1
ATOM 2203 C C . GLY A 1 294 ? -26.748 5.078 6.595 1.00 95.94 294 GLY A C 1
ATOM 2204 O O . GLY A 1 294 ? -26.329 3.944 6.805 1.00 95.94 294 GLY A O 1
ATOM 2205 N N . GLU A 1 295 ? -25.937 6.118 6.407 1.00 96.94 295 GLU A N 1
ATOM 2206 C CA . GLU A 1 295 ? -24.470 6.041 6.462 1.00 96.94 295 GLU A CA 1
ATOM 2207 C C . GLU A 1 295 ? -23.906 6.388 7.847 1.00 96.94 295 GLU A C 1
ATOM 2209 O O . GLU A 1 295 ? -22.693 6.361 8.035 1.00 96.94 295 GLU A O 1
ATOM 2214 N N . VAL A 1 296 ? -24.743 6.766 8.818 1.00 98.44 296 VAL A N 1
ATOM 2215 C CA . VAL A 1 296 ? -24.275 7.240 10.124 1.00 98.44 296 VAL A CA 1
ATOM 2216 C C . VAL A 1 296 ? -24.468 6.158 11.174 1.00 98.44 296 VAL A C 1
ATOM 2218 O O . VAL A 1 296 ? -25.585 5.739 11.472 1.00 98.44 296 VAL A O 1
ATOM 2221 N N . ARG A 1 297 ? -23.358 5.740 11.779 1.00 98.38 297 ARG A N 1
ATOM 2222 C CA . ARG A 1 297 ? -23.331 4.953 13.003 1.00 98.38 297 ARG A CA 1
ATOM 2223 C C . ARG A 1 297 ? -23.400 5.876 14.210 1.00 98.38 297 ARG A C 1
ATOM 2225 O O . ARG A 1 297 ? -22.611 6.808 14.320 1.00 98.38 297 ARG A O 1
ATOM 2232 N N . THR A 1 298 ? -24.295 5.563 15.139 1.00 98.56 298 THR A N 1
ATOM 2233 C CA . THR A 1 298 ? -24.297 6.135 16.489 1.00 98.56 298 THR A CA 1
ATOM 2234 C C . THR A 1 298 ? -23.808 5.069 17.463 1.00 98.56 298 THR A C 1
ATOM 2236 O O . THR A 1 298 ? -24.368 3.971 17.508 1.00 98.56 298 THR A O 1
ATOM 2239 N N . ALA A 1 299 ? -22.758 5.369 18.221 1.00 98.06 299 ALA A N 1
ATOM 2240 C CA . ALA A 1 299 ? -22.241 4.537 19.303 1.00 98.06 299 ALA A CA 1
ATOM 2241 C C . ALA A 1 299 ? -22.472 5.254 20.638 1.00 98.06 299 ALA A C 1
ATOM 2243 O O . ALA A 1 299 ? -22.117 6.421 20.782 1.00 98.06 299 ALA A O 1
ATOM 2244 N N . ILE A 1 300 ? -23.088 4.569 21.596 1.00 98.25 300 ILE A N 1
ATOM 2245 C CA . ILE A 1 300 ? -23.318 5.070 22.950 1.00 98.25 300 ILE A CA 1
ATOM 2246 C C . ILE A 1 300 ? -22.264 4.444 23.856 1.00 98.25 300 ILE A C 1
ATOM 2248 O O . ILE A 1 300 ? -22.192 3.220 23.953 1.00 98.25 300 ILE A O 1
ATOM 2252 N N . PHE A 1 301 ? -21.437 5.273 24.487 1.00 97.12 301 PHE A N 1
ATOM 2253 C CA . PHE A 1 301 ? -20.441 4.820 25.456 1.00 97.12 301 PHE A CA 1
ATOM 2254 C C . PHE A 1 301 ? -21.096 4.403 26.779 1.00 97.12 301 PHE A C 1
ATOM 2256 O O . PHE A 1 301 ? -22.230 4.785 27.070 1.00 97.12 301 PHE A O 1
ATOM 2263 N N . ASP A 1 302 ? -20.362 3.668 27.615 1.00 95.62 302 ASP A N 1
ATOM 2264 C CA . ASP A 1 302 ? -20.833 3.205 28.934 1.00 95.62 302 ASP A CA 1
ATOM 2265 C C . ASP A 1 302 ? -21.276 4.347 29.876 1.00 95.62 302 ASP A C 1
ATOM 2267 O O . ASP A 1 302 ? -22.072 4.138 30.793 1.00 95.62 302 ASP A O 1
ATOM 2271 N N . ASP A 1 303 ? -20.775 5.569 29.666 1.00 95.56 303 ASP A N 1
ATOM 2272 C CA . ASP A 1 303 ? -21.177 6.769 30.413 1.00 95.56 303 ASP A CA 1
ATOM 2273 C C . ASP A 1 303 ? -22.432 7.465 29.842 1.00 95.56 303 ASP A C 1
ATOM 2275 O O . ASP A 1 303 ? -22.874 8.493 30.363 1.00 95.56 303 ASP A O 1
ATOM 2279 N N . GLY A 1 304 ? -23.020 6.898 28.785 1.00 96.88 304 GLY A N 1
ATOM 2280 C CA . GLY A 1 304 ? -24.195 7.399 28.078 1.00 96.88 304 GLY A CA 1
ATOM 2281 C C . GLY A 1 304 ? -23.903 8.477 27.033 1.00 96.88 304 GLY A C 1
ATOM 2282 O O . GLY A 1 304 ? -24.840 8.965 26.396 1.00 96.88 304 GLY A O 1
ATOM 2283 N N . SER A 1 305 ? -22.643 8.878 26.842 1.00 97.56 305 SER A N 1
ATOM 2284 C CA . SER A 1 305 ? -22.285 9.862 25.820 1.00 97.56 305 SER A CA 1
ATOM 2285 C C . SER A 1 305 ? -22.369 9.262 24.403 1.00 97.56 305 SER A C 1
ATOM 2287 O O . SER A 1 305 ? -21.987 8.108 24.199 1.00 97.56 305 SER A O 1
ATOM 2289 N N . PRO A 1 306 ? -22.885 10.005 23.404 1.00 97.94 306 PRO A N 1
ATOM 2290 C CA . PRO A 1 306 ? -22.935 9.535 22.023 1.00 97.94 306 PRO A CA 1
ATOM 2291 C C . PRO A 1 306 ? -21.690 9.951 21.224 1.00 97.94 306 PRO A C 1
ATOM 2293 O O . PRO A 1 306 ? -21.225 11.085 21.341 1.00 97.94 306 PRO A O 1
ATOM 2296 N N . ALA A 1 307 ? -21.214 9.067 20.347 1.00 97.88 307 ALA A N 1
ATOM 2297 C CA . ALA A 1 307 ? -20.371 9.403 19.201 1.00 97.88 307 ALA A CA 1
ATOM 2298 C C . ALA A 1 307 ? -21.078 9.066 17.889 1.00 97.88 307 ALA A C 1
ATOM 2300 O O . ALA A 1 307 ? -21.758 8.041 17.774 1.00 97.88 307 ALA A O 1
ATOM 2301 N N . HIS A 1 308 ? -20.859 9.913 16.888 1.00 98.38 308 HIS A N 1
ATOM 2302 C CA . HIS A 1 308 ? -21.376 9.743 15.541 1.00 98.38 308 HIS A CA 1
ATOM 2303 C C . HIS A 1 308 ? -20.223 9.524 14.570 1.00 98.38 308 HIS A C 1
ATOM 2305 O O . HIS A 1 308 ? -19.253 10.283 14.525 1.00 98.38 308 HIS A O 1
ATOM 2311 N N . GLU A 1 309 ? -20.346 8.491 13.750 1.00 98.31 309 GLU A N 1
ATOM 2312 C CA . GLU A 1 309 ? -19.347 8.113 12.763 1.00 98.31 309 GLU A CA 1
ATOM 2313 C C . GLU A 1 309 ? -20.035 7.890 11.420 1.00 98.31 309 GLU A C 1
ATOM 2315 O O . GLU A 1 309 ? -21.107 7.295 11.350 1.00 98.31 309 GLU A O 1
ATOM 2320 N N . ARG A 1 310 ? -19.428 8.355 10.330 1.00 98.56 310 ARG A N 1
ATOM 2321 C CA . ARG A 1 310 ? -19.910 8.068 8.975 1.00 98.56 310 ARG A CA 1
ATOM 2322 C C . ARG A 1 310 ? -19.215 6.826 8.445 1.00 98.56 310 ARG A C 1
ATOM 2324 O O . ARG A 1 310 ? -17.990 6.810 8.391 1.00 98.56 310 ARG A O 1
ATOM 2331 N N . ILE A 1 311 ? -19.978 5.836 8.003 1.00 98.44 311 ILE A N 1
ATOM 2332 C CA . ILE A 1 311 ? -19.494 4.725 7.187 1.00 98.44 311 ILE A CA 1
ATOM 2333 C C . ILE A 1 311 ? -19.257 5.269 5.776 1.00 98.44 311 ILE A C 1
ATOM 2335 O O . ILE A 1 311 ? -20.190 5.673 5.092 1.00 98.44 311 ILE A O 1
ATOM 2339 N N . VAL A 1 312 ? -17.990 5.354 5.380 1.00 97.25 312 VAL A N 1
ATOM 2340 C CA . VAL A 1 312 ? -17.546 5.951 4.111 1.00 97.25 312 VAL A CA 1
ATOM 2341 C C . VAL A 1 312 ? -17.613 4.934 2.976 1.00 97.25 312 VAL A C 1
ATOM 2343 O O . VAL A 1 312 ? -17.977 5.268 1.854 1.00 97.25 312 VAL A O 1
ATOM 2346 N N . GLU A 1 313 ? -17.248 3.692 3.272 1.00 96.25 313 GLU A N 1
ATOM 2347 C CA . GLU A 1 313 ? -17.220 2.581 2.326 1.00 96.25 313 GLU A CA 1
ATOM 2348 C C . GLU A 1 313 ? -17.449 1.285 3.099 1.00 96.25 313 GLU A C 1
ATOM 2350 O O . GLU A 1 313 ? -16.946 1.150 4.215 1.00 96.25 313 GLU A O 1
ATOM 2355 N N . HIS A 1 314 ? -18.190 0.344 2.519 1.00 97.31 314 HIS A N 1
ATOM 2356 C CA . HIS A 1 314 ? -18.430 -0.985 3.077 1.00 97.31 314 HIS A CA 1
ATOM 2357 C C . HIS A 1 314 ? -18.575 -1.988 1.930 1.00 97.31 314 HIS A C 1
ATOM 2359 O O . HIS A 1 314 ? -19.384 -1.785 1.025 1.00 97.31 314 HIS A O 1
ATOM 2365 N N . ASP A 1 315 ? -17.746 -3.029 1.945 1.00 97.25 315 ASP A N 1
ATOM 2366 C CA . ASP A 1 315 ? -17.718 -4.087 0.937 1.00 97.25 315 ASP A CA 1
ATOM 2367 C C . ASP A 1 315 ? -17.614 -5.449 1.636 1.00 97.25 315 ASP A C 1
ATOM 2369 O O . ASP A 1 315 ? -16.544 -5.866 2.093 1.00 97.25 315 ASP A O 1
ATOM 2373 N N . ASP A 1 316 ? -18.747 -6.151 1.707 1.00 97.75 316 ASP A N 1
ATOM 2374 C CA . ASP A 1 316 ? -18.832 -7.495 2.282 1.00 97.75 316 ASP A CA 1
ATOM 2375 C C . ASP A 1 316 ? -18.030 -8.533 1.492 1.00 97.75 316 ASP A C 1
ATOM 2377 O O . ASP A 1 316 ? -17.454 -9.448 2.078 1.00 97.75 316 ASP A O 1
ATOM 2381 N N . ALA A 1 317 ? -17.958 -8.401 0.164 1.00 94.25 317 ALA A N 1
ATOM 2382 C CA . ALA A 1 317 ? -17.256 -9.367 -0.678 1.00 94.25 317 ALA A CA 1
ATOM 2383 C C . ALA A 1 317 ? -15.740 -9.289 -0.466 1.00 94.25 317 ALA A C 1
ATOM 2385 O O . ALA A 1 317 ? -15.048 -10.307 -0.506 1.00 94.25 317 ALA A O 1
ATOM 2386 N N . ARG A 1 318 ? -15.224 -8.083 -0.211 1.00 94.31 318 ARG A N 1
ATOM 2387 C CA . ARG A 1 318 ? -13.809 -7.844 0.107 1.00 94.31 318 ARG A CA 1
ATOM 2388 C C . ARG A 1 318 ? -13.514 -7.814 1.603 1.00 94.31 318 ARG A C 1
ATOM 2390 O O . ARG A 1 318 ? -12.354 -7.656 1.985 1.00 94.31 318 ARG A O 1
ATOM 2397 N N . ARG A 1 319 ? -14.546 -7.982 2.437 1.00 98.19 319 ARG A N 1
ATOM 2398 C CA . ARG A 1 319 ? -14.484 -7.955 3.901 1.00 98.19 319 ARG A CA 1
ATOM 2399 C C . ARG A 1 319 ? -13.715 -6.738 4.407 1.00 98.19 319 ARG A C 1
ATOM 2401 O O . ARG A 1 319 ? -12.745 -6.863 5.162 1.00 98.19 319 ARG A O 1
ATOM 2408 N N . THR A 1 320 ? -14.100 -5.552 3.940 1.00 98.44 320 THR A N 1
ATOM 2409 C CA . THR A 1 320 ? -13.508 -4.290 4.391 1.00 98.44 320 THR A CA 1
ATOM 2410 C C . THR A 1 320 ? -14.532 -3.166 4.488 1.00 98.44 320 THR A C 1
ATOM 2412 O O . THR A 1 320 ? -15.491 -3.109 3.724 1.00 98.44 320 THR A O 1
ATOM 2415 N N . TYR A 1 321 ? -14.353 -2.276 5.463 1.00 98.38 321 TYR A N 1
ATOM 2416 C CA . TYR A 1 321 ? -15.103 -1.028 5.533 1.00 98.38 321 TYR A CA 1
ATOM 2417 C C . TYR A 1 321 ? -14.248 0.081 6.140 1.00 98.38 321 TYR A C 1
ATOM 2419 O O . TYR A 1 321 ? -13.351 -0.174 6.948 1.00 98.38 321 TYR A O 1
ATOM 2427 N N . THR A 1 322 ? -14.551 1.320 5.760 1.00 98.44 322 THR A N 1
ATOM 2428 C CA . THR A 1 322 ? -13.893 2.535 6.248 1.00 98.44 322 THR A CA 1
ATOM 2429 C C . THR A 1 322 ? -14.927 3.468 6.860 1.00 98.44 322 THR A C 1
ATOM 2431 O O . THR A 1 322 ? -16.032 3.606 6.339 1.00 98.44 322 THR A O 1
ATOM 2434 N N . TYR A 1 323 ? -14.580 4.122 7.964 1.00 98.31 323 TYR A N 1
ATOM 2435 C CA . TYR A 1 323 ? -15.446 5.068 8.657 1.00 98.31 323 TYR A CA 1
ATOM 2436 C C . TYR A 1 323 ? -14.671 6.282 9.175 1.00 98.31 323 TYR A C 1
ATOM 2438 O O . TYR A 1 323 ? -13.476 6.199 9.454 1.00 98.31 323 TYR A O 1
ATOM 2446 N N . SER A 1 324 ? -15.356 7.416 9.312 1.00 98.00 324 SER A N 1
ATOM 2447 C CA . SER A 1 324 ? -14.796 8.673 9.821 1.00 98.00 324 SER A CA 1
ATOM 2448 C C . SER A 1 324 ? -15.561 9.167 11.041 1.00 98.00 324 SER A C 1
ATOM 2450 O O . SER A 1 324 ? -16.788 9.065 11.069 1.00 98.00 324 SER A O 1
ATOM 2452 N N . TYR A 1 325 ? -14.864 9.770 11.999 1.00 97.12 325 TYR A N 1
ATOM 2453 C CA . TYR A 1 325 ? -15.485 10.371 13.180 1.00 97.12 325 TYR A CA 1
ATOM 2454 C C . TYR A 1 325 ? -16.105 11.724 12.820 1.00 97.12 325 TYR A C 1
ATOM 2456 O O . TYR A 1 325 ? -15.454 12.544 12.172 1.00 97.12 325 TYR A O 1
ATOM 2464 N N . LEU A 1 326 ? -17.366 11.943 13.195 1.00 97.38 326 LEU A N 1
ATOM 2465 C CA . LEU A 1 326 ? -18.070 13.206 12.959 1.00 97.38 326 LEU A CA 1
ATOM 2466 C C . LEU A 1 326 ? -18.014 14.090 14.201 1.00 97.38 326 LEU A C 1
ATOM 2468 O O . LEU A 1 326 ? -17.569 15.233 14.123 1.00 97.38 326 LEU A O 1
ATOM 2472 N N . ASP A 1 327 ? -18.452 13.543 15.332 1.00 97.19 327 ASP A N 1
ATOM 2473 C CA . ASP A 1 327 ? -18.469 14.203 16.632 1.00 97.19 327 ASP A CA 1
ATOM 2474 C C . ASP A 1 327 ? -18.667 13.176 17.759 1.00 97.19 327 ASP A C 1
ATOM 2476 O O . ASP A 1 327 ? -19.033 12.024 17.518 1.00 97.19 327 ASP A O 1
ATOM 2480 N N . GLY A 1 328 ? -18.405 13.599 18.996 1.00 95.38 328 GLY A N 1
ATOM 2481 C CA . GLY A 1 328 ? -18.605 12.796 20.200 1.00 95.38 328 GLY A CA 1
ATOM 2482 C C . GLY A 1 328 ? -17.695 13.238 21.354 1.00 95.38 328 GLY A C 1
ATOM 2483 O O . GLY A 1 328 ? -17.077 14.304 21.279 1.00 95.38 328 GLY A O 1
ATOM 2484 N N . PRO A 1 329 ? -17.582 12.438 22.429 1.00 93.94 329 PRO A N 1
ATOM 2485 C CA . PRO A 1 329 ? -16.849 12.805 23.644 1.00 93.94 329 PRO A CA 1
ATOM 2486 C C . PRO A 1 329 ? -15.322 12.796 23.479 1.00 93.94 329 PRO A C 1
ATOM 2488 O O . PRO A 1 329 ? -14.621 13.452 24.250 1.00 93.94 329 PRO A O 1
ATOM 2491 N N . I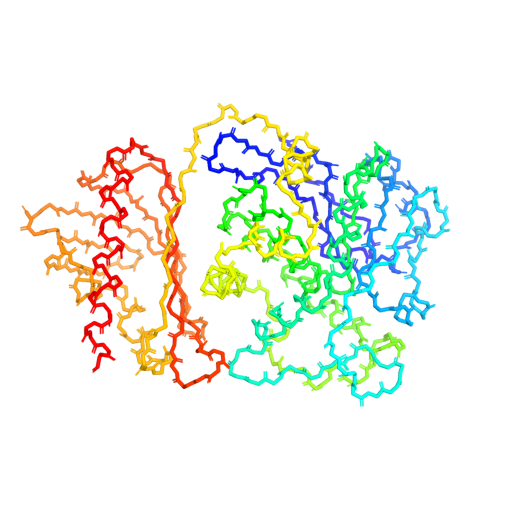LE A 1 330 ? -14.791 12.062 22.495 1.00 93.62 330 ILE A N 1
ATOM 2492 C CA . ILE A 1 330 ? -13.350 11.973 22.241 1.00 93.62 330 ILE A CA 1
ATOM 2493 C C . ILE A 1 330 ? -12.956 13.099 21.267 1.00 93.62 330 ILE A C 1
ATOM 2495 O O . ILE A 1 330 ? -13.524 13.169 20.174 1.00 93.62 330 ILE A O 1
ATOM 2499 N N . PRO A 1 331 ? -12.008 13.989 21.620 1.00 93.69 331 PRO A N 1
ATOM 2500 C CA . PRO A 1 331 ? -11.610 15.108 20.768 1.00 93.69 331 PRO A CA 1
ATOM 2501 C C . PRO A 1 331 ? -10.656 14.628 19.663 1.00 93.69 331 PRO A C 1
ATOM 2503 O O . PRO A 1 331 ? -9.433 14.704 19.793 1.00 93.69 331 PRO A O 1
ATOM 2506 N N . LEU A 1 332 ? -11.241 14.085 18.596 1.00 93.31 332 LEU A N 1
ATOM 2507 C CA . LEU A 1 332 ? -10.541 13.545 17.434 1.00 93.31 332 LEU A CA 1
ATOM 2508 C C . LEU A 1 332 ? -10.744 14.455 16.223 1.00 93.31 332 LEU A C 1
ATOM 2510 O O . LEU A 1 332 ? -11.878 14.681 15.808 1.00 93.31 332 LEU A O 1
ATOM 2514 N N . ASP A 1 333 ? -9.647 14.895 15.611 1.00 91.44 333 ASP A N 1
ATOM 2515 C CA . ASP A 1 333 ? -9.660 15.593 14.328 1.00 91.44 333 ASP A CA 1
ATOM 2516 C C . ASP A 1 333 ? -9.146 14.679 13.213 1.00 91.44 333 ASP A C 1
ATOM 2518 O O . ASP A 1 333 ? -8.286 13.823 13.433 1.00 91.44 333 ASP A O 1
ATOM 2522 N N . ALA A 1 334 ? -9.661 14.869 11.993 1.00 91.19 334 ALA A N 1
ATOM 2523 C CA . ALA A 1 334 ? -9.240 14.135 10.793 1.00 91.19 334 ALA A CA 1
ATOM 2524 C C . ALA A 1 334 ? -9.193 12.598 10.966 1.00 91.19 334 ALA A C 1
ATOM 2526 O O . ALA A 1 334 ? -8.389 11.924 10.318 1.00 91.19 334 ALA A O 1
ATOM 2527 N N . TYR A 1 335 ? -10.047 12.053 11.842 1.00 96.44 335 TYR A N 1
ATOM 2528 C CA . TYR A 1 335 ? -10.087 10.627 12.139 1.00 96.44 335 TYR A CA 1
ATOM 2529 C C . TYR A 1 335 ? -10.749 9.851 11.005 1.00 96.44 335 TYR A C 1
ATOM 2531 O O . TYR A 1 335 ? -11.901 10.096 10.638 1.00 96.44 335 TYR A O 1
ATOM 2539 N N . GLU A 1 336 ? -10.031 8.852 10.518 1.00 97.12 336 GLU A N 1
ATOM 2540 C CA . GLU A 1 336 ? -10.527 7.844 9.596 1.00 97.12 336 GLU A CA 1
ATOM 2541 C C . GLU A 1 336 ? -9.951 6.494 10.002 1.00 97.12 336 GLU A C 1
ATOM 2543 O O . GLU A 1 336 ? -8.765 6.404 10.322 1.00 97.12 336 GLU A O 1
ATOM 2548 N N . SER A 1 337 ? -10.779 5.455 9.981 1.00 97.94 337 SER A N 1
ATOM 2549 C CA . SER A 1 337 ? -10.388 4.099 10.334 1.00 97.94 337 SER A CA 1
ATOM 2550 C C . SER A 1 337 ? -10.924 3.090 9.332 1.00 97.94 337 SER A C 1
ATOM 2552 O O . SER A 1 337 ? -12.062 3.196 8.879 1.00 97.94 337 SER A O 1
ATOM 2554 N N . THR A 1 338 ? -10.101 2.101 9.009 1.00 98.56 338 THR A N 1
ATOM 2555 C CA . THR A 1 338 ? -10.415 1.002 8.100 1.00 98.56 338 THR A CA 1
ATOM 2556 C C . THR A 1 338 ? -10.262 -0.317 8.839 1.00 98.56 338 THR A C 1
ATOM 2558 O O . THR A 1 338 ? -9.253 -0.559 9.509 1.00 98.56 338 THR A O 1
ATOM 2561 N N . ILE A 1 339 ? -11.251 -1.188 8.670 1.00 98.75 339 ILE A N 1
ATOM 2562 C CA . ILE A 1 339 ? -11.207 -2.587 9.082 1.00 98.75 339 ILE A CA 1
ATOM 2563 C C . ILE A 1 339 ? -11.138 -3.455 7.831 1.00 98.75 339 ILE A C 1
ATOM 2565 O O . ILE A 1 339 ? -11.816 -3.185 6.838 1.00 98.75 339 ILE A O 1
ATOM 2569 N N . THR A 1 340 ? -10.318 -4.501 7.867 1.00 98.81 340 THR A N 1
ATOM 2570 C CA . THR A 1 340 ? -10.299 -5.532 6.829 1.00 98.81 340 THR A CA 1
ATOM 2571 C C . THR A 1 340 ? -9.992 -6.908 7.406 1.00 98.81 340 THR A C 1
ATOM 2573 O O . THR A 1 340 ? -9.201 -7.037 8.344 1.00 98.81 340 THR A O 1
ATOM 2576 N N . VAL A 1 341 ? -10.624 -7.935 6.836 1.00 98.81 341 VAL A N 1
ATOM 2577 C CA . VAL A 1 341 ? -10.412 -9.339 7.189 1.00 98.81 341 VAL A CA 1
ATOM 2578 C C . VAL A 1 341 ? -9.922 -10.113 5.969 1.00 98.81 341 VAL A C 1
ATOM 2580 O O . VAL A 1 341 ? -10.546 -10.112 4.912 1.00 98.81 341 VAL A O 1
ATOM 2583 N N . GLY A 1 342 ? -8.801 -10.809 6.125 1.00 97.88 342 GLY A N 1
ATOM 2584 C CA . GLY A 1 342 ? -8.257 -11.748 5.149 1.00 97.88 342 GLY A CA 1
ATOM 2585 C C . GLY A 1 342 ? -8.141 -13.156 5.717 1.00 97.88 342 GLY A C 1
ATOM 2586 O O . GLY A 1 342 ? -8.236 -13.323 6.929 1.00 97.88 342 GLY A O 1
ATOM 2587 N N . PRO A 1 343 ? -7.888 -14.173 4.887 1.00 97.12 343 PRO A N 1
ATOM 2588 C CA . PRO A 1 343 ? -7.464 -15.474 5.389 1.00 97.12 343 PRO A CA 1
ATOM 2589 C C . PRO A 1 343 ? -6.075 -15.398 6.028 1.00 97.12 343 PRO A C 1
ATOM 2591 O O . PRO A 1 343 ? -5.240 -14.553 5.684 1.00 97.12 343 PRO A O 1
ATOM 2594 N N . GLU A 1 344 ? -5.838 -16.302 6.971 1.00 96.00 344 GLU A N 1
ATOM 2595 C CA . GLU A 1 344 ? -4.496 -16.638 7.420 1.00 96.00 344 GLU A CA 1
ATOM 2596 C C . GLU A 1 344 ? -3.684 -17.239 6.257 1.00 96.00 344 GLU A C 1
ATOM 2598 O O . GLU A 1 344 ? -4.228 -17.884 5.365 1.00 96.00 344 GLU A O 1
ATOM 2603 N N . LEU A 1 345 ? -2.371 -17.008 6.231 1.00 88.75 345 LEU A N 1
ATOM 2604 C CA . LEU A 1 345 ? -1.524 -17.485 5.130 1.00 88.75 345 LEU A CA 1
ATOM 2605 C C . LEU A 1 345 ? -1.216 -18.982 5.193 1.00 88.75 345 LEU A C 1
ATOM 2607 O O . LEU A 1 345 ? -1.211 -19.640 4.158 1.00 88.75 345 LEU A O 1
ATOM 2611 N N . ASP A 1 346 ? -0.915 -19.490 6.389 1.00 85.12 346 ASP A N 1
ATOM 2612 C CA . ASP A 1 346 ? -0.400 -20.851 6.606 1.00 85.12 346 ASP A CA 1
ATOM 2613 C C . ASP A 1 346 ? -1.395 -21.727 7.395 1.00 85.12 346 ASP A C 1
ATOM 2615 O O . ASP A 1 346 ? -1.018 -22.763 7.946 1.00 85.12 346 ASP A O 1
ATOM 2619 N N . GLY A 1 347 ? -2.660 -21.308 7.470 1.00 90.25 347 GLY A N 1
ATOM 2620 C CA . GLY A 1 347 ? -3.697 -21.954 8.268 1.00 90.25 347 GLY A CA 1
ATOM 2621 C C . GLY A 1 347 ? -5.104 -21.624 7.780 1.00 90.25 347 GLY A C 1
ATOM 2622 O O . GLY A 1 347 ? -5.284 -20.941 6.774 1.00 90.25 347 GLY A O 1
ATOM 2623 N N . ASP A 1 348 ? -6.096 -22.113 8.520 1.00 92.00 348 ASP A N 1
ATOM 2624 C CA . ASP A 1 348 ? -7.520 -21.952 8.199 1.00 92.00 348 ASP A CA 1
ATOM 2625 C C . ASP A 1 348 ? -8.177 -20.791 8.978 1.00 92.00 348 ASP A C 1
ATOM 2627 O O . ASP A 1 348 ? -9.401 -20.647 8.978 1.00 92.00 348 ASP A O 1
ATOM 2631 N N . GLY A 1 349 ? -7.369 -19.978 9.672 1.00 97.19 349 GLY A N 1
ATOM 2632 C CA . GLY A 1 349 ? -7.824 -18.815 10.425 1.00 97.19 349 GLY A CA 1
ATOM 2633 C C . GLY A 1 349 ? -8.048 -17.567 9.568 1.00 97.19 349 GLY A C 1
ATOM 2634 O O . GLY A 1 349 ? -8.043 -17.589 8.332 1.00 97.19 349 GLY A O 1
ATOM 2635 N N . ALA A 1 350 ? -8.193 -16.433 10.247 1.00 98.44 350 ALA A N 1
ATOM 2636 C CA . ALA A 1 350 ? -8.396 -15.133 9.627 1.00 98.44 350 ALA A CA 1
ATOM 2637 C C . ALA A 1 350 ? -7.434 -14.087 10.188 1.00 98.44 350 ALA A C 1
ATOM 2639 O O . ALA A 1 350 ? -7.291 -13.938 11.400 1.00 98.44 350 ALA A O 1
ATOM 2640 N N . LEU A 1 351 ? -6.819 -13.309 9.301 1.00 98.69 351 LEU A N 1
ATOM 2641 C CA . LEU A 1 351 ? -6.145 -12.068 9.648 1.00 98.69 351 LEU A CA 1
ATOM 2642 C C . LEU A 1 351 ? -7.186 -10.950 9.772 1.00 98.69 351 LEU A C 1
ATOM 2644 O O . LEU A 1 351 ? -7.784 -10.552 8.774 1.00 98.69 351 LEU A O 1
ATOM 2648 N N . PHE A 1 352 ? -7.331 -10.384 10.964 1.00 98.81 352 PHE A N 1
ATOM 2649 C CA . PHE A 1 352 ? -8.031 -9.121 11.188 1.00 98.81 352 PHE A CA 1
ATOM 2650 C C . PHE A 1 352 ? -7.026 -7.966 11.231 1.00 98.81 352 PHE A C 1
ATOM 2652 O O . PHE A 1 352 ? -5.996 -8.067 11.901 1.00 98.81 352 PHE A O 1
ATOM 2659 N N . VAL A 1 353 ? -7.328 -6.859 10.546 1.00 98.81 353 VAL A N 1
ATOM 2660 C CA . VAL A 1 353 ? -6.543 -5.617 10.584 1.00 98.81 353 VAL A CA 1
ATOM 2661 C C . VAL A 1 353 ? -7.464 -4.430 10.839 1.00 98.81 353 VAL A C 1
ATOM 2663 O O . VAL A 1 353 ? -8.477 -4.270 10.160 1.00 98.81 353 VAL A O 1
ATOM 2666 N N . TRP A 1 354 ? -7.073 -3.573 11.780 1.00 98.69 354 TRP A N 1
ATOM 2667 C CA . TRP A 1 354 ? -7.774 -2.348 12.146 1.00 98.69 354 TRP A CA 1
ATOM 2668 C C . TRP A 1 354 ? -6.784 -1.187 12.174 1.00 98.69 354 TRP A C 1
ATOM 2670 O O . TRP A 1 354 ? -5.852 -1.181 12.979 1.00 98.69 354 TRP A O 1
ATOM 2680 N N . ASN A 1 355 ? -6.946 -0.230 11.262 1.00 98.44 355 ASN A N 1
ATOM 2681 C CA . ASN A 1 355 ? -6.005 0.867 11.059 1.00 98.44 355 ASN A CA 1
ATOM 2682 C C . ASN A 1 355 ? -6.724 2.212 11.036 1.00 98.44 355 ASN A C 1
ATOM 2684 O O . ASN A 1 355 ? -7.546 2.439 10.153 1.00 98.44 355 ASN A O 1
ATOM 2688 N N . ALA A 1 356 ? -6.339 3.119 11.928 1.00 97.81 356 ALA A N 1
ATOM 2689 C CA . ALA A 1 356 ? -6.780 4.503 11.940 1.00 97.81 356 ALA A CA 1
ATOM 2690 C C . ALA A 1 356 ? -5.653 5.497 11.707 1.00 97.81 356 ALA A C 1
ATOM 2692 O O . ALA A 1 356 ? -4.510 5.288 12.107 1.00 97.81 356 ALA A O 1
ATOM 2693 N N . THR A 1 357 ? -6.031 6.631 11.130 1.00 96.62 357 THR A N 1
ATOM 2694 C CA . THR A 1 357 ? -5.258 7.872 11.124 1.00 96.62 357 THR A CA 1
ATOM 2695 C C . THR A 1 357 ? -6.058 8.961 11.820 1.00 96.62 357 THR A C 1
ATOM 2697 O O . THR A 1 357 ? -7.250 9.067 11.541 1.00 96.62 357 THR A O 1
ATOM 2700 N N . LEU A 1 358 ? -5.434 9.760 12.685 1.00 95.50 358 LEU A N 1
ATOM 2701 C CA . LEU A 1 358 ? -6.100 10.826 13.443 1.00 95.50 358 LEU A CA 1
ATOM 2702 C C . LEU A 1 358 ? -5.136 11.938 13.868 1.00 95.50 358 LEU A C 1
ATOM 2704 O O . LEU A 1 358 ? -3.937 11.708 13.997 1.00 95.50 358 LEU A O 1
ATOM 2708 N N . SER A 1 359 ? -5.663 13.115 14.179 1.00 92.75 359 SER A N 1
ATOM 2709 C CA . SER A 1 359 ? -4.947 14.189 14.868 1.00 92.75 359 SER A CA 1
ATOM 2710 C C . SER A 1 359 ? -5.578 14.408 16.243 1.00 92.75 359 SER A C 1
ATOM 2712 O O . SER A 1 359 ? -6.779 14.644 16.348 1.00 92.75 359 SER A O 1
ATOM 2714 N N . ALA A 1 360 ? -4.776 14.295 17.303 1.00 93.38 360 ALA A N 1
ATOM 2715 C CA . ALA A 1 360 ? -5.208 14.511 18.683 1.00 93.38 360 ALA A CA 1
ATOM 2716 C C . ALA A 1 360 ? -3.999 14.765 19.604 1.00 93.38 360 ALA A C 1
ATOM 2718 O O . ALA A 1 360 ? -2.848 14.646 19.173 1.00 93.38 360 ALA A O 1
ATOM 2719 N N . THR A 1 361 ? -4.239 15.103 20.877 1.00 93.56 361 THR A N 1
ATOM 2720 C CA . THR A 1 361 ? -3.151 15.209 21.868 1.00 93.56 361 THR A CA 1
ATOM 2721 C C . THR A 1 361 ? -2.567 13.824 22.192 1.00 93.56 361 THR A C 1
ATOM 2723 O O . THR A 1 361 ? -3.262 12.816 22.020 1.00 93.56 361 THR A O 1
ATOM 2726 N N . PRO A 1 362 ? -1.318 13.729 22.689 1.00 93.38 362 PRO A N 1
ATOM 2727 C CA . PRO A 1 362 ? -0.709 12.444 23.048 1.00 93.38 362 PRO A CA 1
ATOM 2728 C C . PRO A 1 362 ? -1.533 11.617 24.048 1.00 93.38 362 PRO A C 1
ATOM 2730 O O . PRO A 1 362 ? -1.586 10.390 23.953 1.00 93.38 362 PRO A O 1
ATOM 2733 N N . GLU A 1 363 ? -2.217 12.278 24.983 1.00 95.38 363 GLU A N 1
ATOM 2734 C CA . GLU A 1 363 ? -3.084 11.624 25.968 1.00 95.38 363 GLU A CA 1
ATOM 2735 C C . GLU A 1 363 ? -4.298 10.970 25.298 1.00 95.38 363 GLU A C 1
ATOM 2737 O O . GLU A 1 363 ? -4.663 9.844 25.630 1.00 95.38 363 GLU A O 1
ATOM 2742 N N . VAL A 1 364 ? -4.897 11.655 24.319 1.00 95.31 364 VAL A N 1
ATOM 2743 C CA . VAL A 1 364 ? -6.031 11.140 23.541 1.00 95.31 364 VAL A CA 1
ATOM 2744 C C . VAL A 1 364 ? -5.585 9.990 22.643 1.00 95.31 364 VAL A C 1
ATOM 2746 O O . VAL A 1 364 ? -6.261 8.967 22.601 1.00 95.31 364 VAL A O 1
ATOM 2749 N N . VAL A 1 365 ? -4.428 10.108 21.980 1.00 95.19 365 VAL A N 1
ATOM 2750 C CA . VAL A 1 365 ? -3.831 9.010 21.197 1.00 95.19 365 VAL A CA 1
ATOM 2751 C C . VAL A 1 365 ? -3.679 7.759 22.063 1.00 95.19 365 VAL A C 1
ATOM 2753 O O . VAL A 1 365 ? -4.177 6.703 21.685 1.00 95.19 365 VAL A O 1
ATOM 2756 N N . THR A 1 366 ? -3.078 7.895 23.249 1.00 96.50 366 THR A N 1
ATOM 2757 C CA . THR A 1 366 ? -2.882 6.780 24.195 1.00 96.50 366 THR A CA 1
ATOM 2758 C C . THR A 1 366 ? -4.215 6.129 24.586 1.00 96.50 366 THR A C 1
ATOM 2760 O O . THR A 1 366 ? -4.316 4.906 24.677 1.00 96.50 366 THR A O 1
ATOM 2763 N N . ALA A 1 367 ? -5.267 6.929 24.799 1.00 94.94 367 ALA A N 1
ATOM 2764 C CA . ALA A 1 367 ? -6.595 6.406 25.113 1.00 94.94 367 ALA A CA 1
ATOM 2765 C C . ALA A 1 367 ? -7.197 5.606 23.942 1.00 94.94 367 ALA A C 1
ATOM 2767 O O . ALA A 1 367 ? -7.751 4.527 24.157 1.00 94.94 367 ALA A O 1
ATOM 2768 N N . VAL A 1 368 ? -7.053 6.096 22.705 1.00 96.06 368 VAL A N 1
ATOM 2769 C CA . VAL A 1 368 ? -7.524 5.387 21.502 1.00 96.06 368 VAL A CA 1
ATOM 2770 C C . VAL A 1 368 ? -6.734 4.096 21.279 1.00 96.06 368 VAL A C 1
ATOM 2772 O O . VAL A 1 368 ? -7.333 3.075 20.949 1.00 96.06 368 VAL A O 1
ATOM 2775 N N . GLU A 1 369 ? -5.419 4.091 21.512 1.00 97.19 369 GLU A N 1
ATOM 2776 C CA . GLU A 1 369 ? -4.609 2.866 21.466 1.00 97.19 369 GLU A CA 1
ATOM 2777 C C . GLU A 1 369 ? -5.136 1.809 22.441 1.00 97.19 369 GLU A C 1
ATOM 2779 O O . GLU A 1 369 ? -5.331 0.660 22.047 1.00 97.19 369 GLU A O 1
ATOM 2784 N N . GLY A 1 370 ? -5.457 2.215 23.674 1.00 97.38 370 GLY A N 1
ATOM 2785 C CA . GLY A 1 370 ? -6.052 1.330 24.675 1.00 97.38 370 GLY A CA 1
ATOM 2786 C C . GLY A 1 370 ? -7.397 0.737 24.240 1.00 97.38 370 GLY A C 1
ATOM 2787 O O . GLY A 1 370 ? -7.653 -0.441 24.486 1.00 97.38 370 GLY A O 1
ATOM 2788 N N . LEU A 1 371 ? -8.237 1.514 23.546 1.00 96.00 371 LEU A N 1
ATOM 2789 C CA . LEU A 1 371 ? -9.498 1.024 22.974 1.00 96.00 371 LEU A CA 1
ATOM 2790 C C . LEU A 1 371 ? -9.250 -0.019 21.875 1.00 96.00 371 LEU A C 1
ATOM 2792 O O . LEU A 1 371 ? -9.922 -1.051 21.839 1.00 96.00 371 LEU A O 1
ATOM 2796 N N . TYR A 1 372 ? -8.263 0.218 21.009 1.00 97.94 372 TYR A N 1
ATOM 2797 C CA . TYR A 1 372 ? -7.880 -0.731 19.961 1.00 97.94 372 TYR A CA 1
ATOM 2798 C C . TYR A 1 372 ? -7.350 -2.038 20.562 1.00 97.94 372 TYR A C 1
ATOM 2800 O O . TYR A 1 372 ? -7.777 -3.120 20.155 1.00 97.94 372 TYR A O 1
ATOM 2808 N N . ASP A 1 373 ? -6.476 -1.950 21.567 1.00 98.38 373 ASP A N 1
ATOM 2809 C CA . ASP A 1 373 ? -5.942 -3.109 22.290 1.00 98.38 373 ASP A CA 1
ATOM 2810 C C . ASP A 1 373 ? -7.049 -3.921 22.975 1.00 98.38 373 ASP A C 1
ATOM 2812 O O . ASP A 1 373 ? -7.088 -5.150 22.862 1.00 98.38 373 ASP A O 1
ATOM 2816 N N . ALA A 1 374 ? -7.994 -3.245 23.632 1.00 98.19 374 ALA A N 1
ATOM 2817 C CA . ALA A 1 374 ? -9.135 -3.889 24.272 1.00 98.19 374 ALA A CA 1
ATOM 2818 C C . ALA A 1 374 ? -10.055 -4.591 23.255 1.00 98.19 374 ALA A C 1
ATOM 2820 O O . ALA A 1 374 ? -10.511 -5.707 23.511 1.00 98.19 374 ALA A O 1
ATOM 2821 N N . GLY A 1 375 ? -10.288 -3.982 22.086 1.00 98.25 375 GLY A N 1
ATOM 2822 C CA . GLY A 1 375 ? -11.058 -4.591 20.998 1.00 98.25 375 GLY A CA 1
ATOM 2823 C C . GLY A 1 375 ? -10.404 -5.860 20.448 1.00 98.25 375 GLY A C 1
ATOM 2824 O O . GLY A 1 375 ? -11.066 -6.886 20.295 1.00 98.25 375 GLY A O 1
ATOM 2825 N N . ILE A 1 376 ? -9.086 -5.836 20.225 1.00 98.25 376 ILE A N 1
ATOM 2826 C CA . ILE A 1 376 ? -8.326 -7.023 19.798 1.00 98.25 376 ILE A CA 1
ATOM 2827 C C . ILE A 1 376 ? -8.424 -8.143 20.835 1.00 98.25 376 ILE A C 1
ATOM 2829 O O . ILE A 1 376 ? -8.732 -9.282 20.478 1.00 98.25 376 ILE A O 1
ATOM 2833 N N . ALA A 1 377 ? -8.208 -7.826 22.114 1.00 98.38 377 ALA A N 1
ATOM 2834 C CA . ALA A 1 377 ? -8.313 -8.804 23.192 1.00 98.38 377 ALA A CA 1
ATOM 2835 C C . ALA A 1 377 ? -9.717 -9.424 23.254 1.00 98.38 377 ALA A C 1
ATOM 2837 O O . ALA A 1 377 ? -9.855 -10.640 23.405 1.00 98.38 377 ALA A O 1
ATOM 2838 N N . ARG A 1 378 ? -10.762 -8.610 23.060 1.00 98.38 378 ARG A N 1
ATOM 2839 C CA . ARG A 1 378 ? -12.147 -9.078 23.035 1.00 98.38 378 ARG A CA 1
ATOM 2840 C C . ARG A 1 378 ? -12.436 -9.992 21.845 1.00 98.38 378 ARG A C 1
ATOM 2842 O O . ARG A 1 378 ? -13.073 -11.027 22.027 1.00 98.38 378 ARG A O 1
ATOM 2849 N N . LEU A 1 379 ? -11.947 -9.670 20.647 1.00 98.50 379 LEU A N 1
ATOM 2850 C CA . LEU A 1 379 ? -12.076 -10.554 19.481 1.00 98.50 379 LEU A CA 1
ATOM 2851 C C . LEU A 1 379 ? -11.393 -11.905 19.719 1.00 98.50 379 LEU A C 1
ATOM 2853 O O . LEU A 1 379 ? -11.973 -12.947 19.424 1.00 98.50 379 LEU A O 1
ATOM 2857 N N . GLN A 1 380 ? -10.205 -11.909 20.327 1.00 97.94 380 GLN A N 1
ATOM 2858 C CA . GLN A 1 380 ? -9.521 -13.150 20.696 1.00 97.94 380 GLN A CA 1
ATOM 2859 C C . GLN A 1 380 ? -10.301 -13.990 21.717 1.00 97.94 380 GLN A C 1
ATOM 2861 O O . GLN A 1 380 ? -10.109 -15.197 21.762 1.00 97.94 380 GLN A O 1
ATOM 2866 N N . GLU A 1 381 ? -11.144 -13.392 22.561 1.00 97.94 381 GLU A N 1
ATOM 2867 C CA . GLU A 1 381 ? -12.044 -14.137 23.452 1.00 97.94 381 GLU A CA 1
ATOM 2868 C C . GLU A 1 381 ? -13.270 -14.691 22.727 1.00 97.94 381 GLU A C 1
ATOM 2870 O O . GLU A 1 381 ? -13.729 -15.779 23.063 1.00 97.94 381 GLU A O 1
ATOM 2875 N N . ILE A 1 382 ? -13.812 -13.943 21.763 1.00 97.81 382 ILE A N 1
ATOM 2876 C CA . ILE A 1 382 ? -14.993 -14.343 20.988 1.00 97.81 382 ILE A CA 1
ATOM 2877 C C . ILE A 1 382 ? -14.695 -15.585 20.144 1.00 97.81 382 ILE A C 1
ATOM 2879 O O . ILE A 1 382 ? -15.529 -16.483 20.075 1.00 97.81 382 ILE A O 1
ATOM 2883 N N . PHE A 1 383 ? -13.512 -15.643 19.530 1.00 97.38 383 PHE A N 1
ATOM 2884 C CA . PHE A 1 383 ? -13.113 -16.718 18.617 1.00 97.38 383 PHE A CA 1
ATOM 2885 C C . PHE A 1 383 ? -12.210 -17.772 19.268 1.00 97.38 383 PHE A C 1
ATOM 2887 O O . PHE A 1 383 ? -11.504 -18.470 18.558 1.00 97.38 383 PHE A O 1
ATOM 2894 N N . ARG A 1 384 ? -12.168 -17.847 20.599 1.00 87.69 384 ARG A N 1
ATOM 2895 C CA . ARG A 1 384 ? -11.228 -18.699 21.342 1.00 87.69 384 ARG A CA 1
ATOM 2896 C C . ARG A 1 384 ? -11.593 -20.178 21.369 1.00 87.69 384 ARG A C 1
ATOM 2898 O O . ARG A 1 384 ? -12.802 -20.490 21.451 1.00 87.69 384 ARG A O 1
#

Secondary structure (DSSP, 8-state):
-PPP-PPPTT-TT-EEE-SPBBTTSEEEPTTTEEEES-GGG--HHHHHHHHHHH---EEEE-S-HHHHHHH--GGGGGSS-EEEE-----S--SSTT-------SSSHHHHHHHHGGG-HHHHHHHHHHHHSTT--SEEEE-SSSSHHHHHHHHHHHHHTTB-HHHHHHHHHTTGGGHHHHHHHHTTSTTTGGGGGGS-GGGG---HHHHHHHHHHHHHHHSSHHHHHHHTT--HHHHHHHHHHHEEE--SPP-EEEEEEEEESS-HHHHHHHHS-TT-GGGTSTTEEEEEEETTEEEEEETTS-EEEEEEEEEETTTTEEEEEEEESSS--EEEEEEEEEEE-SSSSSEEEEEEEEEE--HHH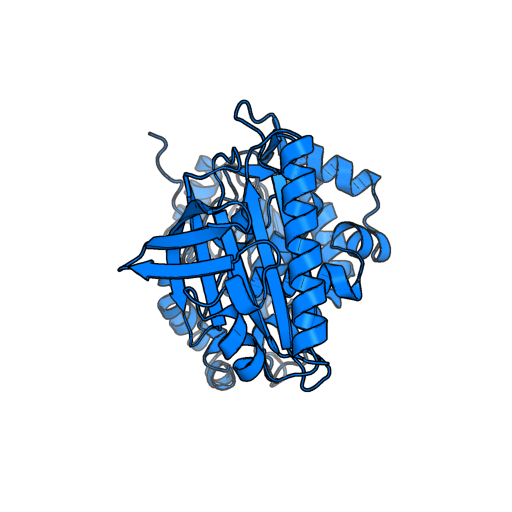HHHHHHHHHHHHHHHHHHT-

pLDDT: mean 94.95, std 6.69, range [29.78, 98.88]

Radius of gyration: 21.61 Å; chains: 1; bounding box: 52×47×59 Å